Protein AF-A0AAW5M578-F1 (afdb_monomer_lite)

pLDDT: mean 74.99, std 23.09, range [26.61, 98.56]

InterPro domains:
  IPR025054 Domain of unknown function DUF3991 [PF13154] (231-296)

Foldseek 3Di:
DDDDQWWKWWWWDQPPDDTDDIDIDSDDVRVVVVVVVVCVVCVPGQDTFIFIDTPVDRQGAGDHDDDDDDDDPDDDDCPVVDDPVSYDDDDPPDPPPPDDDPDDPDDDDDPVLVVFQLQFQQVLLCVLVVFDWDDDDPQWIATPVQNQWIAGLLQCKIARNVVRDIGHGQQCCQLCPVCVVPPDDSVVSNVVSSVSCVVSVTGGRPNDPPPQDADDDDPLQFDPDQVLVLCLLCVVLVFDSVLVVVCVVVVQWTAGPVSWIWGFQQDPPPRDTQWIWTKASQFQCVVVPPVRIDTDIDGNRDPLTFRKDAQPCVVVVNAAALEEEEEQDPSLQSLVCRVCSPVQHSHMYGHPVHLDVSNVVSCQVSSLVVQVVVVHKRAAYEYQYFPDPRSVVSVVVVQPDFDAHPVRDTHGYYYPYDDPVQDRTSSSNSVSVVVVVVVVVVVVVVCVVDDDDDDDDDDPDDD

Sequence (463 aa):
MSSEDQYCIINRSKGGGGGINPKKFANLEAAKKYAEKDAVKYPSLYSAYYTISNAETLTPVYFHGNTKEYELNNRKSIHDILPKDKIETGPFTGQLKAEKIKHSKGLRYTQEEIDKAEKASIIELADKIGVELIQTSHDQLKGVEHDSLVIIPSKNSWYWNSRSIGGKGGLSFIQDYVFADSTEERGKKFVKAMQLLQKENVGECKIKELKREPFKFNKTQIDRNFDRAESYLTEKRGLSPTLVNELHKQGIIEQDKFGNALFLWKDSVSNSIKGITKQGTCIDHNKFGKRGTLKRIEKNSEYGYGFSFDSFDVMQGKGSPENIRFFESSIDAMSYYNLNPKKLSNTRFVSMDGLKKEVVAHYINVTAGELAKKGKKLKSIAFGVDNDEAGNKFMEKMSKLEAKNRDGESISLKSAQPSKKYGKDWNDVLKHVRGLVQEKDLTQTTHKKNKFLQRKQVAEITR

Secondary structure (DSSP, 8-state):
------PEEEEEEETTTEEPPPEEESSHHHHHHHHHHHHHH-TT-TT-EEEEEBTTB---------------SSS--GGGTS-GGG------------------------HHHHHHHHHB-HHHHHHHTT--EEE-SSS-EEESS-TTEEEEGGGTEEEEGGGTEEEEHHHHHIIIIITTT--S-HHHHHHHHHHHHHHTTPPB-------PPPP---GGGB-S--HHHHHIIIIIT---HHHHHHHHHTTSEEEBTTS-EEEEEE-TTT--EEEEEEE-SS--HHHHGGG-S-EEEPTTPPTT---EEE-HHHHTTS----EEEEESSHHHHHHHHHH-GGG--SEEEEE-SSS-HHHHHHHHHHHHHHHHHTT----EEEEE--SSHHHHHHHHHHTTS-EE-TTS-EE-EEE-PPPTTT-SSHHHHHHHHHHHHHHHHHHHHHHTTS--------SSS--

Organism: Lactobacillus johnsonii (NCBI:txid33959)

Structure (mmCIF, N/CA/C/O backbone):
data_AF-A0AAW5M578-F1
#
_entry.id   AF-A0AAW5M578-F1
#
loop_
_atom_site.group_PDB
_atom_site.id
_atom_site.type_symbol
_atom_site.label_atom_id
_atom_site.label_alt_id
_atom_site.label_comp_id
_atom_site.label_asym_id
_atom_site.label_entity_id
_atom_site.label_seq_id
_atom_site.pdbx_PDB_ins_code
_atom_site.Cartn_x
_atom_site.Cartn_y
_atom_site.Cartn_z
_atom_site.occupancy
_atom_site.B_iso_or_equiv
_atom_site.auth_seq_id
_atom_site.auth_comp_id
_atom_site.auth_asym_id
_atom_site.auth_atom_id
_atom_site.pdbx_PDB_model_num
ATOM 1 N N . MET A 1 1 ? 60.196 17.360 14.494 1.00 28.95 1 MET A N 1
ATOM 2 C CA . MET A 1 1 ? 58.826 16.861 14.247 1.00 28.95 1 MET A CA 1
ATOM 3 C C . MET A 1 1 ? 58.549 16.947 12.756 1.00 28.95 1 MET A C 1
ATOM 5 O O . MET A 1 1 ? 59.023 17.891 12.147 1.00 28.95 1 MET A O 1
ATOM 9 N N . SER A 1 2 ? 57.870 15.926 12.224 1.00 45.91 2 SER A N 1
ATOM 10 C CA . SER A 1 2 ? 57.058 15.875 10.992 1.00 45.91 2 SER A CA 1
ATOM 11 C C . SER A 1 2 ? 56.972 17.119 10.089 1.00 45.91 2 SER A C 1
ATOM 13 O O . SER A 1 2 ? 56.598 18.188 10.564 1.00 45.91 2 SER A O 1
ATOM 15 N N . SER A 1 3 ? 57.120 16.916 8.776 1.00 30.08 3 SER A N 1
ATOM 16 C CA . SER A 1 3 ? 56.625 17.830 7.735 1.00 30.08 3 SER A CA 1
ATOM 17 C C . SER A 1 3 ? 56.289 17.045 6.459 1.00 30.08 3 SER A C 1
ATOM 19 O O . SER A 1 3 ? 57.155 16.755 5.641 1.00 30.08 3 SER A O 1
ATOM 21 N N . GLU A 1 4 ? 55.029 16.623 6.394 1.00 38.91 4 GLU A N 1
ATOM 22 C CA . GLU A 1 4 ? 54.164 16.662 5.209 1.00 38.91 4 GLU A CA 1
ATOM 23 C C . GLU A 1 4 ? 54.774 16.306 3.846 1.00 38.91 4 GLU A C 1
ATOM 25 O O . GLU A 1 4 ? 55.241 17.149 3.084 1.00 38.91 4 GLU A O 1
ATOM 30 N N . ASP A 1 5 ? 54.640 15.037 3.475 1.00 41.06 5 ASP A N 1
ATOM 31 C CA . ASP A 1 5 ? 54.700 14.636 2.076 1.00 41.06 5 ASP A CA 1
ATOM 32 C C . ASP A 1 5 ? 53.581 15.351 1.274 1.00 41.06 5 ASP A C 1
ATOM 34 O O . ASP A 1 5 ? 52.381 15.182 1.523 1.00 41.06 5 ASP A O 1
ATOM 38 N N . GLN A 1 6 ? 53.980 16.150 0.284 1.00 50.09 6 GLN A N 1
ATOM 39 C CA . GLN A 1 6 ? 53.097 16.912 -0.603 1.00 50.09 6 GLN A CA 1
ATOM 40 C C . GLN A 1 6 ? 52.368 16.001 -1.605 1.00 50.09 6 GLN A C 1
ATOM 42 O O . GLN A 1 6 ? 52.732 15.908 -2.777 1.00 50.09 6 GLN A O 1
ATOM 47 N N . TYR A 1 7 ? 51.313 15.308 -1.175 1.00 45.91 7 TYR A N 1
ATOM 48 C CA . TYR A 1 7 ? 50.482 14.529 -2.095 1.00 45.91 7 TYR A CA 1
ATOM 49 C C . TYR A 1 7 ? 49.358 15.381 -2.692 1.00 45.91 7 TYR A C 1
ATOM 51 O O . TYR A 1 7 ? 48.618 16.051 -1.975 1.00 45.91 7 TYR A O 1
ATOM 59 N N . CYS A 1 8 ? 49.149 15.279 -4.003 1.00 48.62 8 CYS A N 1
ATOM 60 C CA . CYS A 1 8 ? 47.983 15.850 -4.676 1.00 48.62 8 CYS A CA 1
ATOM 61 C C . CYS A 1 8 ? 46.871 14.806 -4.790 1.00 48.62 8 CYS A C 1
ATOM 63 O O . CYS A 1 8 ? 47.101 13.692 -5.268 1.00 48.62 8 CYS A O 1
ATOM 65 N N . ILE A 1 9 ? 45.655 15.163 -4.377 1.00 48.59 9 ILE A N 1
ATOM 66 C CA . ILE A 1 9 ? 44.475 14.299 -4.501 1.00 48.59 9 ILE A CA 1
ATOM 67 C C . ILE A 1 9 ? 43.621 14.777 -5.663 1.00 48.59 9 ILE A C 1
ATOM 69 O O . ILE A 1 9 ? 43.254 15.942 -5.695 1.00 48.59 9 ILE A O 1
ATOM 73 N N . ILE A 1 10 ? 43.263 13.871 -6.574 1.00 52.53 10 ILE A N 1
ATOM 74 C CA . ILE A 1 10 ? 42.266 14.129 -7.615 1.00 52.53 10 ILE A CA 1
ATOM 75 C C . ILE A 1 10 ? 40.952 13.436 -7.257 1.00 52.53 10 ILE A C 1
ATOM 77 O O . ILE A 1 10 ? 40.908 12.207 -7.157 1.00 52.53 10 ILE A O 1
ATOM 81 N N . ASN A 1 11 ? 39.876 14.221 -7.156 1.00 50.88 11 ASN A N 1
ATOM 82 C CA . ASN A 1 11 ? 38.495 13.734 -7.140 1.00 50.88 11 ASN A CA 1
ATOM 83 C C . ASN A 1 11 ? 37.823 14.001 -8.486 1.00 50.88 11 ASN A C 1
ATOM 85 O O . ASN A 1 11 ? 37.951 15.098 -9.020 1.00 50.88 11 ASN A O 1
ATOM 89 N N . ARG A 1 12 ? 37.088 13.010 -9.011 1.00 52.31 12 ARG A N 1
ATOM 90 C CA . ARG A 1 12 ? 36.302 13.122 -10.250 1.00 52.31 12 ARG A CA 1
ATOM 91 C C . ARG A 1 12 ? 34.814 13.028 -9.929 1.00 52.31 12 ARG A C 1
ATOM 93 O O . ARG A 1 12 ? 34.346 11.981 -9.483 1.00 52.31 12 ARG A O 1
ATOM 100 N N . SER A 1 13 ? 34.079 14.099 -10.207 1.00 46.78 13 SER A N 1
ATOM 101 C CA . SER A 1 13 ? 32.614 14.136 -10.160 1.00 46.78 13 SER A CA 1
ATOM 102 C C . SER A 1 13 ? 32.050 13.918 -11.566 1.00 46.78 13 SER A C 1
ATOM 104 O O . SER A 1 13 ? 32.472 14.594 -12.500 1.00 46.78 13 SER A O 1
ATOM 106 N N . LYS A 1 14 ? 31.121 12.968 -11.734 1.00 48.78 14 LYS A N 1
ATOM 107 C CA . LYS A 1 14 ? 30.228 12.929 -12.903 1.00 48.78 14 LYS A CA 1
ATOM 108 C C . LYS A 1 14 ? 28.946 13.657 -12.515 1.00 48.78 14 LYS A C 1
ATOM 110 O O . LYS A 1 14 ? 28.419 13.373 -11.440 1.00 48.78 14 LYS A O 1
ATOM 115 N N . GLY A 1 15 ? 28.430 14.545 -13.368 1.00 40.88 15 GLY A N 1
ATOM 116 C CA . GLY A 1 15 ? 27.118 15.171 -13.171 1.00 40.88 15 GLY A CA 1
ATOM 117 C C . GLY A 1 15 ? 26.051 14.112 -12.870 1.00 40.88 15 GLY A C 1
ATOM 118 O O . GLY A 1 15 ? 25.627 13.383 -13.760 1.00 40.88 15 GLY A O 1
ATOM 119 N N . GLY A 1 16 ? 25.688 13.980 -11.591 1.00 35.91 16 GLY A N 1
ATOM 120 C CA . GLY A 1 16 ? 24.912 12.849 -11.073 1.00 35.91 16 GLY A CA 1
ATOM 121 C C . GLY A 1 16 ? 25.654 11.995 -10.036 1.00 35.91 16 GLY A C 1
ATOM 122 O O . GLY A 1 16 ? 25.836 10.803 -10.245 1.00 35.91 16 GLY A O 1
ATOM 123 N N . GLY A 1 17 ? 26.057 12.593 -8.907 1.00 32.97 17 GLY A N 1
ATOM 124 C CA . GLY A 1 17 ? 26.106 11.952 -7.578 1.00 32.97 17 GLY A CA 1
ATOM 125 C C . GLY A 1 17 ? 26.948 10.684 -7.353 1.00 32.97 17 GLY A C 1
ATOM 126 O O . GLY A 1 17 ? 26.847 10.102 -6.278 1.00 32.97 17 GLY A O 1
ATOM 127 N N . GLY A 1 18 ? 27.764 10.238 -8.307 1.00 32.28 18 GLY A N 1
ATOM 128 C CA . GLY A 1 18 ? 28.663 9.093 -8.148 1.00 32.28 18 GLY A CA 1
ATOM 129 C C . GLY A 1 18 ? 30.114 9.548 -8.056 1.00 32.28 18 GLY A C 1
ATOM 130 O O . GLY A 1 18 ? 30.751 9.769 -9.086 1.00 32.28 18 GLY A O 1
ATOM 131 N N . GLY A 1 19 ? 30.635 9.700 -6.837 1.00 39.34 19 GLY A N 1
ATOM 132 C CA . GLY A 1 19 ? 32.057 9.961 -6.612 1.00 39.34 19 GLY A CA 1
ATOM 133 C C . GLY A 1 19 ? 32.912 8.755 -7.010 1.00 39.34 19 GLY A C 1
ATOM 134 O O . GLY A 1 19 ? 32.528 7.608 -6.788 1.00 39.34 19 GLY A O 1
ATOM 135 N N . ILE A 1 20 ? 34.074 9.005 -7.609 1.00 49.44 20 ILE A N 1
ATOM 136 C CA . ILE A 1 20 ? 35.118 7.988 -7.793 1.00 49.44 20 ILE A CA 1
ATOM 137 C C . ILE A 1 20 ? 36.145 8.153 -6.687 1.00 49.44 20 ILE A C 1
ATOM 139 O O . ILE A 1 20 ? 36.436 9.280 -6.296 1.00 49.44 20 ILE A O 1
ATOM 143 N N . ASN A 1 21 ? 36.699 7.032 -6.220 1.00 50.16 21 ASN A N 1
ATOM 144 C CA . ASN A 1 21 ? 37.728 7.020 -5.187 1.00 50.16 21 ASN A CA 1
ATOM 145 C C . ASN A 1 21 ? 38.871 8.006 -5.510 1.00 50.16 21 ASN A C 1
ATOM 147 O O . ASN A 1 21 ? 39.426 7.937 -6.616 1.00 50.16 21 ASN A O 1
ATOM 151 N N . PRO A 1 22 ? 39.239 8.884 -4.560 1.00 56.56 22 PRO A N 1
ATOM 152 C CA . PRO A 1 22 ? 40.317 9.845 -4.739 1.00 56.56 22 PRO A CA 1
ATOM 153 C C . PRO A 1 22 ? 41.638 9.141 -5.058 1.00 56.56 22 PRO A C 1
ATOM 155 O O . PRO A 1 22 ? 42.011 8.170 -4.396 1.00 56.56 22 PRO A O 1
ATOM 158 N N . LYS A 1 23 ? 42.368 9.642 -6.062 1.00 58.69 23 LYS A N 1
ATOM 159 C CA . LYS A 1 23 ? 43.718 9.155 -6.390 1.00 58.69 23 LYS A CA 1
ATOM 160 C C . LYS A 1 23 ? 44.775 10.115 -5.866 1.00 58.69 23 LYS A C 1
ATOM 162 O O . LYS A 1 23 ? 44.700 11.310 -6.141 1.00 58.69 23 LYS A O 1
ATOM 167 N N . LYS A 1 24 ? 45.754 9.568 -5.141 1.00 59.25 24 LYS A N 1
ATOM 168 C CA . LYS A 1 24 ? 46.926 10.290 -4.636 1.00 59.25 24 LYS A CA 1
ATOM 169 C C . LYS A 1 24 ? 48.050 10.277 -5.670 1.00 59.25 24 LYS A C 1
ATOM 171 O O . LYS A 1 24 ? 48.337 9.233 -6.254 1.00 59.25 24 LYS A O 1
ATOM 176 N N . PHE A 1 25 ? 48.698 11.419 -5.847 1.00 61.12 25 PHE A N 1
ATOM 177 C CA . PHE A 1 25 ? 49.867 11.607 -6.700 1.00 61.12 25 PHE A CA 1
ATOM 178 C C . PHE A 1 25 ? 50.988 12.257 -5.900 1.00 61.12 25 PHE A C 1
ATOM 180 O O . PHE A 1 25 ? 50.721 13.059 -5.011 1.00 61.12 25 PHE A O 1
ATOM 187 N N . ALA A 1 26 ? 52.232 11.924 -6.240 1.00 56.03 26 ALA A N 1
ATOM 188 C CA . ALA A 1 26 ? 53.415 12.415 -5.535 1.00 56.03 26 ALA A CA 1
ATOM 189 C C . ALA A 1 26 ? 53.686 13.918 -5.736 1.00 56.03 26 ALA A C 1
ATOM 191 O O . ALA A 1 26 ? 54.462 14.488 -4.986 1.00 56.03 26 ALA A O 1
ATOM 192 N N . ASN A 1 27 ? 53.098 14.546 -6.763 1.00 59.72 27 ASN A N 1
ATOM 193 C CA . ASN A 1 27 ? 53.177 15.987 -7.010 1.00 59.72 27 ASN A CA 1
ATOM 194 C C . ASN A 1 27 ? 52.060 16.459 -7.968 1.00 59.72 27 ASN A C 1
ATOM 196 O O . ASN A 1 27 ? 51.343 15.650 -8.574 1.00 59.72 27 ASN A O 1
ATOM 200 N N . LEU A 1 28 ? 51.930 17.783 -8.113 1.00 53.88 28 LEU A N 1
ATOM 201 C CA . LEU A 1 28 ? 50.914 18.450 -8.936 1.00 53.88 28 LEU A CA 1
ATOM 202 C C . LEU A 1 28 ? 51.045 18.130 -10.433 1.00 53.88 28 LEU A C 1
ATOM 204 O O . LEU A 1 28 ? 50.043 18.010 -11.136 1.00 53.88 28 LEU A O 1
ATOM 208 N N . GLU A 1 29 ? 52.266 17.977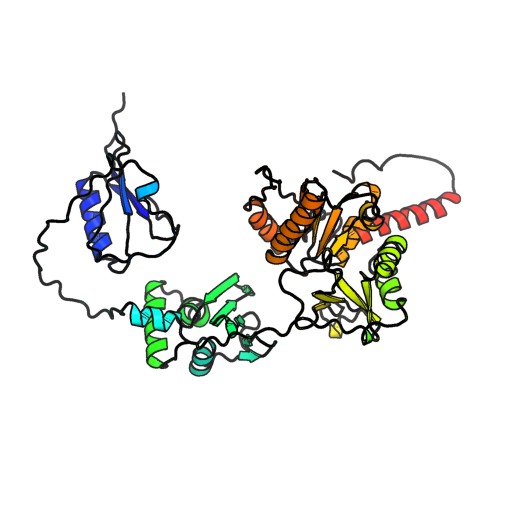 -10.934 1.00 57.31 29 GLU A N 1
ATOM 209 C CA . GLU A 1 29 ? 52.526 17.761 -12.358 1.00 57.31 29 GLU A CA 1
ATOM 210 C C . GLU A 1 29 ? 52.126 16.348 -12.806 1.00 57.31 29 GLU A C 1
ATOM 212 O O . GLU A 1 29 ? 51.473 16.171 -13.837 1.00 57.31 29 GLU A O 1
ATOM 217 N N . ALA A 1 30 ? 52.384 15.341 -11.966 1.00 61.06 30 ALA A N 1
ATOM 218 C CA . ALA A 1 30 ? 51.889 13.981 -12.156 1.00 61.06 30 ALA A CA 1
ATOM 219 C C . ALA A 1 30 ? 50.352 13.917 -12.117 1.00 61.06 30 ALA A C 1
ATOM 221 O O . ALA A 1 30 ? 49.740 13.195 -12.910 1.00 61.06 30 ALA A O 1
ATOM 222 N N . ALA A 1 31 ? 49.727 14.698 -11.230 1.00 59.53 31 ALA A N 1
ATOM 223 C CA . ALA A 1 31 ? 48.275 14.814 -11.141 1.00 59.53 31 ALA A CA 1
ATOM 224 C C . ALA A 1 31 ? 47.680 15.445 -12.421 1.00 59.53 31 ALA A C 1
ATOM 226 O O . ALA A 1 31 ? 46.745 14.889 -13.002 1.00 59.53 31 ALA A O 1
ATOM 227 N N . LYS A 1 32 ? 48.267 16.542 -12.924 1.00 56.53 32 LYS A N 1
ATOM 228 C CA . LYS A 1 32 ? 47.852 17.208 -14.176 1.00 56.53 32 LYS A CA 1
ATOM 229 C C . LYS A 1 32 ? 47.962 16.283 -15.388 1.00 56.53 32 LYS A C 1
ATOM 231 O O . LYS A 1 32 ? 46.983 16.096 -16.106 1.00 56.53 32 LYS A O 1
ATOM 236 N N . LYS A 1 33 ? 49.100 15.603 -15.553 1.00 60.94 33 LYS A N 1
ATOM 237 C CA . LYS A 1 33 ? 49.323 14.655 -16.657 1.00 60.94 33 LYS A CA 1
ATOM 238 C C . LYS A 1 33 ? 48.344 13.476 -16.627 1.00 60.94 33 LYS A C 1
ATOM 240 O O . LYS A 1 33 ? 47.920 12.975 -17.671 1.00 60.94 33 LYS A O 1
ATOM 245 N N . TYR A 1 34 ? 47.961 13.022 -15.430 1.00 65.12 34 TYR A N 1
ATOM 246 C CA . TYR A 1 34 ? 46.907 12.023 -15.278 1.00 65.12 34 TYR A CA 1
ATOM 247 C C . TYR A 1 34 ? 45.539 12.570 -15.704 1.00 65.12 34 TYR A C 1
ATOM 249 O O . TYR A 1 34 ? 44.836 11.886 -16.445 1.00 65.12 34 TYR A O 1
ATOM 257 N N . ALA A 1 35 ? 45.172 13.780 -15.269 1.00 56.47 35 ALA A N 1
ATOM 258 C CA . ALA A 1 35 ? 43.908 14.415 -15.639 1.00 56.47 35 ALA A CA 1
ATOM 259 C C . ALA A 1 35 ? 43.795 14.626 -17.160 1.00 56.47 35 ALA A C 1
ATOM 261 O O . ALA A 1 35 ? 42.764 14.294 -17.737 1.00 56.47 35 ALA A O 1
ATOM 262 N N . GLU A 1 36 ? 44.871 15.061 -17.823 1.00 55.03 36 GLU A N 1
ATOM 263 C CA . GLU A 1 36 ? 44.942 15.195 -19.286 1.00 55.03 36 GLU A CA 1
ATOM 264 C C . GLU A 1 36 ? 44.701 13.857 -19.996 1.00 55.03 36 GLU A C 1
ATOM 266 O O . GLU A 1 36 ? 43.858 13.747 -20.888 1.00 55.03 36 GLU A O 1
ATOM 271 N N . LYS A 1 37 ? 45.393 12.798 -19.559 1.00 57.88 37 LYS A N 1
ATOM 272 C CA . LYS A 1 37 ? 45.229 11.454 -20.125 1.00 57.88 37 LYS A CA 1
ATOM 273 C C . LYS A 1 37 ? 43.829 10.884 -19.868 1.00 57.88 37 LYS A C 1
ATOM 275 O O . LYS A 1 37 ? 43.289 10.180 -20.722 1.00 57.88 37 LYS A O 1
ATOM 280 N N . ASP A 1 38 ? 43.246 11.161 -18.703 1.00 57.75 38 ASP A N 1
ATOM 281 C CA . ASP A 1 38 ? 41.903 10.709 -18.323 1.00 57.75 38 ASP A CA 1
ATOM 282 C C . ASP A 1 38 ? 40.815 11.454 -19.115 1.00 57.75 38 ASP A C 1
ATOM 284 O O . ASP A 1 38 ? 39.886 10.817 -19.610 1.00 57.75 38 ASP A O 1
ATOM 288 N N . ALA A 1 39 ? 40.970 12.763 -19.330 1.00 51.34 39 ALA A N 1
ATOM 289 C CA . ALA A 1 39 ? 40.064 13.576 -20.141 1.00 51.34 39 ALA A CA 1
ATOM 290 C C . ALA A 1 39 ? 40.042 13.121 -21.611 1.00 51.34 39 ALA A C 1
ATOM 292 O O . ALA A 1 39 ? 38.973 12.961 -22.198 1.00 51.34 39 ALA A O 1
ATOM 293 N N . VAL A 1 40 ? 41.209 12.803 -22.184 1.00 49.22 40 VAL A N 1
ATOM 294 C CA . VAL A 1 40 ? 41.317 12.240 -23.545 1.00 49.22 40 VAL A CA 1
ATOM 295 C C . VAL A 1 40 ? 40.683 10.845 -23.639 1.00 49.22 40 VAL A C 1
ATOM 297 O O . VAL A 1 40 ? 40.128 10.478 -24.677 1.00 49.22 40 VAL A O 1
ATOM 300 N N . LYS A 1 41 ? 40.734 10.057 -22.557 1.00 46.38 41 LYS A N 1
ATOM 301 C CA . LYS A 1 41 ? 40.166 8.702 -22.498 1.00 46.38 41 LYS A CA 1
ATOM 302 C C . LYS A 1 41 ? 38.633 8.691 -22.410 1.00 46.38 41 LYS A C 1
ATOM 304 O O . LYS A 1 41 ? 38.028 7.714 -22.850 1.00 46.38 41 LYS A O 1
ATOM 309 N N . TYR A 1 42 ? 38.001 9.744 -21.884 1.00 48.12 42 TYR A N 1
ATOM 310 C CA . TYR A 1 42 ? 36.542 9.823 -21.712 1.00 48.12 42 TYR A CA 1
ATOM 311 C C . TYR A 1 42 ? 35.924 11.113 -22.300 1.00 48.12 42 TYR A C 1
ATOM 313 O O . TYR A 1 42 ? 35.367 11.920 -21.557 1.00 48.12 42 TYR A O 1
ATOM 321 N N . PRO A 1 43 ? 35.948 11.293 -23.634 1.00 43.22 43 PRO A N 1
ATOM 322 C CA . PRO A 1 43 ? 35.524 12.535 -24.291 1.00 43.22 43 PRO A CA 1
ATOM 323 C C . PRO A 1 43 ? 34.007 12.809 -24.255 1.00 43.22 43 PRO A C 1
ATOM 325 O O . PRO A 1 43 ? 33.590 13.909 -24.592 1.00 43.22 43 PRO A O 1
ATOM 328 N N . SER A 1 44 ? 33.173 11.840 -23.854 1.00 39.47 44 SER A N 1
ATOM 329 C CA . SER A 1 44 ? 31.706 11.976 -23.770 1.00 39.47 44 SER A CA 1
ATOM 330 C C . SER A 1 44 ? 31.191 12.399 -22.384 1.00 39.47 44 SER A C 1
ATOM 332 O O . SER A 1 44 ? 29.986 12.400 -22.145 1.00 39.47 44 SER A O 1
ATOM 334 N N . LEU A 1 45 ? 32.084 12.710 -21.439 1.00 39.41 45 LEU A N 1
ATOM 335 C CA . LEU A 1 45 ? 31.723 13.201 -20.108 1.00 39.41 45 LEU A CA 1
ATOM 336 C C . LEU A 1 45 ? 31.871 14.722 -20.069 1.00 39.41 45 LEU A C 1
ATOM 338 O O . LEU A 1 45 ? 32.929 15.251 -19.735 1.00 39.41 45 LEU A O 1
ATOM 342 N N . TYR A 1 46 ? 30.786 15.417 -20.395 1.00 39.41 46 TYR A N 1
ATOM 343 C CA . TYR A 1 46 ? 30.643 16.832 -20.076 1.00 39.41 46 TYR A CA 1
ATOM 344 C C . TYR A 1 46 ? 30.669 17.012 -18.543 1.00 39.41 46 TYR A C 1
ATOM 346 O O . TYR A 1 46 ? 30.004 16.272 -17.818 1.00 39.41 46 TYR A O 1
ATOM 354 N N . SER A 1 47 ? 31.500 17.963 -18.096 1.00 42.19 47 SER A N 1
ATOM 355 C CA . SER A 1 47 ? 31.798 18.379 -16.711 1.00 42.19 47 SER A CA 1
ATOM 356 C C . SER A 1 47 ? 32.427 17.336 -15.769 1.00 42.19 47 SER A C 1
ATOM 358 O O . SER A 1 47 ? 31.911 17.020 -14.698 1.00 42.19 47 SER A O 1
ATOM 360 N N . ALA A 1 48 ? 33.625 16.850 -16.112 1.00 38.97 48 ALA A N 1
ATOM 361 C CA . ALA A 1 48 ? 34.518 16.271 -15.108 1.00 38.97 48 ALA A CA 1
ATOM 362 C C . ALA A 1 48 ? 35.159 17.397 -14.274 1.00 38.97 48 ALA A C 1
ATOM 364 O O . ALA A 1 48 ? 36.088 18.065 -14.722 1.00 38.97 48 ALA A O 1
ATOM 365 N N . TYR A 1 49 ? 34.666 17.610 -13.054 1.00 44.44 49 TYR A N 1
ATOM 366 C CA . TYR A 1 49 ? 35.335 18.483 -12.087 1.00 44.44 49 TYR A CA 1
ATOM 367 C C . TYR A 1 49 ? 36.504 17.714 -11.478 1.00 44.44 49 TYR A C 1
ATOM 369 O O . TYR A 1 49 ? 36.289 16.666 -10.863 1.00 44.44 49 TYR A O 1
ATOM 377 N N . TYR A 1 50 ? 37.716 18.228 -11.664 1.00 48.41 50 TYR A N 1
ATOM 378 C CA . TYR A 1 50 ? 38.922 17.748 -11.000 1.00 48.41 50 TYR A CA 1
ATOM 379 C C . TYR A 1 50 ? 39.244 18.736 -9.893 1.00 48.41 50 TYR A C 1
ATOM 381 O O . TYR A 1 50 ? 39.541 19.871 -10.212 1.00 48.41 50 TYR A O 1
ATOM 389 N N . THR A 1 51 ? 39.178 18.345 -8.624 1.00 48.62 51 THR A N 1
ATOM 390 C CA . THR A 1 51 ? 39.715 19.171 -7.529 1.00 48.62 51 THR A CA 1
ATOM 391 C C . THR A 1 51 ? 41.098 18.655 -7.176 1.00 48.62 51 THR A C 1
ATOM 393 O O . THR A 1 51 ? 41.221 17.454 -6.932 1.00 48.62 51 THR A O 1
ATOM 396 N N . ILE A 1 52 ? 42.100 19.535 -7.132 1.00 51.81 52 ILE A N 1
ATOM 397 C CA . ILE A 1 52 ? 43.448 19.213 -6.656 1.00 51.81 52 ILE A CA 1
ATOM 398 C C . ILE A 1 52 ? 43.668 19.931 -5.327 1.00 51.81 52 ILE A C 1
ATOM 400 O O . ILE A 1 52 ? 43.638 21.153 -5.292 1.00 51.81 52 ILE A O 1
ATOM 404 N N . SER A 1 53 ? 43.869 19.183 -4.245 1.00 49.72 53 SER A N 1
ATOM 405 C CA . SER A 1 53 ? 44.225 19.734 -2.930 1.00 49.72 53 SER A CA 1
ATOM 406 C C . SER A 1 53 ? 45.653 19.333 -2.565 1.00 49.72 53 SER A C 1
ATOM 408 O O . SER A 1 53 ? 45.985 18.148 -2.678 1.00 49.72 53 SER A O 1
ATOM 410 N N . ASN A 1 54 ? 46.464 20.292 -2.110 1.00 48.50 54 ASN A N 1
ATOM 411 C CA . ASN A 1 54 ? 47.704 20.021 -1.376 1.00 48.50 54 ASN A CA 1
ATOM 412 C C . ASN A 1 54 ? 47.392 20.020 0.135 1.00 48.50 54 ASN A C 1
ATOM 414 O O . ASN A 1 54 ? 46.414 20.643 0.547 1.00 48.50 54 ASN A O 1
ATOM 418 N N . ALA A 1 55 ? 48.185 19.325 0.955 1.00 42.47 55 ALA A N 1
ATOM 419 C CA . ALA A 1 55 ? 47.932 19.170 2.393 1.00 42.47 55 ALA A CA 1
ATOM 420 C C . ALA A 1 55 ? 47.813 20.515 3.144 1.00 42.47 55 ALA A C 1
ATOM 422 O O . ALA A 1 55 ? 47.027 20.612 4.083 1.00 42.47 55 ALA A O 1
ATOM 423 N N . GLU A 1 56 ? 48.492 21.565 2.670 1.00 38.81 56 GLU A N 1
ATOM 424 C CA . GLU A 1 56 ? 48.514 22.883 3.325 1.00 38.81 56 GLU A CA 1
ATOM 425 C C . GLU A 1 56 ? 47.457 23.878 2.806 1.00 38.81 56 GLU A C 1
ATOM 427 O O . GLU A 1 56 ? 47.174 24.876 3.465 1.00 38.81 56 GLU A O 1
ATOM 432 N N . THR A 1 57 ? 46.832 23.647 1.644 1.00 40.50 57 THR A N 1
ATOM 433 C CA . THR A 1 57 ? 45.836 24.575 1.070 1.00 40.50 57 THR A CA 1
ATOM 434 C C . THR A 1 57 ? 44.691 23.825 0.384 1.00 40.50 57 THR A C 1
ATOM 436 O O . THR A 1 57 ? 44.828 23.227 -0.684 1.00 40.50 57 THR A O 1
ATOM 439 N N . LEU A 1 58 ? 43.507 23.881 1.002 1.00 34.34 58 LEU A N 1
ATOM 440 C CA . LEU A 1 58 ? 42.240 23.366 0.466 1.00 34.34 58 LEU A CA 1
ATOM 441 C C . LEU A 1 58 ? 41.653 24.318 -0.593 1.00 34.34 58 LEU A C 1
ATOM 443 O O . LEU A 1 58 ? 40.511 24.764 -0.473 1.00 34.34 58 LEU A O 1
ATOM 447 N N . THR A 1 59 ? 42.422 24.648 -1.632 1.00 35.91 59 THR A N 1
ATOM 448 C CA . THR A 1 59 ? 41.943 25.490 -2.738 1.00 35.91 59 THR A CA 1
ATOM 449 C C . THR A 1 59 ? 41.610 24.607 -3.943 1.00 35.91 59 THR A C 1
ATOM 451 O O . THR A 1 59 ? 42.519 24.114 -4.608 1.00 35.91 59 THR A O 1
ATOM 454 N N . PRO A 1 60 ? 40.326 24.344 -4.238 1.00 39.38 60 PRO A N 1
ATOM 455 C CA . PRO A 1 60 ? 39.949 23.539 -5.392 1.00 39.38 60 PRO A CA 1
ATOM 456 C C . PRO A 1 60 ? 40.165 24.327 -6.694 1.00 39.38 60 PRO A C 1
ATOM 458 O O . PRO A 1 60 ? 39.521 25.346 -6.921 1.00 39.38 60 PRO A O 1
ATOM 461 N N . VAL A 1 61 ? 41.045 23.839 -7.568 1.00 39.97 61 VAL A N 1
ATOM 462 C CA . VAL A 1 61 ? 41.221 24.360 -8.939 1.00 39.97 61 VAL A CA 1
ATOM 463 C C . VAL A 1 61 ? 40.269 23.625 -9.876 1.00 39.97 61 VAL A C 1
ATOM 465 O O . VAL A 1 61 ? 40.262 22.402 -9.851 1.00 39.97 61 VAL A O 1
ATOM 468 N N . TYR A 1 62 ? 39.494 24.329 -10.705 1.00 40.44 62 TYR A N 1
ATOM 469 C CA . TYR A 1 62 ? 38.507 23.730 -11.615 1.00 40.44 62 TYR A CA 1
ATOM 470 C C . TYR A 1 62 ? 38.883 23.955 -13.086 1.00 40.44 62 TYR A C 1
ATOM 472 O O . TYR A 1 62 ? 39.277 25.051 -13.465 1.00 40.44 62 TYR A O 1
ATOM 480 N N . PHE A 1 63 ? 38.681 22.948 -13.942 1.00 36.56 63 PHE A N 1
ATOM 481 C CA . PHE A 1 63 ? 38.897 23.056 -15.390 1.00 36.56 63 PHE A CA 1
ATOM 482 C C . PHE A 1 63 ? 37.568 22.939 -16.147 1.00 36.56 63 PHE A C 1
ATOM 484 O O . PHE A 1 63 ? 36.857 21.947 -15.993 1.00 36.56 63 PHE A O 1
ATOM 491 N N . HIS A 1 64 ? 37.246 23.928 -16.987 1.00 38.62 64 HIS A N 1
ATOM 492 C CA . HIS A 1 64 ? 36.170 23.840 -17.980 1.00 38.62 64 HIS A CA 1
ATOM 493 C C . HIS A 1 64 ? 36.783 23.651 -19.372 1.00 38.62 64 HIS A C 1
ATOM 495 O O . HIS A 1 64 ? 37.530 24.500 -19.850 1.00 38.62 64 HIS A O 1
ATOM 501 N N . GLY A 1 65 ? 36.476 22.530 -20.026 1.00 34.31 65 GLY A N 1
ATOM 502 C CA . GLY A 1 65 ? 36.737 22.358 -21.456 1.00 34.31 65 GLY A CA 1
ATOM 503 C C . GLY A 1 65 ? 35.647 23.046 -22.281 1.00 34.31 65 GLY A C 1
ATOM 504 O O . GLY A 1 65 ? 34.486 23.015 -21.881 1.00 34.31 65 GLY A O 1
ATOM 505 N N . ASN A 1 66 ? 36.025 23.662 -23.407 1.00 33.03 66 ASN A N 1
ATOM 506 C CA . ASN A 1 66 ? 35.165 24.471 -24.283 1.00 33.03 66 ASN A CA 1
ATOM 507 C C . ASN A 1 66 ? 33.751 23.894 -24.490 1.00 33.03 66 ASN A C 1
ATOM 509 O O . ASN A 1 66 ? 33.554 22.935 -25.238 1.00 33.03 66 ASN A O 1
ATOM 513 N N . THR A 1 67 ? 32.758 24.554 -23.898 1.00 32.38 67 THR A N 1
ATOM 514 C CA . THR A 1 67 ? 31.331 24.387 -24.187 1.00 32.38 67 THR A CA 1
ATOM 515 C C . THR A 1 67 ? 30.832 25.630 -24.919 1.00 32.38 67 THR A C 1
ATOM 517 O O . THR A 1 67 ? 30.907 26.726 -24.371 1.00 32.38 67 THR A O 1
ATOM 520 N N . LYS A 1 68 ? 30.283 25.471 -26.134 1.00 28.58 68 LYS A N 1
ATOM 521 C CA . LYS A 1 68 ? 29.257 26.408 -26.619 1.00 28.58 68 LYS A CA 1
ATOM 522 C C . LYS A 1 68 ? 28.069 26.300 -25.659 1.00 28.58 68 LYS A C 1
ATOM 524 O O . LYS A 1 68 ? 27.663 25.188 -25.326 1.00 28.58 68 LYS A O 1
ATOM 529 N N . GLU A 1 69 ? 27.598 27.448 -25.191 1.00 31.28 69 GLU A N 1
ATOM 530 C CA . GLU A 1 69 ? 26.523 27.614 -24.214 1.00 31.28 69 GLU A CA 1
ATOM 531 C C . GLU A 1 69 ? 25.278 26.787 -24.561 1.00 31.28 69 GLU A C 1
ATOM 533 O O . GLU A 1 69 ? 24.779 26.829 -25.683 1.00 31.28 69 GLU A O 1
ATOM 538 N N . TYR A 1 70 ? 24.761 26.068 -23.565 1.00 27.38 70 TYR A N 1
ATOM 539 C CA . TYR A 1 70 ? 23.379 25.602 -23.527 1.00 27.38 70 TYR A CA 1
ATOM 540 C C . TYR A 1 70 ? 22.824 25.906 -22.135 1.00 27.38 70 TYR A C 1
ATOM 542 O O . TYR A 1 70 ? 23.241 25.308 -21.140 1.00 27.38 70 TYR A O 1
ATOM 550 N N . GLU A 1 71 ? 21.884 26.847 -22.071 1.00 26.88 71 GLU A N 1
ATOM 551 C CA . GLU A 1 71 ? 21.040 27.085 -20.905 1.00 26.88 71 GLU A CA 1
ATOM 552 C C . GLU A 1 71 ? 20.049 25.922 -20.753 1.00 26.88 71 GLU A C 1
ATOM 554 O O . GLU A 1 71 ? 19.141 25.731 -21.563 1.00 26.88 71 GLU A O 1
ATOM 559 N N . LEU A 1 72 ? 20.219 25.125 -19.696 1.00 29.38 72 LEU A N 1
ATOM 560 C CA . LEU A 1 72 ? 19.235 24.142 -19.247 1.00 29.38 72 LEU A CA 1
ATOM 561 C C . LEU A 1 72 ? 18.521 24.700 -18.015 1.00 29.38 72 LEU A C 1
ATOM 563 O O . LEU A 1 72 ? 19.097 24.839 -16.936 1.00 29.38 72 LEU A O 1
ATOM 567 N N . ASN A 1 73 ? 17.246 25.017 -18.219 1.00 26.61 73 ASN A N 1
ATOM 568 C CA . ASN A 1 73 ? 16.297 25.510 -17.231 1.00 26.61 73 ASN A CA 1
ATOM 569 C C . ASN A 1 73 ? 16.336 24.744 -15.887 1.00 26.61 73 ASN A C 1
ATOM 571 O O . ASN A 1 73 ? 16.171 23.525 -15.829 1.00 26.61 73 ASN A O 1
ATOM 575 N N . ASN A 1 74 ? 16.421 25.520 -14.800 1.00 30.11 74 ASN A N 1
ATOM 576 C CA . ASN A 1 74 ? 15.984 25.208 -13.431 1.00 30.11 74 ASN A CA 1
ATOM 577 C C . ASN A 1 74 ? 16.711 24.127 -12.603 1.00 30.11 74 ASN A C 1
ATOM 579 O O . ASN A 1 74 ? 16.085 23.338 -11.889 1.00 30.11 74 ASN A O 1
ATOM 583 N N . ARG A 1 75 ? 18.044 24.201 -12.519 1.00 29.59 75 ARG A N 1
ATOM 584 C CA . ARG A 1 75 ? 18.773 23.836 -11.285 1.00 29.59 75 ARG A CA 1
ATOM 585 C C . ARG A 1 75 ? 19.809 24.913 -10.986 1.00 29.59 75 ARG A C 1
ATOM 587 O O . ARG A 1 75 ? 20.519 25.311 -11.900 1.00 29.59 75 ARG A O 1
ATOM 594 N N . LYS A 1 76 ? 19.867 25.382 -9.732 1.00 27.91 76 LYS A N 1
ATOM 595 C CA . LYS A 1 76 ? 20.853 26.375 -9.266 1.00 27.91 76 LYS A CA 1
ATOM 596 C C . LYS A 1 76 ? 22.237 26.039 -9.821 1.00 27.91 76 LYS A C 1
ATOM 598 O O . LYS A 1 76 ? 22.697 24.903 -9.667 1.00 27.91 76 LYS A O 1
ATOM 603 N N . SER A 1 77 ? 22.855 27.005 -10.489 1.00 35.44 77 SER A N 1
ATOM 604 C CA . SER A 1 77 ? 24.207 26.862 -11.016 1.00 35.44 77 SER A CA 1
ATOM 605 C C . SER A 1 77 ? 25.183 26.813 -9.843 1.00 35.44 77 SER A C 1
ATOM 607 O O . SER A 1 77 ? 24.950 27.423 -8.803 1.00 35.44 77 SER A O 1
ATOM 609 N N . ILE A 1 78 ? 26.302 26.101 -9.983 1.00 35.09 78 ILE A N 1
ATOM 610 C CA . ILE A 1 78 ? 27.333 26.040 -8.933 1.00 35.09 78 ILE A CA 1
ATOM 611 C C . ILE A 1 78 ? 27.974 27.419 -8.662 1.00 35.09 78 ILE A C 1
ATOM 613 O O . ILE A 1 78 ? 28.588 27.617 -7.616 1.00 35.09 78 ILE A O 1
ATOM 617 N N . HIS A 1 79 ? 27.752 28.388 -9.560 1.00 37.97 79 HIS A N 1
ATOM 618 C CA . HIS A 1 79 ? 28.052 29.809 -9.364 1.00 37.97 79 HIS A CA 1
ATOM 619 C C . HIS A 1 79 ? 27.242 30.469 -8.233 1.00 37.97 79 HIS A C 1
ATOM 621 O O . HIS A 1 79 ? 27.646 31.524 -7.757 1.00 37.97 79 HIS A O 1
ATOM 627 N N . ASP A 1 80 ? 26.158 29.840 -7.765 1.00 37.03 80 ASP A N 1
ATOM 628 C CA . ASP A 1 80 ? 25.333 30.330 -6.653 1.00 37.03 80 ASP A CA 1
ATOM 629 C C . ASP A 1 80 ? 25.825 29.836 -5.273 1.00 37.03 80 ASP A C 1
ATOM 631 O O . ASP A 1 80 ? 25.257 30.212 -4.248 1.00 37.03 80 ASP A O 1
ATOM 635 N N . ILE A 1 81 ? 26.839 28.955 -5.226 1.00 36.44 81 ILE A N 1
ATOM 636 C CA . ILE A 1 81 ? 27.266 28.235 -4.005 1.00 36.44 81 ILE A CA 1
ATOM 637 C C . ILE A 1 81 ? 28.632 28.717 -3.474 1.00 36.44 81 ILE A C 1
ATOM 639 O O . ILE A 1 81 ? 28.926 28.518 -2.296 1.00 36.44 81 ILE A O 1
ATOM 643 N N . LEU A 1 82 ? 29.463 29.378 -4.290 1.00 32.06 82 LEU A N 1
ATOM 644 C CA . LEU A 1 82 ? 30.797 29.846 -3.885 1.00 32.06 82 LEU A CA 1
ATOM 645 C C . LEU A 1 82 ? 31.067 31.300 -4.324 1.00 32.06 82 LEU A C 1
ATOM 647 O O . LEU A 1 82 ? 30.667 31.675 -5.427 1.00 32.06 82 LEU A O 1
ATOM 651 N N . PRO A 1 83 ? 31.771 32.110 -3.505 1.00 33.75 83 PRO A N 1
ATOM 652 C CA . PRO A 1 83 ? 32.188 33.465 -3.877 1.00 33.75 83 PRO A CA 1
ATOM 653 C C . PRO A 1 83 ? 33.049 33.467 -5.155 1.00 33.75 83 PRO A C 1
ATOM 655 O O . PRO A 1 83 ? 33.977 32.661 -5.283 1.00 33.75 83 PRO A O 1
ATOM 658 N N . LYS A 1 84 ? 32.735 34.354 -6.115 1.00 37.94 84 LYS A N 1
ATOM 659 C CA . LYS A 1 84 ? 33.376 34.427 -7.451 1.00 37.94 84 LYS A CA 1
ATOM 660 C C . LYS A 1 84 ? 34.890 34.673 -7.397 1.00 37.94 84 LYS A C 1
ATOM 662 O O . LYS A 1 84 ? 35.607 34.288 -8.309 1.00 37.94 84 LYS A O 1
ATOM 667 N N . ASP A 1 85 ? 35.359 35.278 -6.320 1.00 39.19 85 ASP A N 1
ATOM 668 C CA . ASP A 1 85 ? 36.742 35.632 -6.001 1.00 39.19 85 ASP A CA 1
ATOM 669 C C . ASP A 1 85 ? 37.640 34.433 -5.639 1.00 39.19 85 ASP A C 1
ATOM 671 O O . ASP A 1 85 ? 38.858 34.581 -5.590 1.00 39.19 85 ASP A O 1
ATOM 675 N N . LYS A 1 86 ? 37.074 33.233 -5.437 1.00 32.28 86 LYS A N 1
ATOM 676 C CA . LYS A 1 86 ? 37.837 31.998 -5.158 1.00 32.28 86 LYS A CA 1
ATOM 677 C C . LYS A 1 86 ? 37.902 31.011 -6.325 1.00 32.28 86 LYS A C 1
ATOM 679 O O . LYS A 1 86 ? 38.294 29.861 -6.132 1.00 32.28 86 LYS A O 1
ATOM 684 N N . ILE A 1 87 ? 37.502 31.432 -7.523 1.00 36.41 87 ILE A N 1
ATOM 685 C CA . ILE A 1 87 ? 37.504 30.592 -8.722 1.00 36.41 87 ILE A CA 1
ATOM 686 C C . ILE A 1 87 ? 38.555 31.137 -9.693 1.00 36.41 87 ILE A C 1
ATOM 688 O O . ILE A 1 87 ? 38.325 32.144 -10.356 1.00 36.41 87 ILE A O 1
ATOM 692 N N . GLU A 1 88 ? 39.696 30.457 -9.829 1.00 35.59 88 GLU A N 1
ATOM 693 C CA . GLU A 1 88 ? 40.574 30.682 -10.982 1.00 35.59 88 GLU A CA 1
ATOM 694 C C . GLU A 1 88 ? 39.939 30.046 -12.225 1.00 35.59 88 GLU A C 1
ATOM 696 O O . GLU A 1 88 ? 39.968 28.829 -12.413 1.00 35.59 88 GLU A O 1
ATOM 701 N N . THR A 1 89 ? 39.339 30.875 -13.079 1.00 36.34 89 THR A N 1
ATOM 702 C CA . THR A 1 89 ? 38.941 30.494 -14.437 1.00 36.34 89 THR A CA 1
ATOM 703 C C . THR A 1 89 ? 39.967 31.032 -15.428 1.00 36.34 89 THR A C 1
ATOM 705 O O . THR A 1 89 ? 40.088 32.245 -15.588 1.00 36.34 89 THR A O 1
ATOM 708 N N . GLY A 1 90 ? 40.685 30.147 -16.117 1.00 35.91 90 GLY A N 1
ATOM 709 C CA . GLY A 1 90 ? 41.565 30.514 -17.228 1.00 35.91 90 GLY A CA 1
ATOM 710 C C . GLY A 1 90 ? 41.108 29.858 -18.536 1.00 35.91 90 GLY A C 1
ATOM 711 O O . GLY A 1 90 ? 40.709 28.690 -18.508 1.00 35.91 90 GLY A O 1
ATOM 712 N N . PRO A 1 91 ? 41.155 30.556 -19.687 1.00 31.19 91 PRO A N 1
ATOM 713 C CA . PRO A 1 91 ? 40.965 29.917 -20.982 1.00 31.19 91 PRO A CA 1
ATOM 714 C C . PRO A 1 91 ? 42.128 28.957 -21.260 1.00 31.19 91 PRO A C 1
ATOM 716 O O . PRO A 1 91 ? 43.296 29.277 -21.046 1.00 31.19 91 PRO A O 1
ATOM 719 N N . PHE A 1 92 ? 41.808 27.766 -21.760 1.00 32.69 92 PHE A N 1
ATOM 720 C CA . PHE A 1 92 ? 42.803 26.804 -22.220 1.00 32.69 92 PHE A CA 1
ATOM 721 C C . PHE A 1 92 ? 43.499 27.352 -23.480 1.00 32.69 92 PHE A C 1
ATOM 723 O O . PHE A 1 92 ? 42.901 27.377 -24.553 1.00 32.69 92 PHE A O 1
ATOM 730 N N . THR A 1 93 ? 44.753 27.797 -23.364 1.00 29.80 93 THR A N 1
ATOM 731 C CA . THR A 1 93 ? 45.562 28.336 -24.481 1.00 29.80 93 THR A CA 1
ATOM 732 C C . THR A 1 93 ? 46.654 27.376 -24.968 1.00 29.80 93 THR A C 1
ATOM 734 O O . THR A 1 93 ? 47.575 27.773 -25.680 1.00 29.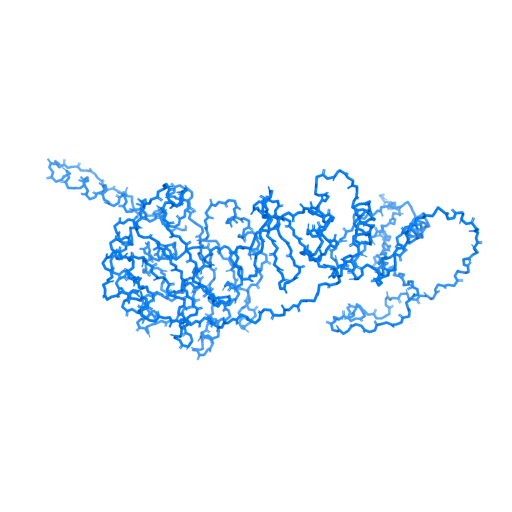80 93 THR A O 1
ATOM 737 N N . GLY A 1 94 ? 46.553 26.084 -24.647 1.00 29.89 94 GLY A N 1
ATOM 738 C CA . GLY A 1 94 ? 47.432 25.067 -25.217 1.00 29.89 94 GLY A CA 1
ATOM 739 C C . GLY A 1 94 ? 47.020 24.725 -26.648 1.00 29.89 94 GLY A C 1
ATOM 740 O O . GLY A 1 94 ? 46.056 23.987 -26.849 1.00 29.89 94 GLY A O 1
ATOM 741 N N . GLN A 1 95 ? 47.751 25.217 -27.653 1.00 27.25 95 GLN A N 1
ATOM 742 C CA . GLN A 1 95 ? 47.683 24.649 -29.003 1.00 27.25 95 GLN A CA 1
ATOM 743 C C . GLN A 1 95 ? 48.102 23.174 -28.933 1.00 27.25 95 GLN A C 1
ATOM 745 O O . GLN A 1 95 ? 49.285 22.847 -28.839 1.00 27.25 95 GLN A O 1
ATOM 750 N N . LEU A 1 96 ? 47.124 22.270 -28.981 1.00 30.25 96 LEU A N 1
ATOM 751 C CA . LEU A 1 96 ? 47.363 20.846 -29.173 1.00 30.25 96 LEU A CA 1
ATOM 752 C C . LEU A 1 96 ? 47.991 20.659 -30.561 1.00 30.25 96 LEU A C 1
ATOM 754 O O . LEU A 1 96 ? 47.302 20.734 -31.579 1.00 30.25 96 LEU A O 1
ATOM 758 N N . LYS A 1 97 ? 49.306 20.418 -30.617 1.00 27.31 97 LYS A N 1
ATOM 759 C CA . LYS A 1 97 ? 49.941 19.890 -31.828 1.00 27.31 97 LYS A CA 1
ATOM 760 C C . LYS A 1 97 ? 49.320 18.524 -32.106 1.00 27.31 97 LYS A C 1
ATOM 762 O O . LYS A 1 97 ? 49.464 17.594 -31.316 1.00 27.31 97 LYS A O 1
ATOM 767 N N . ALA A 1 98 ? 48.603 18.429 -33.220 1.00 30.41 98 ALA A N 1
ATOM 768 C CA . ALA A 1 98 ? 48.022 17.193 -33.713 1.00 30.41 98 ALA A CA 1
ATOM 769 C C . ALA A 1 98 ? 49.138 16.251 -34.193 1.00 30.41 98 ALA A C 1
ATOM 771 O O . ALA A 1 98 ? 49.408 16.135 -35.388 1.00 30.41 98 ALA A O 1
ATOM 772 N N . GLU A 1 99 ? 49.807 15.570 -33.266 1.00 28.44 99 GLU A N 1
ATOM 773 C CA . GLU A 1 99 ? 50.552 14.371 -33.621 1.00 28.44 99 GLU A CA 1
ATOM 774 C C . GLU A 1 99 ? 49.545 13.277 -33.967 1.00 28.44 99 GLU A C 1
ATOM 776 O O . GLU A 1 99 ? 48.636 12.960 -33.199 1.00 28.44 99 GLU A O 1
ATOM 781 N N . LYS A 1 100 ? 49.678 12.753 -35.189 1.00 32.75 100 LYS A N 1
ATOM 782 C CA . LYS A 1 100 ? 48.823 11.729 -35.789 1.00 32.75 100 LYS A CA 1
ATOM 783 C C . LYS A 1 100 ? 48.816 10.461 -34.930 1.00 32.75 100 LYS A C 1
ATOM 785 O O . LYS A 1 100 ? 49.551 9.512 -35.195 1.00 32.75 100 LYS A O 1
ATOM 790 N N . ILE A 1 101 ? 47.933 10.405 -33.937 1.00 31.89 101 ILE A N 1
ATOM 791 C CA . ILE A 1 101 ? 47.545 9.151 -33.300 1.00 31.89 101 ILE A CA 1
ATOM 792 C C . ILE A 1 101 ? 46.767 8.372 -34.359 1.00 31.89 101 ILE A C 1
ATOM 794 O O . ILE A 1 101 ? 45.680 8.776 -34.771 1.00 31.89 101 ILE A O 1
ATOM 798 N N . LYS A 1 102 ? 47.344 7.264 -34.837 1.00 28.44 102 LYS A N 1
ATOM 799 C CA . LYS A 1 102 ? 46.639 6.285 -35.672 1.00 28.44 102 LYS A CA 1
ATOM 800 C C . LYS A 1 102 ? 45.367 5.866 -34.931 1.00 28.44 102 LYS A C 1
ATOM 802 O O . LYS A 1 102 ? 45.428 5.094 -33.978 1.00 28.44 102 LYS A O 1
ATOM 807 N N . HIS A 1 103 ? 44.226 6.403 -35.354 1.00 30.66 103 HIS A N 1
ATOM 808 C CA . HIS A 1 103 ? 42.921 6.015 -34.846 1.00 30.66 103 HIS A CA 1
ATOM 809 C C . HIS A 1 103 ? 42.732 4.512 -35.064 1.00 30.66 103 HIS A C 1
ATOM 811 O O . HIS A 1 103 ? 42.624 4.048 -36.200 1.00 30.66 103 HIS A O 1
ATOM 817 N N . SER A 1 104 ? 42.650 3.743 -33.978 1.00 30.02 104 SER A N 1
ATOM 818 C CA . SER A 1 104 ? 41.891 2.501 -34.030 1.00 30.02 104 SER A CA 1
ATOM 819 C C . SER A 1 104 ? 40.450 2.887 -34.372 1.00 30.02 104 SER A C 1
ATOM 821 O O . SER A 1 104 ? 39.877 3.790 -33.759 1.00 30.02 104 SER A O 1
ATOM 823 N N . LYS A 1 105 ? 39.886 2.265 -35.412 1.00 35.00 105 LYS A N 1
ATOM 824 C CA . LYS A 1 105 ? 38.498 2.449 -35.861 1.00 35.00 105 LYS A CA 1
ATOM 825 C C . LYS A 1 105 ? 37.520 1.948 -34.783 1.00 35.00 105 LYS A C 1
ATOM 827 O O . LYS A 1 105 ? 36.924 0.888 -34.925 1.00 35.00 105 LYS A O 1
ATOM 832 N N . GLY A 1 106 ? 37.398 2.656 -33.665 1.00 43.62 106 GLY A N 1
ATOM 833 C CA . GLY A 1 106 ? 36.336 2.441 -32.687 1.00 43.62 106 GLY A CA 1
ATOM 834 C C . GLY A 1 106 ? 35.099 3.208 -33.132 1.00 43.62 106 GLY A C 1
ATOM 835 O O . GLY A 1 106 ? 35.200 4.411 -33.370 1.00 43.62 106 GLY A O 1
ATOM 836 N N . LEU A 1 107 ? 33.954 2.530 -33.265 1.00 50.03 107 LEU A N 1
ATOM 837 C CA . LEU A 1 107 ? 32.674 3.191 -33.526 1.00 50.03 107 LEU A CA 1
ATOM 838 C C . LEU A 1 107 ? 32.437 4.261 -32.449 1.00 50.03 107 LEU A C 1
ATOM 840 O O . LEU A 1 107 ? 32.313 3.943 -31.266 1.00 50.03 107 LEU A O 1
ATOM 844 N N . ARG A 1 108 ? 32.417 5.531 -32.857 1.00 65.00 108 ARG A N 1
ATOM 845 C CA . ARG A 1 108 ? 31.954 6.645 -32.028 1.00 65.00 108 ARG A CA 1
ATOM 846 C C . ARG A 1 108 ? 30.516 6.920 -32.435 1.00 65.00 108 ARG A C 1
ATOM 848 O O . ARG A 1 108 ? 30.295 7.325 -33.569 1.00 65.00 108 ARG A O 1
ATOM 855 N N . TYR A 1 109 ? 29.582 6.675 -31.523 1.00 73.88 109 TYR A N 1
ATOM 856 C CA . TYR A 1 109 ? 28.182 7.038 -31.722 1.00 73.88 109 TYR A CA 1
ATOM 857 C C . TYR A 1 109 ? 27.986 8.525 -31.431 1.00 73.88 109 TYR A C 1
ATOM 859 O O . TYR A 1 109 ? 28.616 9.066 -30.515 1.00 73.88 109 TYR A O 1
ATOM 867 N N . THR A 1 110 ? 27.136 9.187 -32.208 1.00 77.88 110 THR A N 1
ATOM 868 C CA . THR A 1 110 ? 26.726 10.571 -31.953 1.00 77.88 110 THR A CA 1
ATOM 869 C C . THR A 1 110 ? 25.752 10.631 -30.772 1.00 77.88 110 THR A C 1
ATOM 871 O O . THR A 1 110 ? 25.141 9.628 -30.402 1.00 77.88 110 THR A O 1
ATOM 874 N N . GLN A 1 111 ? 25.581 11.810 -30.166 1.00 73.62 111 GLN A N 1
ATOM 875 C CA . GLN A 1 111 ? 24.604 11.976 -29.083 1.00 73.62 111 GLN A CA 1
ATOM 876 C C . GLN A 1 111 ? 23.175 11.683 -29.564 1.00 73.62 111 GLN A C 1
ATOM 878 O O . GLN A 1 111 ? 22.410 11.048 -28.852 1.00 73.62 111 GLN A O 1
ATOM 883 N N . GLU A 1 112 ? 22.844 12.063 -30.799 1.00 75.12 112 GLU A N 1
ATOM 884 C CA . GLU A 1 112 ? 21.538 11.786 -31.406 1.00 75.12 112 GLU A CA 1
ATOM 885 C C . GLU A 1 112 ? 21.277 10.281 -31.558 1.00 75.12 112 GLU A C 1
ATOM 887 O O . GLU A 1 112 ? 20.178 9.807 -31.272 1.00 75.12 112 GLU A O 1
ATOM 892 N N . GLU A 1 113 ? 22.289 9.504 -31.959 1.00 77.25 113 GLU A N 1
ATOM 893 C CA . GLU A 1 113 ? 22.180 8.044 -32.045 1.00 77.25 113 GLU A CA 1
ATOM 894 C C . GLU A 1 113 ? 21.938 7.414 -30.670 1.00 77.25 113 GLU A C 1
ATOM 896 O O . GLU A 1 113 ? 21.139 6.483 -30.546 1.00 77.25 113 GLU A O 1
ATOM 901 N N . ILE A 1 114 ? 22.608 7.931 -29.636 1.00 81.38 114 ILE A N 1
ATOM 902 C CA . ILE A 1 114 ? 22.442 7.475 -28.253 1.00 81.38 114 ILE A CA 1
ATOM 903 C C . ILE A 1 114 ? 21.043 7.826 -27.744 1.00 81.38 114 ILE A C 1
ATOM 905 O O . ILE A 1 114 ? 20.354 6.951 -27.228 1.00 81.38 114 ILE A O 1
ATOM 909 N N . ASP A 1 115 ? 20.582 9.058 -27.951 1.00 80.94 115 ASP A N 1
ATOM 910 C CA . ASP A 1 115 ? 19.255 9.506 -27.523 1.00 80.94 115 ASP A CA 1
ATOM 911 C C . ASP A 1 115 ? 18.144 8.686 -28.195 1.00 80.94 115 ASP A C 1
ATOM 913 O O . ASP A 1 115 ? 17.162 8.301 -27.553 1.00 80.94 115 ASP A O 1
ATOM 917 N N . LYS A 1 116 ? 18.310 8.370 -29.485 1.00 84.44 116 LYS A N 1
ATOM 918 C CA . LYS A 1 116 ? 17.397 7.492 -30.222 1.00 84.44 116 LYS A CA 1
ATOM 919 C C . LYS A 1 116 ? 17.390 6.081 -29.634 1.00 84.44 116 LYS A C 1
ATOM 921 O O . LYS A 1 116 ? 16.323 5.503 -29.427 1.00 84.44 116 LYS A O 1
ATOM 926 N N . ALA A 1 117 ? 18.562 5.531 -29.319 1.00 83.12 117 ALA A N 1
ATOM 927 C CA . ALA A 1 117 ? 18.698 4.217 -28.694 1.00 83.12 117 ALA A CA 1
ATOM 928 C C . ALA A 1 117 ? 18.075 4.166 -27.284 1.00 83.12 117 ALA A C 1
ATOM 930 O O . ALA A 1 117 ? 17.406 3.193 -26.924 1.00 83.12 117 ALA A O 1
ATOM 931 N N . GLU A 1 118 ? 18.234 5.227 -26.493 1.00 86.06 118 GLU A N 1
ATOM 932 C CA . GLU A 1 118 ? 17.597 5.382 -25.182 1.00 86.06 118 GLU A CA 1
ATOM 933 C C . GLU A 1 118 ? 16.072 5.512 -25.274 1.00 86.06 118 GLU A C 1
ATOM 935 O O . GLU A 1 118 ? 15.365 5.138 -24.341 1.00 86.06 118 GLU A O 1
ATOM 940 N N . LYS A 1 119 ? 15.538 6.000 -26.396 1.00 88.94 119 LYS A N 1
ATOM 941 C CA . LYS A 1 119 ? 14.090 6.102 -26.645 1.00 88.94 119 LYS A CA 1
ATOM 942 C C . LYS A 1 119 ? 13.515 4.918 -27.419 1.00 88.94 119 LYS A C 1
ATOM 944 O O . LYS A 1 119 ? 12.294 4.845 -27.575 1.00 88.94 119 LYS A O 1
ATOM 949 N N . ALA A 1 120 ? 14.349 3.985 -27.875 1.00 91.62 120 ALA A N 1
ATOM 950 C CA . ALA A 1 120 ? 13.927 2.839 -28.672 1.00 91.62 120 ALA A CA 1
ATOM 951 C C . ALA A 1 120 ? 12.824 2.026 -27.971 1.00 91.62 120 ALA A C 1
ATOM 953 O O . ALA A 1 120 ? 12.836 1.860 -26.745 1.00 91.62 120 ALA A O 1
ATOM 954 N N . SER A 1 121 ? 11.854 1.543 -28.747 1.00 92.88 121 SER A N 1
ATOM 955 C CA . SER A 1 121 ? 10.716 0.762 -28.255 1.00 92.88 121 SER A CA 1
ATOM 956 C C . SER A 1 121 ? 11.154 -0.595 -27.713 1.00 92.88 121 SER A C 1
ATOM 958 O O . SER A 1 121 ? 11.665 -1.428 -28.456 1.00 92.88 121 SER A O 1
ATOM 960 N N . ILE A 1 122 ? 10.912 -0.844 -26.421 1.00 94.69 122 ILE A N 1
ATOM 961 C CA . ILE A 1 122 ? 11.236 -2.137 -25.796 1.00 94.69 122 ILE A CA 1
ATOM 962 C C . ILE A 1 122 ? 10.383 -3.262 -26.391 1.00 94.69 122 ILE A C 1
ATOM 964 O O . ILE A 1 122 ? 10.878 -4.367 -26.555 1.00 94.69 122 ILE A O 1
ATOM 968 N N . ILE A 1 123 ? 9.117 -2.993 -26.718 1.00 92.69 123 ILE A N 1
ATOM 969 C CA . ILE A 1 123 ? 8.193 -4.014 -27.237 1.00 92.69 123 ILE A CA 1
ATOM 970 C C . ILE A 1 123 ? 8.616 -4.448 -28.639 1.00 92.69 123 ILE A C 1
ATOM 972 O O . ILE A 1 123 ? 8.705 -5.638 -28.908 1.00 92.69 123 ILE A O 1
ATOM 976 N N . GLU A 1 124 ? 8.912 -3.478 -29.508 1.00 92.19 124 GLU A N 1
ATOM 977 C CA . GLU A 1 124 ? 9.389 -3.758 -30.867 1.00 92.19 124 GLU A CA 1
ATOM 978 C C . GLU A 1 124 ? 10.742 -4.471 -30.831 1.00 92.19 124 GLU A C 1
ATOM 980 O O . GLU A 1 124 ? 10.974 -5.416 -31.576 1.00 92.19 124 GLU A O 1
ATOM 985 N N . LEU A 1 125 ? 11.632 -4.036 -29.938 1.00 92.69 125 LEU A N 1
ATOM 986 C CA . LEU A 1 125 ? 12.910 -4.695 -29.739 1.00 92.69 125 LEU A CA 1
ATOM 987 C C . LEU A 1 125 ? 12.731 -6.142 -29.266 1.00 92.69 125 LEU A C 1
ATOM 989 O O . LEU A 1 125 ? 13.373 -7.020 -29.825 1.00 92.69 125 LEU A O 1
ATOM 993 N N . ALA A 1 126 ? 11.894 -6.382 -28.251 1.00 92.31 126 ALA A N 1
ATOM 994 C CA . ALA A 1 126 ? 11.644 -7.709 -27.692 1.00 92.31 126 ALA A CA 1
ATOM 995 C C . ALA A 1 126 ? 11.134 -8.682 -28.763 1.00 92.31 126 ALA A C 1
ATOM 997 O O . ALA A 1 126 ? 11.674 -9.776 -28.880 1.00 92.31 126 ALA A O 1
ATOM 998 N N . ASP A 1 127 ? 10.185 -8.240 -29.591 1.00 91.75 127 ASP A N 1
ATOM 999 C CA . ASP A 1 127 ? 9.669 -8.999 -30.735 1.00 91.75 127 ASP A CA 1
ATOM 1000 C C . ASP A 1 127 ? 10.788 -9.379 -31.721 1.00 91.75 127 ASP A C 1
ATOM 1002 O O . ASP A 1 127 ? 10.973 -10.550 -32.048 1.00 91.75 127 ASP A O 1
ATOM 1006 N N . LYS A 1 128 ? 11.628 -8.409 -32.109 1.00 91.38 128 LYS A N 1
ATOM 1007 C CA . LYS A 1 128 ? 12.730 -8.629 -33.061 1.00 91.38 128 LYS A CA 1
ATOM 1008 C C . LYS A 1 128 ? 13.837 -9.544 -32.540 1.00 91.38 128 LYS A C 1
ATOM 1010 O O . LYS A 1 128 ? 14.464 -10.247 -33.328 1.00 91.38 128 LYS A O 1
ATOM 1015 N N . ILE A 1 129 ? 14.093 -9.543 -31.231 1.00 92.00 129 ILE A N 1
ATOM 1016 C CA . ILE A 1 129 ? 15.141 -10.375 -30.615 1.00 92.00 129 ILE A CA 1
ATOM 1017 C C . ILE A 1 129 ? 14.606 -11.685 -30.017 1.00 92.00 129 ILE A C 1
ATOM 1019 O O . ILE A 1 129 ? 15.375 -12.407 -29.387 1.00 92.00 129 ILE A O 1
ATOM 1023 N N . GLY A 1 130 ? 13.316 -11.992 -30.201 1.00 90.56 130 GLY A N 1
ATOM 1024 C CA . GLY A 1 130 ? 12.699 -13.242 -29.749 1.00 90.56 130 GLY A CA 1
ATOM 1025 C C . GLY A 1 130 ? 12.395 -13.315 -28.250 1.00 90.56 130 GLY A C 1
ATOM 1026 O O . GLY A 1 130 ? 12.226 -14.405 -27.715 1.00 90.56 130 GLY A O 1
ATOM 1027 N N . VAL A 1 131 ? 12.319 -12.181 -27.549 1.00 91.19 131 VAL A N 1
ATOM 1028 C CA . VAL A 1 131 ? 11.847 -12.146 -26.158 1.00 91.19 131 VAL A CA 1
ATOM 1029 C C . VAL A 1 131 ? 10.322 -12.141 -26.162 1.00 91.19 131 VAL A C 1
ATOM 1031 O O . VAL A 1 131 ? 9.686 -11.113 -26.400 1.00 91.19 131 VAL A O 1
ATOM 1034 N N . GLU A 1 132 ? 9.730 -13.294 -25.868 1.00 89.81 132 GLU A N 1
ATOM 1035 C CA . GLU A 1 132 ? 8.278 -13.450 -25.840 1.00 89.81 132 GLU A CA 1
ATOM 1036 C C . GLU A 1 132 ? 7.633 -12.728 -24.649 1.00 89.81 132 GLU A C 1
ATOM 1038 O O . GLU A 1 132 ? 8.060 -12.857 -23.494 1.00 89.81 132 GLU A O 1
ATOM 1043 N N . LEU A 1 133 ? 6.549 -11.995 -24.929 1.00 89.75 133 LEU A N 1
ATOM 1044 C CA . LEU A 1 133 ? 5.811 -11.192 -23.957 1.00 89.75 133 LEU A CA 1
ATOM 1045 C C . LEU A 1 133 ? 4.313 -11.523 -23.965 1.00 89.75 133 LEU A C 1
ATOM 1047 O O . LEU A 1 133 ? 3.671 -11.524 -25.012 1.00 89.75 133 LEU A O 1
ATOM 1051 N N . ILE A 1 134 ? 3.725 -11.703 -22.781 1.00 86.44 134 ILE A N 1
ATOM 1052 C CA . ILE A 1 134 ? 2.284 -11.919 -22.590 1.00 86.44 134 ILE A CA 1
ATOM 1053 C C . ILE A 1 134 ? 1.662 -10.715 -21.884 1.00 86.44 134 ILE A C 1
ATOM 1055 O O . ILE A 1 134 ? 2.134 -10.264 -20.836 1.00 86.44 134 ILE A O 1
ATOM 1059 N N . GLN A 1 135 ? 0.551 -10.207 -22.420 1.00 81.88 135 GLN A N 1
ATOM 1060 C CA . GLN A 1 135 ? -0.204 -9.119 -21.799 1.00 81.88 135 GLN A CA 1
ATOM 1061 C C . GLN A 1 135 ? -0.895 -9.608 -20.520 1.00 81.88 135 GLN A C 1
ATOM 1063 O O . GLN A 1 135 ? -1.711 -10.525 -20.546 1.00 81.88 135 GLN A O 1
ATOM 1068 N N . THR A 1 136 ? -0.603 -8.960 -19.391 1.00 76.44 136 THR A N 1
ATOM 1069 C CA . THR A 1 136 ? -1.159 -9.329 -18.073 1.00 76.44 136 THR A CA 1
ATOM 1070 C C . THR A 1 136 ? -2.093 -8.279 -17.483 1.00 76.44 136 THR A C 1
ATOM 1072 O O . THR A 1 136 ? -2.919 -8.589 -16.624 1.00 76.44 136 THR A O 1
ATOM 1075 N N . SER A 1 137 ? -2.007 -7.029 -17.938 1.00 74.88 137 SER A N 1
ATOM 1076 C CA . SER A 1 137 ? -2.957 -5.974 -17.565 1.00 74.88 137 SER A CA 1
ATOM 1077 C C . SER A 1 137 ? -3.224 -5.038 -18.745 1.00 74.88 137 SER A C 1
ATOM 1079 O O . SER A 1 137 ? -2.957 -5.408 -19.874 1.00 74.88 137 SER A O 1
ATOM 1081 N N . HIS A 1 138 ? -3.764 -3.836 -18.536 1.00 71.75 138 HIS A N 1
ATOM 1082 C CA . HIS A 1 138 ? -3.924 -2.855 -19.621 1.00 71.75 138 HIS A CA 1
ATOM 1083 C C . HIS A 1 138 ? -2.590 -2.221 -20.061 1.00 71.75 138 HIS A C 1
ATOM 1085 O O . HIS A 1 138 ? -2.479 -1.744 -21.180 1.00 71.75 138 HIS A O 1
ATOM 1091 N N . ASP A 1 139 ? -1.587 -2.219 -19.180 1.00 82.44 139 ASP A N 1
ATOM 1092 C CA . ASP A 1 139 ? -0.303 -1.526 -19.366 1.00 82.44 139 ASP A CA 1
ATOM 1093 C C . ASP A 1 139 ? 0.850 -2.332 -18.746 1.00 82.44 139 ASP A C 1
ATOM 1095 O O . ASP A 1 139 ? 1.804 -1.788 -18.194 1.00 82.44 139 ASP A O 1
ATOM 1099 N N . GLN A 1 140 ? 0.718 -3.661 -18.741 1.00 87.00 140 GLN A N 1
ATOM 1100 C CA . GLN A 1 140 ? 1.777 -4.554 -18.282 1.00 87.00 140 GLN A CA 1
ATOM 1101 C C . GLN A 1 140 ? 1.853 -5.779 -19.179 1.00 87.00 140 GLN A C 1
ATOM 1103 O O . GLN A 1 140 ? 0.871 -6.510 -19.333 1.00 87.00 140 GLN A O 1
ATOM 1108 N N . LEU A 1 141 ? 3.050 -6.007 -19.698 1.00 87.44 141 LEU A N 1
ATOM 1109 C CA . LEU A 1 141 ? 3.480 -7.213 -20.388 1.00 87.44 141 LEU A CA 1
ATOM 1110 C C . LEU A 1 141 ? 4.445 -7.959 -19.466 1.00 87.44 141 LEU A C 1
ATOM 1112 O O . LEU A 1 141 ? 5.248 -7.321 -18.784 1.00 87.44 141 LEU A O 1
ATOM 1116 N N . LYS A 1 142 ? 4.372 -9.286 -19.426 1.00 90.25 142 LYS A N 1
ATOM 1117 C CA . LYS A 1 142 ? 5.338 -10.129 -18.716 1.00 90.25 142 LYS A CA 1
ATOM 1118 C C . LYS A 1 142 ? 6.126 -10.993 -19.683 1.00 90.25 142 LYS A C 1
ATOM 1120 O O . LYS A 1 142 ? 5.555 -11.431 -20.673 1.00 90.25 142 LYS A O 1
ATOM 1125 N N . GLY A 1 143 ? 7.393 -11.255 -19.370 1.00 87.44 143 GLY A N 1
ATOM 1126 C CA . GLY A 1 143 ? 8.196 -12.228 -20.114 1.00 87.44 143 GLY A CA 1
ATOM 1127 C C . GLY A 1 143 ? 7.673 -13.652 -19.930 1.00 87.44 143 GLY A C 1
ATOM 1128 O O . GLY A 1 143 ? 7.250 -14.006 -18.828 1.00 87.44 143 GLY A O 1
ATOM 1129 N N . VAL A 1 144 ? 7.706 -14.458 -20.995 1.00 83.94 144 VAL A N 1
ATOM 1130 C CA . VAL A 1 144 ? 7.351 -15.890 -20.941 1.00 83.94 144 VAL A CA 1
ATOM 1131 C C . VAL A 1 144 ? 8.458 -16.690 -20.265 1.00 83.94 144 VAL A C 1
ATOM 1133 O O . VAL A 1 144 ? 8.206 -17.392 -19.290 1.00 83.94 144 VAL A O 1
ATOM 1136 N N . GLU A 1 145 ? 9.699 -16.523 -20.726 1.00 82.81 145 GLU A N 1
ATOM 1137 C CA . GLU A 1 145 ? 10.865 -17.203 -20.147 1.00 82.81 145 GLU A CA 1
ATOM 1138 C C . GLU A 1 145 ? 11.182 -16.713 -18.728 1.00 82.81 145 GLU A C 1
ATOM 1140 O O . GLU A 1 145 ? 11.639 -17.464 -17.864 1.00 82.81 145 GLU A O 1
ATOM 1145 N N . HIS A 1 146 ? 10.945 -15.424 -18.476 1.00 81.31 146 HIS A N 1
ATOM 1146 C CA . HIS A 1 146 ? 11.178 -14.786 -17.187 1.00 81.31 146 HIS A CA 1
ATOM 1147 C C . HIS A 1 146 ? 9.894 -14.108 -16.710 1.00 81.31 146 HIS A C 1
ATOM 1149 O O . HIS A 1 146 ? 9.673 -12.926 -16.964 1.00 81.31 146 HIS A O 1
ATOM 1155 N N . ASP A 1 147 ? 9.085 -14.836 -15.937 1.00 74.06 147 ASP A N 1
ATOM 1156 C CA . ASP A 1 147 ? 7.813 -14.371 -15.346 1.00 74.06 147 ASP A CA 1
ATOM 1157 C C . ASP A 1 147 ? 7.942 -13.113 -14.454 1.00 74.06 147 ASP A C 1
ATOM 1159 O O . ASP A 1 147 ? 6.968 -12.415 -14.132 1.00 74.06 147 ASP A O 1
ATOM 1163 N N . SER A 1 148 ? 9.177 -12.844 -14.040 1.00 83.62 148 SER A N 1
ATOM 1164 C CA . SER A 1 148 ? 9.606 -11.739 -13.201 1.00 83.62 148 SER A CA 1
ATOM 1165 C C . SER A 1 148 ? 9.986 -10.495 -14.008 1.00 83.62 148 SER A C 1
ATOM 1167 O O . SER A 1 148 ? 10.110 -9.425 -13.402 1.00 83.62 148 SER A O 1
ATOM 1169 N N . LEU A 1 149 ? 10.152 -10.614 -15.334 1.00 91.00 149 LEU A N 1
ATOM 1170 C CA . LEU A 1 149 ? 10.244 -9.482 -16.253 1.00 91.00 149 LEU A CA 1
ATOM 1171 C C . LEU A 1 149 ? 8.852 -8.872 -16.428 1.00 91.00 149 LEU A C 1
ATOM 1173 O O . LEU A 1 149 ? 7.903 -9.554 -16.805 1.00 91.00 149 LEU A O 1
ATOM 1177 N N . VAL A 1 150 ? 8.752 -7.569 -16.196 1.00 91.56 150 VAL A N 1
ATOM 1178 C CA . VAL A 1 150 ? 7.552 -6.766 -16.423 1.00 91.56 150 VAL A CA 1
ATOM 1179 C C . VAL A 1 150 ? 7.922 -5.562 -17.276 1.00 91.56 150 VAL A C 1
ATOM 1181 O O . VAL A 1 150 ? 8.775 -4.769 -16.884 1.00 91.56 150 VAL A O 1
ATOM 1184 N N . ILE A 1 151 ? 7.249 -5.389 -18.407 1.00 91.69 151 ILE A N 1
ATOM 1185 C CA . ILE A 1 151 ? 7.345 -4.208 -19.268 1.00 91.69 151 ILE A CA 1
ATOM 1186 C C . ILE A 1 151 ? 6.085 -3.368 -19.080 1.00 91.69 151 ILE A C 1
ATOM 1188 O O . ILE A 1 151 ? 4.975 -3.896 -19.035 1.00 91.69 151 ILE A O 1
ATOM 1192 N N . ILE A 1 152 ? 6.269 -2.054 -18.972 1.00 89.31 152 ILE A N 1
ATOM 1193 C CA . ILE A 1 152 ? 5.209 -1.047 -18.883 1.00 89.31 152 ILE A CA 1
ATOM 1194 C C . ILE A 1 152 ? 5.236 -0.231 -20.186 1.00 89.31 152 ILE A C 1
ATOM 1196 O O . ILE A 1 152 ? 6.052 0.697 -20.293 1.00 89.31 152 ILE A O 1
ATOM 1200 N N . PRO A 1 153 ? 4.388 -0.575 -21.177 1.00 88.19 153 PRO A N 1
ATOM 1201 C CA . PRO A 1 153 ? 4.332 0.082 -22.482 1.00 88.19 153 PRO A CA 1
ATOM 1202 C C . PRO A 1 153 ? 4.239 1.608 -22.406 1.00 88.19 153 PRO A C 1
ATOM 1204 O O . PRO A 1 153 ? 5.028 2.301 -23.044 1.00 88.19 153 PRO A O 1
ATOM 1207 N N . SER A 1 154 ? 3.344 2.145 -21.569 1.00 81.81 154 SER A N 1
ATOM 1208 C CA . SER A 1 154 ? 3.108 3.594 -21.448 1.00 81.81 154 SER A CA 1
ATOM 1209 C C . SER A 1 154 ? 4.307 4.387 -20.939 1.00 81.81 154 SER A C 1
ATOM 1211 O O . SER A 1 154 ? 4.346 5.607 -21.055 1.00 81.81 154 SER A O 1
ATOM 1213 N N . LYS A 1 155 ? 5.286 3.718 -20.333 1.00 85.00 155 LYS A N 1
ATOM 1214 C CA . LYS A 1 155 ? 6.492 4.354 -19.797 1.00 85.00 155 LYS A CA 1
ATOM 1215 C C . LYS A 1 155 ? 7.738 3.999 -20.591 1.00 85.00 155 LYS A C 1
ATOM 1217 O O . LYS A 1 155 ? 8.814 4.469 -20.222 1.00 85.00 155 LYS A O 1
ATOM 1222 N N . ASN A 1 156 ? 7.597 3.146 -21.610 1.00 90.56 156 ASN A N 1
ATOM 1223 C CA . ASN A 1 156 ? 8.699 2.471 -22.283 1.00 90.56 156 ASN A CA 1
ATOM 1224 C C . ASN A 1 156 ? 9.752 1.992 -21.263 1.00 90.56 156 ASN A C 1
ATOM 1226 O O . ASN A 1 156 ? 10.933 2.318 -21.362 1.00 90.56 156 ASN A O 1
ATOM 1230 N N . SER A 1 157 ? 9.299 1.311 -20.204 1.00 91.62 157 SER A N 1
ATOM 1231 C CA . SER A 1 157 ? 10.141 0.912 -19.068 1.00 91.62 157 SER A CA 1
ATOM 1232 C C . SER A 1 157 ? 9.980 -0.560 -18.742 1.00 91.62 157 SER A C 1
ATOM 1234 O O . SER A 1 157 ? 8.912 -1.123 -18.971 1.00 91.62 157 SER A O 1
ATOM 1236 N N . TRP A 1 158 ? 10.996 -1.153 -18.133 1.00 93.12 158 TRP A N 1
ATOM 1237 C CA . TRP A 1 158 ? 11.015 -2.565 -17.780 1.00 93.12 158 TRP A CA 1
ATOM 1238 C C . TRP A 1 158 ? 11.594 -2.781 -16.378 1.00 93.12 158 TRP A C 1
ATOM 1240 O O . TRP A 1 158 ? 12.387 -1.976 -15.886 1.00 93.12 158 TRP A O 1
ATOM 1250 N N . TYR A 1 159 ? 11.187 -3.876 -15.739 1.00 89.81 159 TYR A N 1
ATOM 1251 C CA . TYR A 1 159 ? 11.621 -4.280 -14.405 1.00 89.81 159 TYR A CA 1
ATOM 1252 C C . TYR A 1 159 ? 11.788 -5.794 -14.342 1.00 89.81 159 TYR A C 1
ATOM 1254 O O . TYR A 1 159 ? 10.877 -6.528 -14.712 1.00 89.81 159 TYR A O 1
ATOM 1262 N N . TRP A 1 160 ? 12.912 -6.263 -13.809 1.00 87.56 160 TRP A N 1
ATOM 1263 C CA . TRP A 1 160 ? 13.150 -7.668 -13.497 1.00 87.56 160 TRP A CA 1
ATOM 1264 C C . TRP A 1 160 ? 13.118 -7.855 -11.978 1.00 87.56 160 TRP A C 1
ATOM 1266 O O . TRP A 1 160 ? 14.114 -7.661 -11.277 1.00 87.56 160 TRP A O 1
ATOM 1276 N N . ASN A 1 161 ? 11.938 -8.203 -11.457 1.00 74.25 161 ASN A N 1
ATOM 1277 C CA . ASN A 1 161 ? 11.648 -8.150 -10.019 1.00 74.25 161 ASN A CA 1
ATOM 1278 C C . ASN A 1 161 ? 12.536 -9.085 -9.185 1.00 74.25 161 ASN A C 1
ATOM 1280 O O . ASN A 1 161 ? 13.019 -8.676 -8.132 1.00 74.25 161 ASN A O 1
ATOM 1284 N N . SER A 1 162 ? 12.805 -10.303 -9.666 1.00 72.88 162 SER A N 1
ATOM 1285 C CA . SER A 1 162 ? 13.642 -11.281 -8.956 1.00 72.88 162 SER A CA 1
ATOM 1286 C C . SER A 1 162 ? 15.100 -10.836 -8.804 1.00 72.88 162 SER A C 1
ATOM 1288 O O . SER A 1 162 ? 15.747 -11.202 -7.828 1.00 72.88 162 SER A O 1
ATOM 1290 N N . ARG A 1 163 ? 15.602 -9.998 -9.721 1.00 76.50 163 ARG A N 1
ATOM 1291 C CA . ARG A 1 163 ? 16.959 -9.429 -9.672 1.00 76.50 163 ARG A CA 1
ATOM 1292 C C . ARG A 1 163 ? 16.997 -7.985 -9.160 1.00 76.50 163 ARG A C 1
ATOM 1294 O O . ARG A 1 163 ? 18.075 -7.431 -8.986 1.00 76.50 163 ARG A O 1
ATOM 1301 N N . SER A 1 164 ? 15.839 -7.376 -8.882 1.00 78.00 164 SER A N 1
ATOM 1302 C CA . SER A 1 164 ? 15.716 -5.975 -8.443 1.00 78.00 164 SER A CA 1
ATOM 1303 C C . SER A 1 164 ? 16.397 -4.958 -9.376 1.00 78.00 164 SER A C 1
ATOM 1305 O O . SER A 1 164 ? 16.910 -3.937 -8.916 1.00 78.00 164 SER A O 1
ATOM 1307 N N . ILE A 1 165 ? 16.380 -5.217 -10.686 1.00 81.94 165 ILE A N 1
ATOM 1308 C CA . ILE A 1 165 ? 16.923 -4.325 -11.725 1.00 81.94 165 ILE A CA 1
ATOM 1309 C C . ILE A 1 165 ? 15.813 -3.833 -12.657 1.00 81.94 165 ILE A C 1
ATOM 1311 O O . ILE A 1 165 ? 14.733 -4.422 -12.722 1.00 81.94 165 ILE A O 1
ATOM 1315 N N . GLY A 1 166 ? 16.058 -2.738 -13.370 1.00 87.44 166 GLY A N 1
ATOM 1316 C CA . GLY A 1 166 ? 15.109 -2.177 -14.327 1.00 87.44 166 GLY A CA 1
ATOM 1317 C C . GLY A 1 166 ? 15.636 -0.910 -14.984 1.00 87.44 166 GLY A C 1
ATOM 1318 O O . GLY A 1 166 ? 16.638 -0.342 -14.549 1.00 87.44 166 GLY A O 1
ATOM 1319 N N . GLY A 1 167 ? 14.939 -0.451 -16.017 1.00 87.25 167 GLY A N 1
ATOM 1320 C CA . GLY A 1 167 ? 15.382 0.670 -16.836 1.00 87.25 167 GLY A CA 1
ATOM 1321 C C . GLY A 1 167 ? 14.289 1.240 -17.733 1.00 87.25 167 GLY A C 1
ATOM 1322 O O . GLY A 1 167 ? 13.126 0.828 -17.689 1.00 87.25 167 GLY A O 1
ATOM 1323 N N . LYS A 1 168 ? 14.670 2.231 -18.540 1.00 88.62 168 LYS A N 1
ATOM 1324 C CA . LYS A 1 168 ? 13.828 2.850 -19.570 1.00 88.62 168 LYS A CA 1
ATOM 1325 C C . LYS A 1 168 ? 14.489 2.707 -20.936 1.00 88.62 168 LYS A C 1
ATOM 1327 O O . LYS A 1 168 ? 15.709 2.833 -21.039 1.00 88.62 168 LYS A O 1
ATOM 1332 N N . GLY A 1 169 ? 13.683 2.450 -21.957 1.00 89.44 169 GLY A N 1
ATOM 1333 C CA . GLY A 1 169 ? 14.132 2.344 -23.337 1.00 89.44 169 GLY A CA 1
ATOM 1334 C C . GLY A 1 169 ? 14.865 1.063 -23.706 1.00 89.44 169 GLY A C 1
ATOM 1335 O O . GLY A 1 169 ? 15.338 0.314 -22.847 1.00 89.44 169 GLY A O 1
ATOM 1336 N N . GLY A 1 170 ? 14.976 0.844 -25.017 1.00 89.44 170 GLY A N 1
ATOM 1337 C CA . GLY A 1 170 ? 15.628 -0.326 -25.601 1.00 89.44 170 GLY A CA 1
ATOM 1338 C C . GLY A 1 170 ? 17.106 -0.450 -25.230 1.00 89.44 170 GLY A C 1
ATOM 1339 O O . GLY A 1 170 ? 17.568 -1.556 -24.964 1.00 89.44 170 GLY A O 1
ATOM 1340 N N . LEU A 1 171 ? 17.843 0.664 -25.116 1.00 88.75 171 LEU A N 1
ATOM 1341 C CA . LEU A 1 171 ? 19.266 0.618 -24.762 1.00 88.75 171 LEU A CA 1
ATOM 1342 C C . LEU A 1 171 ? 19.519 -0.009 -23.383 1.00 88.75 171 LEU A C 1
ATOM 1344 O O . LEU A 1 171 ? 20.360 -0.902 -23.264 1.00 88.75 171 LEU A O 1
ATOM 1348 N N . SER A 1 172 ? 18.783 0.424 -22.352 1.00 91.62 172 SER A N 1
ATOM 1349 C CA . SER A 1 172 ? 18.923 -0.160 -21.008 1.00 91.62 172 SER A CA 1
ATOM 1350 C C . SER A 1 172 ? 18.423 -1.601 -20.960 1.00 91.62 172 SER A C 1
ATOM 1352 O O . SER A 1 172 ? 19.027 -2.437 -20.294 1.00 91.62 172 SER A O 1
ATOM 1354 N N . PHE A 1 173 ? 17.358 -1.911 -21.705 1.00 93.25 173 PHE A N 1
ATOM 1355 C CA . PHE A 1 173 ? 16.824 -3.265 -21.797 1.00 93.25 173 PHE A CA 1
ATOM 1356 C C . PHE A 1 173 ? 17.867 -4.242 -22.348 1.00 93.25 173 PHE A C 1
ATOM 1358 O O . PHE A 1 173 ? 18.100 -5.292 -21.762 1.00 93.25 173 PHE A O 1
ATOM 1365 N N . ILE A 1 174 ? 18.597 -3.887 -23.405 1.00 91.94 174 ILE A N 1
ATOM 1366 C CA . ILE A 1 174 ? 19.635 -4.787 -23.927 1.00 91.94 174 ILE A CA 1
ATOM 1367 C C . ILE A 1 174 ? 20.795 -4.927 -22.940 1.00 91.94 174 ILE A C 1
ATOM 1369 O O . ILE A 1 174 ? 21.254 -6.035 -22.673 1.00 91.94 174 ILE A O 1
ATOM 1373 N N . GLN A 1 175 ? 21.276 -3.813 -22.386 1.00 86.81 175 GLN A N 1
ATOM 1374 C CA . GLN A 1 175 ? 22.453 -3.829 -21.514 1.00 86.81 175 GLN A CA 1
ATOM 1375 C C . GLN A 1 175 ? 22.231 -4.630 -20.234 1.00 86.81 175 GLN A C 1
ATOM 1377 O O . GLN A 1 175 ? 23.097 -5.422 -19.854 1.00 86.81 175 GLN A O 1
ATOM 1382 N N . ASP A 1 176 ? 21.090 -4.413 -19.584 1.00 87.69 176 ASP A N 1
ATOM 1383 C CA . ASP A 1 176 ? 20.870 -4.886 -18.221 1.00 87.69 176 ASP A CA 1
ATOM 1384 C C . ASP A 1 176 ? 19.885 -6.066 -18.151 1.00 87.69 176 ASP A C 1
ATOM 1386 O O . ASP A 1 176 ? 19.875 -6.762 -17.139 1.00 87.69 176 ASP A O 1
ATOM 1390 N N . TYR A 1 177 ? 19.086 -6.326 -19.198 1.00 90.12 177 TYR A N 1
ATOM 1391 C CA . TYR A 1 177 ? 18.254 -7.533 -19.305 1.00 90.12 177 TYR A CA 1
ATOM 1392 C C . TYR A 1 177 ? 18.848 -8.549 -20.288 1.00 90.12 177 TYR A C 1
ATOM 1394 O O . TYR A 1 177 ? 19.264 -9.621 -19.859 1.00 90.12 177 TYR A O 1
ATOM 1402 N N . VAL A 1 178 ? 18.964 -8.213 -21.579 1.00 90.00 178 VAL A N 1
ATOM 1403 C CA . VAL A 1 178 ? 19.414 -9.176 -22.613 1.00 90.00 178 VAL A CA 1
ATOM 1404 C C . VAL A 1 178 ? 20.847 -9.653 -22.351 1.00 90.00 178 VAL A C 1
ATOM 1406 O O . VAL A 1 178 ? 21.159 -10.830 -22.494 1.00 90.00 178 VAL A O 1
ATOM 1409 N N . PHE A 1 179 ? 21.727 -8.753 -21.911 1.00 89.38 179 PHE A N 1
ATOM 1410 C CA . PHE A 1 179 ? 23.103 -9.072 -21.533 1.00 89.38 179 PHE A CA 1
ATOM 1411 C C . PHE A 1 179 ? 23.296 -9.210 -20.020 1.00 89.38 179 PHE A C 1
ATOM 1413 O O . PHE A 1 179 ? 24.426 -9.063 -19.541 1.00 89.38 179 PHE A O 1
ATOM 1420 N N . ALA A 1 180 ? 22.241 -9.501 -19.252 1.00 85.56 180 ALA A N 1
ATOM 1421 C CA . ALA A 1 180 ? 22.337 -9.643 -17.798 1.00 85.56 180 ALA A CA 1
ATOM 1422 C C . ALA A 1 180 ? 23.373 -10.697 -17.379 1.00 85.56 180 ALA A C 1
ATOM 1424 O O . ALA A 1 180 ? 24.182 -10.432 -16.491 1.00 85.56 180 ALA A O 1
ATOM 1425 N N . ASP A 1 181 ? 23.400 -11.843 -18.064 1.00 84.56 181 ASP A N 1
ATOM 1426 C CA . ASP A 1 181 ? 24.283 -12.972 -17.735 1.00 84.56 181 ASP A CA 1
ATOM 1427 C C . ASP A 1 181 ? 25.671 -12.883 -18.403 1.00 84.56 181 ASP A C 1
ATOM 1429 O O . ASP A 1 181 ? 26.541 -13.722 -18.178 1.00 84.56 181 ASP A O 1
ATOM 1433 N N . SER A 1 182 ? 25.923 -11.834 -19.196 1.00 84.12 182 SER A N 1
ATOM 1434 C CA . SER A 1 182 ? 27.242 -11.584 -19.784 1.00 84.12 182 SER A CA 1
ATOM 1435 C C . SER A 1 182 ? 28.227 -11.054 -18.735 1.00 84.12 182 SER A C 1
ATOM 1437 O O . SER A 1 182 ? 27.930 -10.097 -18.011 1.00 84.12 182 SER A O 1
ATOM 1439 N N . THR A 1 183 ? 29.438 -11.617 -18.715 1.00 81.94 183 THR A N 1
ATOM 1440 C CA . THR A 1 183 ? 30.566 -11.182 -17.867 1.00 81.94 183 THR A CA 1
ATOM 1441 C C . THR A 1 183 ? 31.300 -9.956 -18.416 1.00 81.94 183 THR A C 1
ATOM 1443 O O . THR A 1 183 ? 32.266 -9.481 -17.821 1.00 81.94 183 THR A O 1
ATOM 1446 N N . GLU A 1 184 ? 30.865 -9.427 -19.561 1.00 77.06 184 GLU A N 1
ATOM 1447 C CA . GLU A 1 184 ? 31.521 -8.299 -20.208 1.00 77.06 184 GLU A CA 1
ATOM 1448 C C . GLU A 1 184 ? 31.368 -6.994 -19.422 1.00 77.06 184 GLU A C 1
ATOM 1450 O O . GLU A 1 184 ? 30.352 -6.715 -18.788 1.00 77.06 184 GLU A O 1
ATOM 1455 N N . GLU A 1 185 ? 32.376 -6.132 -19.523 1.00 76.56 185 GLU A N 1
ATOM 1456 C CA . GLU A 1 185 ? 32.315 -4.798 -18.937 1.00 76.56 185 GLU A CA 1
ATOM 1457 C C . GLU A 1 185 ? 31.205 -3.949 -19.573 1.00 76.56 185 GLU A C 1
ATOM 1459 O O . GLU A 1 185 ? 30.911 -4.045 -20.769 1.00 76.56 185 GLU A O 1
ATOM 1464 N N . ARG A 1 186 ? 30.643 -3.026 -18.784 1.00 71.38 186 ARG A N 1
ATOM 1465 C CA . ARG A 1 186 ? 29.522 -2.160 -19.187 1.00 71.38 186 ARG A CA 1
ATOM 1466 C C . ARG A 1 186 ? 29.751 -1.428 -20.516 1.00 71.38 186 ARG A C 1
ATOM 1468 O O . ARG A 1 186 ? 28.819 -1.289 -21.300 1.00 71.38 186 ARG A O 1
ATOM 1475 N N . GLY A 1 187 ? 30.983 -0.997 -20.798 1.00 71.81 187 GLY A N 1
ATOM 1476 C CA . GLY A 1 187 ? 31.326 -0.337 -22.063 1.00 71.81 187 GLY A CA 1
ATOM 1477 C C . GLY A 1 187 ? 31.179 -1.247 -23.288 1.00 71.81 187 GLY A C 1
ATOM 1478 O O . GLY A 1 187 ? 30.703 -0.802 -24.327 1.00 71.81 187 GLY A O 1
ATOM 1479 N N . LYS A 1 188 ? 31.515 -2.538 -23.165 1.00 75.31 188 LYS A N 1
ATOM 1480 C CA . LYS A 1 188 ? 31.319 -3.520 -24.243 1.00 75.31 188 LYS A CA 1
ATOM 1481 C C . LYS A 1 188 ? 29.838 -3.837 -24.439 1.00 75.31 188 LYS A C 1
ATOM 1483 O O . LYS A 1 188 ? 29.377 -3.851 -25.578 1.00 75.31 188 LYS A O 1
ATOM 1488 N N . LYS A 1 189 ? 29.086 -3.995 -23.341 1.00 78.56 189 LYS A N 1
ATOM 1489 C CA . LYS A 1 189 ? 27.622 -4.162 -23.389 1.00 78.56 189 LYS A CA 1
ATOM 1490 C C . LYS A 1 189 ? 26.948 -2.979 -24.083 1.00 78.56 189 LYS A C 1
ATOM 1492 O O . LYS A 1 189 ? 26.069 -3.189 -24.908 1.00 78.56 189 LYS A O 1
ATOM 1497 N N . PHE A 1 190 ? 27.406 -1.754 -23.815 1.00 82.12 190 PHE A N 1
ATOM 1498 C CA . PHE A 1 190 ? 26.920 -0.550 -24.489 1.00 82.12 190 PHE A CA 1
ATOM 1499 C C . PHE A 1 190 ? 27.130 -0.609 -26.004 1.00 82.12 190 PHE A C 1
ATOM 1501 O O . PHE A 1 190 ? 26.175 -0.443 -26.756 1.00 82.12 190 PHE A O 1
ATOM 1508 N N . VAL A 1 191 ? 28.354 -0.899 -26.462 1.00 81.44 191 VAL A N 1
ATOM 1509 C CA . VAL A 1 191 ? 28.653 -0.964 -27.903 1.00 81.44 191 VAL A CA 1
ATOM 1510 C C . VAL A 1 191 ? 27.817 -2.041 -28.590 1.00 81.44 191 VAL A C 1
ATOM 1512 O O . VAL A 1 191 ? 27.242 -1.770 -29.642 1.00 81.44 191 VAL A O 1
ATOM 1515 N N . LYS A 1 192 ? 27.697 -3.227 -27.982 1.00 85.94 192 LYS A N 1
ATOM 1516 C CA . LYS A 1 192 ? 26.861 -4.313 -28.511 1.00 85.94 192 LYS A CA 1
ATOM 1517 C C . LYS A 1 192 ? 25.379 -3.954 -28.533 1.00 85.94 192 LYS A C 1
ATOM 1519 O O . LYS A 1 192 ? 24.694 -4.283 -29.493 1.00 85.94 192 LYS A O 1
ATOM 1524 N N . ALA A 1 193 ? 24.887 -3.264 -27.507 1.00 86.69 193 ALA A N 1
ATOM 1525 C CA . ALA A 1 193 ? 23.499 -2.826 -27.450 1.00 86.69 193 ALA A CA 1
ATOM 1526 C C . ALA A 1 193 ? 23.176 -1.810 -28.552 1.00 86.69 193 ALA A C 1
ATOM 1528 O O . ALA A 1 193 ? 22.154 -1.939 -29.219 1.00 86.69 193 ALA A O 1
ATOM 1529 N N . MET A 1 194 ? 24.080 -0.858 -28.799 1.00 87.19 194 MET A N 1
ATOM 1530 C CA . MET A 1 194 ? 23.956 0.088 -29.911 1.00 87.19 194 MET A CA 1
ATOM 1531 C C . MET A 1 194 ? 23.955 -0.627 -31.269 1.00 87.19 194 MET A C 1
ATOM 1533 O O . MET A 1 194 ? 23.088 -0.360 -32.097 1.00 87.19 194 MET A O 1
ATOM 1537 N N . GLN A 1 195 ? 24.869 -1.582 -31.478 1.00 88.12 195 GLN A N 1
ATOM 1538 C CA . GLN A 1 195 ? 24.916 -2.381 -32.708 1.00 88.12 195 GLN A CA 1
ATOM 1539 C C . GLN A 1 195 ? 23.637 -3.188 -32.918 1.00 88.12 195 GLN A C 1
ATOM 1541 O O . GLN A 1 195 ? 23.129 -3.239 -34.034 1.00 88.12 195 GLN A O 1
ATOM 1546 N N . LEU A 1 196 ? 23.103 -3.798 -31.858 1.00 89.62 196 LEU A N 1
ATOM 1547 C CA . LEU A 1 196 ? 21.873 -4.576 -31.933 1.00 89.62 196 LEU A CA 1
ATOM 1548 C C . LEU A 1 196 ? 20.673 -3.681 -32.268 1.00 89.62 196 LEU A C 1
ATOM 1550 O O . LEU A 1 196 ? 19.911 -4.011 -33.166 1.00 89.62 196 LEU A O 1
ATOM 1554 N N . LEU A 1 197 ? 20.543 -2.511 -31.635 1.00 89.00 197 LEU A N 1
ATOM 1555 C CA . LEU A 1 197 ? 19.470 -1.556 -31.946 1.00 89.00 197 LEU A CA 1
ATOM 1556 C C . LEU A 1 197 ? 19.524 -1.043 -33.386 1.00 89.00 197 LEU A C 1
ATOM 1558 O O . LEU A 1 197 ? 18.481 -0.912 -34.026 1.00 89.00 197 LEU A O 1
ATOM 1562 N N . GLN A 1 198 ? 20.728 -0.763 -33.892 1.00 86.31 198 GLN A N 1
ATOM 1563 C CA . GLN A 1 198 ? 20.934 -0.351 -35.281 1.00 86.31 198 GLN A CA 1
ATOM 1564 C C . GLN A 1 198 ? 20.622 -1.492 -36.256 1.00 86.31 198 GLN A C 1
ATOM 1566 O O . GLN A 1 198 ? 19.912 -1.273 -37.234 1.00 86.31 198 GLN A O 1
ATOM 1571 N N . LYS A 1 199 ? 21.109 -2.708 -35.971 1.00 89.62 199 LYS A N 1
ATOM 1572 C CA . LYS A 1 199 ? 20.887 -3.907 -36.793 1.00 89.62 199 LYS A CA 1
ATOM 1573 C C . LYS A 1 199 ? 19.405 -4.248 -36.900 1.00 89.62 199 LYS A C 1
ATOM 1575 O O . LYS A 1 199 ? 18.906 -4.458 -37.998 1.00 89.62 199 LYS A O 1
ATOM 1580 N N . GLU A 1 200 ? 18.712 -4.276 -35.768 1.00 88.38 200 GLU A N 1
ATOM 1581 C CA . GLU A 1 200 ? 17.286 -4.593 -35.719 1.00 88.38 200 GLU A CA 1
ATOM 1582 C C . GLU A 1 200 ? 16.418 -3.402 -36.164 1.00 88.38 200 GLU A C 1
ATOM 1584 O O . GLU A 1 200 ? 15.201 -3.525 -36.255 1.00 88.38 200 GLU A O 1
ATOM 1589 N N . ASN A 1 201 ? 17.018 -2.244 -36.473 1.00 86.81 201 ASN A N 1
ATOM 1590 C CA . ASN A 1 201 ? 16.340 -1.033 -36.939 1.00 86.81 201 ASN A CA 1
ATOM 1591 C C . ASN A 1 201 ? 15.103 -0.693 -36.087 1.00 86.81 201 ASN A C 1
ATOM 1593 O O . ASN A 1 201 ? 13.987 -0.574 -36.598 1.00 86.81 201 ASN A O 1
ATOM 1597 N N . VAL A 1 202 ? 15.286 -0.643 -34.764 1.00 84.56 202 VAL A N 1
ATOM 1598 C CA . VAL A 1 202 ? 14.190 -0.406 -33.813 1.00 84.56 202 VAL A CA 1
ATOM 1599 C C . VAL A 1 202 ? 13.803 1.071 -33.820 1.00 84.56 202 VAL A C 1
ATOM 1601 O O . VAL A 1 202 ? 14.656 1.953 -33.680 1.00 84.56 202 VAL A O 1
ATOM 1604 N N . GLY A 1 203 ? 12.508 1.347 -33.968 1.00 81.56 203 GLY A N 1
ATOM 1605 C CA . GLY A 1 203 ? 11.969 2.699 -33.912 1.00 81.56 203 GLY A CA 1
ATOM 1606 C C . GLY A 1 203 ? 11.955 3.292 -32.500 1.00 81.56 203 GLY A C 1
ATOM 1607 O O . GLY A 1 203 ? 11.980 2.590 -31.485 1.00 81.56 203 GLY A O 1
ATOM 1608 N N . GLU A 1 204 ? 11.867 4.621 -32.417 1.00 82.31 204 GLU A N 1
ATOM 1609 C CA . GLU A 1 204 ? 11.557 5.283 -31.147 1.00 82.31 204 GLU A CA 1
ATOM 1610 C C . GLU A 1 204 ? 10.162 4.884 -30.657 1.00 82.31 204 GLU A C 1
ATOM 1612 O O . GLU A 1 204 ? 9.202 4.798 -31.430 1.00 82.31 204 GLU A O 1
ATOM 1617 N N . CYS A 1 205 ? 10.028 4.677 -29.348 1.00 76.25 205 CYS A N 1
ATOM 1618 C CA . CYS A 1 205 ? 8.736 4.409 -28.745 1.00 76.25 205 CYS A CA 1
ATOM 1619 C C . CYS A 1 205 ? 7.860 5.662 -28.811 1.00 76.25 205 CYS A C 1
ATOM 1621 O O . CYS A 1 205 ? 8.085 6.638 -28.091 1.00 76.25 205 CYS A O 1
ATOM 1623 N N . LYS A 1 206 ? 6.800 5.617 -29.621 1.00 74.06 206 LYS A N 1
ATOM 1624 C CA . LYS A 1 206 ? 5.702 6.581 -29.515 1.00 74.06 206 LYS A CA 1
ATOM 1625 C C . LYS A 1 206 ? 4.905 6.250 -28.260 1.00 74.06 206 LYS A C 1
ATOM 1627 O O . LYS A 1 206 ? 3.965 5.456 -28.312 1.00 74.06 206 LYS A O 1
ATOM 1632 N N . ILE A 1 207 ? 5.295 6.843 -27.133 1.00 64.81 207 ILE A N 1
ATOM 1633 C CA . ILE A 1 207 ? 4.552 6.715 -25.881 1.00 64.81 207 ILE A CA 1
ATOM 1634 C C . ILE A 1 207 ? 3.140 7.254 -26.119 1.00 64.81 207 ILE A C 1
ATOM 1636 O O . ILE A 1 207 ? 2.922 8.460 -26.222 1.00 64.81 207 ILE A O 1
ATOM 1640 N N . LYS A 1 208 ? 2.163 6.351 -26.220 1.00 59.00 208 LYS A N 1
ATOM 1641 C CA . LYS A 1 208 ? 0.762 6.726 -26.072 1.00 59.00 208 LYS A CA 1
ATOM 1642 C C . LYS A 1 208 ? 0.524 6.899 -24.582 1.00 59.00 208 LYS A C 1
ATOM 1644 O O . LYS A 1 208 ? 0.658 5.936 -23.827 1.00 59.00 208 LYS A O 1
ATOM 1649 N N . GLU A 1 209 ? 0.174 8.110 -24.157 1.00 54.94 209 GLU A N 1
ATOM 1650 C CA . GLU A 1 209 ? -0.401 8.297 -22.829 1.00 54.94 209 GLU A CA 1
ATOM 1651 C C . GLU A 1 209 ? -1.648 7.418 -22.734 1.00 54.94 209 GLU A C 1
ATOM 1653 O O . GLU A 1 209 ? -2.698 7.722 -23.306 1.00 54.94 209 GLU A O 1
ATOM 1658 N N . LEU A 1 210 ? -1.536 6.299 -22.022 1.00 57.31 210 LEU A N 1
ATOM 1659 C CA . LEU A 1 210 ? -2.703 5.547 -21.602 1.00 57.31 210 LEU A CA 1
ATOM 1660 C C . LEU A 1 210 ? -3.408 6.405 -20.556 1.00 57.31 210 LEU A C 1
ATOM 1662 O O . LEU A 1 210 ? -3.091 6.349 -19.365 1.00 57.31 210 LEU A O 1
ATOM 1666 N N . LYS A 1 211 ? -4.351 7.236 -21.013 1.00 58.56 211 LYS A N 1
ATOM 1667 C CA . LYS A 1 211 ? -5.305 7.901 -20.129 1.00 58.56 211 LYS A CA 1
ATOM 1668 C C . LYS A 1 211 ? -6.054 6.801 -19.392 1.00 58.56 211 LYS A C 1
ATOM 1670 O O . LYS A 1 211 ? -6.892 6.114 -19.969 1.00 58.56 211 LYS A O 1
ATOM 1675 N N . ARG A 1 212 ? -5.699 6.594 -18.124 1.00 61.88 212 ARG A N 1
ATOM 1676 C CA . ARG A 1 212 ? -6.422 5.665 -17.263 1.00 61.88 212 ARG A CA 1
ATOM 1677 C C . ARG A 1 212 ? -7.843 6.172 -17.133 1.00 61.88 212 ARG A C 1
ATOM 1679 O O . ARG A 1 212 ? -8.055 7.324 -16.758 1.00 61.88 212 ARG A O 1
ATOM 1686 N N . GLU A 1 213 ? -8.803 5.310 -17.436 1.00 78.44 213 GLU A N 1
ATOM 1687 C CA . GLU A 1 213 ? -10.179 5.603 -17.074 1.00 78.44 213 GLU A CA 1
ATOM 1688 C C . GLU A 1 213 ? -10.259 5.781 -15.554 1.00 78.44 213 GLU A C 1
ATOM 1690 O O . GLU A 1 213 ? -9.610 5.028 -14.816 1.00 78.44 213 GLU A O 1
ATOM 1695 N N . PRO A 1 214 ? -11.025 6.768 -15.066 1.00 84.62 214 PRO A N 1
ATOM 1696 C CA . PRO A 1 214 ? -11.191 6.958 -13.637 1.00 84.62 214 PRO A CA 1
ATOM 1697 C C . PRO A 1 214 ? -11.860 5.730 -13.015 1.00 84.62 214 PRO A C 1
ATOM 1699 O O . PRO A 1 214 ? -12.707 5.079 -13.638 1.00 84.62 214 PRO A O 1
ATOM 1702 N N . PHE A 1 215 ? -11.507 5.431 -11.765 1.00 91.19 215 PHE A N 1
ATOM 1703 C CA . PHE A 1 215 ? -12.207 4.411 -10.995 1.00 91.19 215 PHE A CA 1
ATOM 1704 C C . PHE A 1 215 ? -13.701 4.749 -10.914 1.00 91.19 215 PHE A C 1
ATOM 1706 O O . PHE A 1 215 ? -14.079 5.866 -10.559 1.00 91.19 215 PHE A O 1
ATOM 1713 N N . LYS A 1 216 ? -14.558 3.770 -11.212 1.00 90.62 216 LYS A N 1
ATOM 1714 C CA . LYS A 1 216 ? -16.011 3.896 -11.069 1.00 90.62 216 LYS A CA 1
ATOM 1715 C C . LYS A 1 216 ? -16.491 2.909 -10.021 1.00 90.62 216 LYS A C 1
ATOM 1717 O O . LYS A 1 216 ? -16.498 1.699 -10.243 1.00 90.62 216 LYS A O 1
ATOM 1722 N N . PHE A 1 217 ? -16.906 3.436 -8.875 1.00 92.56 217 PHE A N 1
ATOM 1723 C CA . PHE A 1 217 ? -17.446 2.618 -7.803 1.00 92.56 217 PHE A CA 1
ATOM 1724 C C . PHE A 1 217 ? -18.815 2.048 -8.186 1.00 92.56 217 PHE A C 1
ATOM 1726 O O . PHE A 1 217 ? -19.807 2.774 -8.257 1.00 92.56 217 PHE A O 1
ATOM 1733 N N . ASN A 1 218 ? -18.875 0.736 -8.410 1.00 91.69 218 ASN A N 1
ATOM 1734 C CA . ASN A 1 218 ? -20.131 0.052 -8.679 1.00 91.69 218 ASN A CA 1
ATOM 1735 C C . ASN A 1 218 ? -20.784 -0.429 -7.375 1.00 91.69 218 ASN A C 1
ATOM 1737 O O . ASN A 1 218 ? -20.398 -1.467 -6.843 1.00 91.69 218 ASN A O 1
ATOM 1741 N N . LYS A 1 219 ? -21.809 0.279 -6.890 1.00 93.12 219 LYS A N 1
ATOM 1742 C CA . LYS A 1 219 ? -22.566 -0.126 -5.691 1.00 93.12 219 LYS A CA 1
ATOM 1743 C C . LYS A 1 219 ? -23.313 -1.451 -5.862 1.00 93.12 219 LYS A C 1
ATOM 1745 O O . LYS A 1 219 ? -23.534 -2.142 -4.878 1.00 93.12 219 LYS A O 1
ATOM 1750 N N . THR A 1 220 ? -23.663 -1.858 -7.085 1.00 94.00 220 THR A N 1
ATOM 1751 C CA . THR A 1 220 ? -24.436 -3.093 -7.316 1.00 94.00 220 THR A CA 1
ATOM 1752 C C . THR A 1 220 ? -23.628 -4.369 -7.076 1.00 94.00 220 THR A C 1
ATOM 1754 O O . THR A 1 220 ? -24.191 -5.465 -7.165 1.00 94.00 220 THR A O 1
ATOM 1757 N N . GLN A 1 221 ? -22.314 -4.249 -6.855 1.00 93.31 221 GLN A N 1
ATOM 1758 C CA . GLN A 1 221 ? -21.450 -5.369 -6.488 1.00 93.31 221 GLN A CA 1
ATOM 1759 C C . GLN A 1 221 ? -21.579 -5.739 -5.005 1.00 93.31 221 GLN A C 1
ATOM 1761 O O . GLN A 1 221 ? -21.273 -6.878 -4.656 1.00 93.31 221 GLN A O 1
ATOM 1766 N N . ILE A 1 222 ? -22.019 -4.789 -4.170 1.00 96.25 222 ILE A N 1
ATOM 1767 C CA . ILE A 1 222 ? -22.191 -4.978 -2.731 1.00 96.25 222 ILE A CA 1
ATOM 1768 C C . ILE A 1 222 ? -23.398 -5.884 -2.499 1.00 96.25 222 ILE A C 1
ATOM 1770 O O . ILE A 1 222 ? -24.454 -5.721 -3.121 1.00 96.25 222 ILE A O 1
ATOM 1774 N N . ASP A 1 223 ? -23.194 -6.881 -1.651 1.00 96.50 223 ASP A N 1
ATOM 1775 C CA . ASP A 1 223 ? -24.234 -7.774 -1.170 1.00 96.50 223 ASP A CA 1
ATOM 1776 C C . ASP A 1 223 ? -25.071 -7.076 -0.089 1.00 96.50 223 ASP A C 1
ATOM 1778 O O . ASP A 1 223 ? -24.606 -6.170 0.594 1.00 96.50 223 ASP A O 1
ATOM 1782 N N . ARG A 1 224 ? -26.326 -7.494 0.069 1.00 93.88 224 ARG A N 1
ATOM 1783 C CA . ARG A 1 224 ? -27.176 -7.023 1.170 1.00 93.88 224 ARG A CA 1
ATOM 1784 C C . ARG A 1 224 ? -26.736 -7.609 2.511 1.00 93.88 224 ARG A C 1
ATOM 1786 O O . ARG A 1 224 ? -26.987 -6.986 3.536 1.00 93.88 224 ARG A O 1
ATOM 1793 N N . ASN A 1 225 ? -26.104 -8.784 2.485 1.00 94.06 225 ASN A N 1
ATOM 1794 C CA . ASN A 1 225 ? -25.617 -9.477 3.673 1.00 94.06 225 ASN A CA 1
ATOM 1795 C C . ASN A 1 225 ? -24.108 -9.278 3.840 1.00 94.06 225 ASN A C 1
ATOM 1797 O O . ASN A 1 225 ? -23.367 -9.252 2.857 1.00 94.06 225 ASN A O 1
ATOM 1801 N N . PHE A 1 226 ? -23.648 -9.226 5.089 1.00 97.56 226 PHE A N 1
ATOM 1802 C CA . PHE A 1 226 ? -22.229 -9.092 5.438 1.00 97.56 226 PHE A CA 1
ATOM 1803 C C . PHE A 1 226 ? -21.667 -10.333 6.164 1.00 97.56 226 PHE A C 1
ATOM 1805 O O . PHE A 1 226 ? -20.482 -10.392 6.486 1.00 97.56 226 PHE A O 1
ATOM 1812 N N . ASP A 1 227 ? -22.492 -11.365 6.352 1.00 96.88 227 ASP A N 1
ATOM 1813 C CA . ASP A 1 227 ? -22.233 -12.496 7.252 1.00 96.88 227 ASP A CA 1
ATOM 1814 C C . ASP A 1 227 ? -20.947 -13.275 6.927 1.00 96.88 227 ASP A C 1
ATOM 1816 O O . ASP A 1 227 ? -20.196 -13.653 7.823 1.00 96.88 227 ASP A O 1
ATOM 1820 N N . ARG A 1 228 ? -20.638 -13.515 5.641 1.00 96.88 228 ARG A N 1
ATOM 1821 C CA . ARG A 1 228 ? -19.441 -14.295 5.265 1.00 96.88 228 ARG A CA 1
ATOM 1822 C C . ARG A 1 228 ? -18.163 -13.509 5.510 1.00 96.88 228 ARG A C 1
ATOM 1824 O O . ARG A 1 228 ? -17.178 -14.074 5.989 1.00 96.88 228 ARG A O 1
ATOM 1831 N N . ALA A 1 229 ? -18.160 -12.228 5.154 1.00 97.56 229 ALA A N 1
ATOM 1832 C CA . ALA A 1 229 ? -17.044 -11.337 5.421 1.00 97.56 229 ALA A CA 1
ATOM 1833 C C . ALA A 1 229 ? -16.872 -11.126 6.932 1.00 97.56 229 ALA A C 1
ATOM 1835 O O . ALA A 1 229 ? -15.743 -11.218 7.416 1.00 97.56 229 ALA A O 1
ATOM 1836 N N . GLU A 1 230 ? -17.963 -10.938 7.680 1.00 98.00 230 GLU A N 1
ATOM 1837 C CA . GLU A 1 230 ? -17.951 -10.820 9.141 1.00 98.00 230 GLU A CA 1
ATOM 1838 C C . GLU A 1 230 ? -17.370 -12.074 9.803 1.00 98.00 230 GLU A C 1
ATOM 1840 O O . GLU A 1 230 ? -16.360 -11.967 10.505 1.00 98.00 230 GLU A O 1
ATOM 1845 N N . SER A 1 231 ? -17.923 -13.265 9.538 1.00 97.12 231 SER A N 1
ATOM 1846 C CA . SER A 1 231 ? -17.413 -14.537 10.075 1.00 97.12 231 SER A CA 1
ATOM 1847 C C . SER A 1 231 ? -15.953 -14.764 9.697 1.00 97.12 231 SER A C 1
ATOM 1849 O O . SER A 1 231 ? -15.130 -15.133 10.532 1.00 97.12 231 SER A O 1
ATOM 1851 N N . TYR A 1 232 ? -15.561 -14.486 8.453 1.00 97.12 232 TYR A N 1
ATOM 1852 C CA . TYR A 1 232 ? -14.162 -14.615 8.053 1.00 97.12 232 TYR A CA 1
ATOM 1853 C C . TYR A 1 232 ? -13.235 -13.674 8.842 1.00 97.12 232 TYR A C 1
ATOM 1855 O O . TYR A 1 232 ? -12.193 -14.103 9.348 1.00 97.12 232 TYR A O 1
ATOM 1863 N N . LEU A 1 233 ? -13.591 -12.394 8.967 1.00 97.88 233 LEU A N 1
ATOM 1864 C CA . LEU A 1 233 ? -12.771 -11.402 9.666 1.00 97.88 233 LEU A CA 1
ATOM 1865 C C . LEU A 1 233 ? -12.711 -11.670 11.178 1.00 97.88 233 LEU A C 1
ATOM 1867 O O . LEU A 1 233 ? -11.658 -11.511 11.800 1.00 97.88 233 LEU A O 1
ATOM 1871 N N . THR A 1 234 ? -13.806 -12.119 11.777 1.00 97.06 234 THR A N 1
ATOM 1872 C CA . THR A 1 234 ? -13.889 -12.351 13.222 1.00 97.06 234 THR A CA 1
ATOM 1873 C C . THR A 1 234 ? -13.347 -13.723 13.623 1.00 97.06 234 THR A C 1
ATOM 1875 O O . THR A 1 234 ? -12.458 -13.802 14.476 1.00 97.06 234 THR A O 1
ATOM 1878 N N . GLU A 1 235 ? -13.805 -14.797 12.980 1.00 94.44 235 GLU A N 1
ATOM 1879 C CA . GLU A 1 235 ? -13.484 -16.182 13.342 1.00 94.44 235 GLU A CA 1
ATOM 1880 C C . GLU A 1 235 ? -12.150 -16.641 12.749 1.00 94.44 235 GLU A C 1
ATOM 1882 O O . GLU A 1 235 ? -11.324 -17.224 13.449 1.00 94.44 235 GLU A O 1
ATOM 1887 N N . LYS A 1 236 ? -11.898 -16.376 11.457 1.00 93.25 236 LYS A N 1
ATOM 1888 C CA . LYS A 1 236 ? -10.667 -16.841 10.782 1.00 93.25 236 LYS A CA 1
ATOM 1889 C C . LYS A 1 236 ? -9.502 -15.873 10.939 1.00 93.25 236 LYS A C 1
ATOM 1891 O O . LYS A 1 236 ? -8.344 -16.300 10.932 1.00 93.25 236 LYS A O 1
ATOM 1896 N N . ARG A 1 237 ? -9.779 -14.570 11.043 1.00 95.12 237 ARG A N 1
ATOM 1897 C CA . ARG A 1 237 ? -8.749 -13.527 11.198 1.00 95.12 237 ARG A CA 1
ATOM 1898 C C . ARG A 1 237 ? -8.612 -13.000 12.619 1.00 95.12 237 ARG A C 1
ATOM 1900 O O . ARG A 1 237 ? -7.611 -12.350 12.895 1.00 95.12 237 ARG A O 1
ATOM 1907 N N . GLY A 1 238 ? -9.521 -13.345 13.528 1.00 95.00 238 GLY A N 1
ATOM 1908 C CA . GLY A 1 238 ? -9.375 -13.032 14.946 1.00 95.00 238 GLY A CA 1
ATOM 1909 C C . GLY A 1 238 ? -9.684 -11.577 15.307 1.00 95.00 238 GLY A C 1
ATOM 1910 O O . GLY A 1 238 ? -9.335 -11.140 16.403 1.00 95.00 238 GLY A O 1
ATOM 1911 N N . LEU A 1 239 ? -10.323 -10.814 14.419 1.00 97.50 239 LEU A N 1
ATOM 1912 C CA . LEU A 1 239 ? -10.721 -9.437 14.706 1.00 97.50 239 LEU A CA 1
ATOM 1913 C C . LEU A 1 239 ? -11.904 -9.412 15.685 1.00 97.50 239 LEU A C 1
ATOM 1915 O O . LEU A 1 239 ? -12.683 -10.366 15.787 1.00 97.50 239 LEU A O 1
ATOM 1919 N N . SER A 1 240 ? -12.031 -8.333 16.459 1.00 96.00 240 SER A N 1
ATOM 1920 C CA . SER A 1 240 ? -13.205 -8.147 17.314 1.00 96.00 240 SER A CA 1
ATOM 1921 C C . SER A 1 240 ? -14.444 -7.832 16.465 1.00 96.00 240 SER A C 1
ATOM 1923 O O . SER A 1 240 ? -14.353 -6.999 15.559 1.00 96.00 240 SER A O 1
ATOM 1925 N N . PRO A 1 241 ? -15.610 -8.432 16.777 1.00 96.88 241 PRO A N 1
ATOM 1926 C CA . PRO A 1 241 ? -16.869 -8.073 16.125 1.00 96.88 241 PRO A CA 1
ATOM 1927 C C . PRO A 1 241 ? -17.178 -6.577 16.237 1.00 96.88 241 PRO A C 1
ATOM 1929 O O . PRO A 1 241 ? -17.622 -5.967 15.277 1.00 96.88 241 PRO A O 1
ATOM 1932 N N . THR A 1 242 ? -16.847 -5.940 17.367 1.00 96.44 242 THR A N 1
ATOM 1933 C CA . THR A 1 242 ? -17.016 -4.489 17.551 1.00 96.44 242 THR A CA 1
ATOM 1934 C C . THR A 1 242 ? -16.263 -3.672 16.499 1.00 96.44 242 THR A C 1
ATOM 1936 O O . THR A 1 242 ? -16.829 -2.735 15.945 1.00 96.44 242 THR A O 1
ATOM 1939 N N . LEU A 1 243 ? -15.004 -4.017 16.200 1.00 97.50 243 LEU A N 1
ATOM 1940 C CA . LEU A 1 243 ? -14.230 -3.333 15.161 1.00 97.50 243 LEU A CA 1
ATOM 1941 C C . LEU A 1 243 ? -14.813 -3.567 13.771 1.00 97.50 243 LEU A C 1
ATOM 1943 O O . LEU A 1 243 ? -14.976 -2.622 13.005 1.00 97.50 243 LEU A O 1
ATOM 1947 N N . VAL A 1 244 ? -15.114 -4.823 13.454 1.00 98.44 244 VAL A N 1
ATOM 1948 C CA . VAL A 1 244 ? -15.657 -5.211 12.151 1.00 98.44 244 VAL A CA 1
ATOM 1949 C C . VAL A 1 244 ? -16.997 -4.506 11.900 1.00 98.44 244 VAL A C 1
ATOM 1951 O O . VAL A 1 244 ? -17.164 -3.867 10.864 1.00 98.44 244 VAL A O 1
ATOM 1954 N N . ASN A 1 245 ? -17.893 -4.501 12.884 1.00 97.69 245 ASN A N 1
ATOM 1955 C CA . ASN A 1 245 ? -19.230 -3.927 12.745 1.00 97.69 245 ASN A CA 1
ATOM 1956 C C . ASN A 1 245 ? -19.211 -2.400 12.700 1.00 97.69 245 ASN A C 1
ATOM 1958 O O . ASN A 1 245 ? -19.97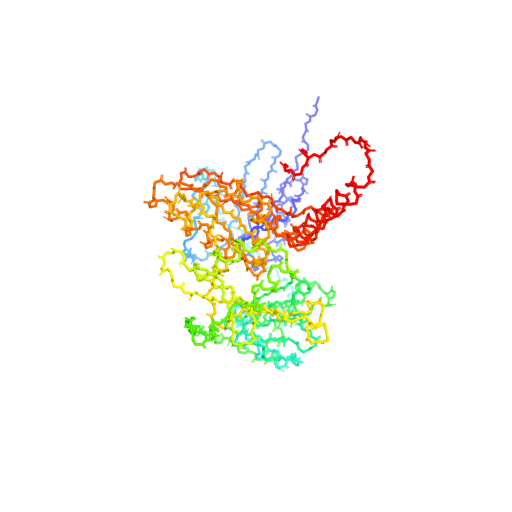0 -1.814 11.932 1.00 97.69 245 ASN A O 1
ATOM 1962 N N . GLU A 1 246 ? -18.313 -1.739 13.439 1.00 97.06 246 GLU A N 1
ATOM 1963 C CA . GLU A 1 246 ? -18.141 -0.289 13.308 1.00 97.06 246 GLU A CA 1
ATOM 1964 C C . GLU A 1 246 ? -17.617 0.082 11.913 1.00 97.06 246 GLU A C 1
ATOM 1966 O O . GLU A 1 246 ? -18.173 0.959 11.260 1.00 97.06 246 GLU A O 1
ATOM 1971 N N . LEU A 1 247 ? -16.601 -0.618 11.395 1.00 98.06 247 LEU A N 1
ATOM 1972 C CA . LEU A 1 247 ? -16.074 -0.341 10.054 1.00 98.06 247 LEU A CA 1
ATOM 1973 C C . LEU A 1 247 ? -17.100 -0.625 8.950 1.00 98.06 247 LEU A C 1
ATOM 1975 O O . LEU A 1 247 ? -17.157 0.115 7.964 1.00 98.06 247 LEU A O 1
ATOM 1979 N N . HIS A 1 248 ? -17.919 -1.665 9.111 1.00 98.19 248 HIS A N 1
ATOM 1980 C CA . HIS A 1 248 ? -19.001 -1.961 8.178 1.00 98.19 248 HIS A CA 1
ATOM 1981 C C . HIS A 1 248 ? -20.079 -0.872 8.217 1.00 98.19 248 HIS A C 1
ATOM 1983 O O . HIS A 1 248 ? -20.428 -0.309 7.184 1.00 98.19 248 HIS A O 1
ATOM 1989 N N . LYS A 1 249 ? -20.510 -0.458 9.415 1.00 96.56 249 LYS A N 1
ATOM 1990 C CA . LYS A 1 249 ? -21.475 0.635 9.611 1.00 96.56 249 LYS A CA 1
ATOM 1991 C C . LYS A 1 249 ? -21.025 1.955 8.973 1.00 96.56 249 LYS A C 1
ATOM 1993 O O . LYS A 1 249 ? -21.852 2.713 8.474 1.00 96.56 249 LYS A O 1
ATOM 1998 N N . GLN A 1 250 ? -19.722 2.234 8.972 1.00 95.25 250 GLN A N 1
ATOM 1999 C CA . GLN A 1 250 ? -19.140 3.428 8.343 1.00 95.25 250 GLN A CA 1
ATOM 2000 C C . GLN A 1 250 ? -19.012 3.318 6.805 1.00 95.25 250 GLN A C 1
ATOM 2002 O O . GLN A 1 250 ? -18.559 4.268 6.147 1.00 95.25 250 GLN A O 1
ATOM 2007 N N . GLY A 1 251 ? -19.378 2.171 6.220 1.00 95.56 251 GLY A N 1
ATOM 2008 C CA . GLY A 1 251 ? -19.203 1.864 4.800 1.00 95.56 251 GLY A CA 1
ATOM 2009 C C . GLY A 1 251 ? -17.729 1.832 4.397 1.00 95.56 251 GLY A C 1
ATOM 2010 O O . GLY A 1 251 ? -17.365 2.327 3.332 1.00 95.56 251 GLY A O 1
ATOM 2011 N N . ILE A 1 252 ? -16.855 1.366 5.295 1.00 97.44 252 ILE A N 1
ATOM 2012 C CA . ILE A 1 252 ? -15.406 1.248 5.068 1.00 97.44 252 ILE A CA 1
ATOM 2013 C C . ILE A 1 252 ? -15.051 -0.181 4.639 1.00 97.44 252 ILE A C 1
ATOM 2015 O O . ILE A 1 252 ? -14.164 -0.381 3.802 1.00 97.44 252 ILE A O 1
ATOM 2019 N N . ILE A 1 253 ? -15.767 -1.170 5.179 1.00 98.50 253 ILE A N 1
ATOM 2020 C CA . ILE A 1 253 ? -15.702 -2.564 4.739 1.00 98.50 253 ILE A CA 1
ATOM 2021 C C . ILE A 1 253 ? -17.086 -3.061 4.328 1.00 98.50 253 ILE A C 1
ATOM 2023 O O . ILE A 1 253 ? -18.091 -2.716 4.941 1.00 98.50 253 ILE A O 1
ATOM 2027 N N . GLU A 1 254 ? -17.123 -3.871 3.279 1.00 98.38 254 GLU A N 1
ATOM 2028 C CA . GLU A 1 254 ? -18.348 -4.410 2.688 1.00 98.38 254 GLU A CA 1
ATOM 2029 C C . GLU A 1 254 ? -18.142 -5.871 2.286 1.00 98.38 254 GLU A C 1
ATOM 2031 O O . GLU A 1 254 ? -17.029 -6.400 2.338 1.00 98.38 254 GLU A O 1
ATOM 2036 N N . GLN A 1 255 ? -19.212 -6.524 1.848 1.00 98.06 255 GLN A N 1
ATOM 2037 C CA . GLN A 1 255 ? -19.166 -7.840 1.225 1.00 98.06 255 GLN A CA 1
ATOM 2038 C C . GLN A 1 255 ? -19.656 -7.738 -0.220 1.00 98.06 255 GLN A C 1
ATOM 2040 O O . GLN A 1 255 ? -20.587 -6.991 -0.513 1.00 98.06 255 GLN A O 1
ATOM 2045 N N . ASP A 1 256 ? -19.038 -8.481 -1.139 1.00 96.62 256 ASP A N 1
ATOM 2046 C CA . ASP A 1 256 ? -19.587 -8.638 -2.488 1.00 96.62 256 ASP A CA 1
ATOM 2047 C C . ASP A 1 256 ? -20.538 -9.833 -2.602 1.00 96.62 256 ASP A C 1
ATOM 2049 O O . ASP A 1 256 ? -20.547 -10.727 -1.761 1.00 96.62 256 ASP A O 1
ATOM 2053 N N . LYS A 1 257 ? -21.289 -9.907 -3.703 1.00 95.12 257 LYS A N 1
ATOM 2054 C CA . LYS A 1 257 ? -22.243 -11.002 -3.981 1.00 95.12 257 LYS A CA 1
ATOM 2055 C C . LYS A 1 257 ? -21.643 -12.415 -4.021 1.00 95.12 257 LYS A C 1
ATOM 2057 O O . LYS A 1 257 ? -22.376 -13.395 -4.095 1.00 95.12 257 LYS A O 1
ATOM 2062 N N . PHE A 1 258 ? -20.319 -12.539 -4.022 1.00 93.50 258 PHE A N 1
ATOM 2063 C CA . PHE A 1 258 ? -19.620 -13.821 -3.976 1.00 93.50 258 PHE A CA 1
ATOM 2064 C C . PHE A 1 258 ? -19.130 -14.157 -2.558 1.00 93.50 258 PHE A C 1
ATOM 2066 O O . PHE A 1 258 ? -18.494 -15.192 -2.354 1.00 93.50 258 PHE A O 1
ATOM 2073 N N . GLY A 1 259 ? -19.426 -13.310 -1.570 1.00 93.81 259 GLY A N 1
ATOM 2074 C CA . GLY A 1 259 ? -19.010 -13.464 -0.184 1.00 93.81 259 GLY A CA 1
ATOM 2075 C C . GLY A 1 259 ? -17.578 -13.014 0.095 1.00 93.81 259 GLY A C 1
ATOM 2076 O O . GLY A 1 259 ? -17.044 -13.379 1.137 1.00 93.81 259 GLY A O 1
ATOM 2077 N N . ASN A 1 260 ? -16.922 -12.279 -0.807 1.00 96.31 260 ASN A N 1
ATOM 2078 C CA . ASN A 1 260 ? -15.589 -11.726 -0.563 1.00 96.31 260 ASN A CA 1
ATOM 2079 C C . ASN A 1 260 ? -15.684 -10.473 0.310 1.00 96.31 260 ASN A C 1
ATOM 2081 O O . ASN A 1 260 ? -16.576 -9.651 0.115 1.00 96.31 260 ASN A O 1
ATOM 2085 N N . ALA A 1 261 ? -14.705 -10.279 1.191 1.00 98.12 261 ALA A N 1
ATOM 2086 C CA . ALA A 1 261 ? -14.549 -9.032 1.924 1.00 98.12 261 ALA A CA 1
ATOM 2087 C C . ALA A 1 261 ? -13.995 -7.942 0.992 1.00 98.12 261 ALA A C 1
ATOM 2089 O O . ALA A 1 261 ? -12.987 -8.140 0.301 1.00 98.12 261 ALA A O 1
ATOM 2090 N N . LEU A 1 262 ? -14.654 -6.789 0.984 1.00 98.44 262 LEU A N 1
ATOM 2091 C CA . LEU A 1 262 ? -14.262 -5.587 0.267 1.00 98.44 262 LEU A CA 1
ATOM 2092 C C . LEU A 1 262 ? -13.744 -4.553 1.265 1.00 98.44 262 LEU A C 1
ATOM 2094 O O . LEU A 1 262 ? -14.435 -4.174 2.203 1.00 98.44 262 LEU A O 1
ATOM 2098 N N . PHE A 1 263 ? -12.536 -4.065 1.028 1.00 98.56 263 PHE A N 1
ATOM 2099 C CA . PHE A 1 263 ? -11.911 -2.978 1.767 1.00 98.56 263 PHE A CA 1
ATOM 2100 C C . PHE A 1 263 ? -11.932 -1.735 0.879 1.00 98.56 263 PHE A C 1
ATOM 2102 O O . PHE A 1 263 ? -11.158 -1.641 -0.079 1.00 98.56 263 PHE A O 1
ATOM 2109 N N . LEU A 1 264 ? -12.847 -0.807 1.155 1.00 98.25 264 LEU A N 1
ATOM 2110 C CA . LEU A 1 264 ? -13.077 0.355 0.302 1.00 98.25 264 LEU A CA 1
ATOM 2111 C C . LEU A 1 264 ? -12.031 1.444 0.580 1.00 98.25 264 LEU A C 1
ATOM 2113 O O . LEU A 1 264 ? -11.779 1.809 1.727 1.00 98.25 264 LEU A O 1
ATOM 2117 N N . TRP A 1 265 ? -11.418 1.987 -0.471 1.00 97.62 265 TRP A N 1
ATOM 2118 C CA . TRP A 1 265 ? -10.448 3.083 -0.369 1.00 97.62 265 TRP A CA 1
ATOM 2119 C C . TRP A 1 265 ? -11.206 4.410 -0.320 1.00 97.62 265 TRP A C 1
ATOM 2121 O O . TRP A 1 265 ? -11.289 5.141 -1.310 1.00 97.62 265 TRP A O 1
ATOM 2131 N N . LYS A 1 266 ? -11.873 4.653 0.809 1.00 95.50 266 LYS A N 1
ATOM 2132 C CA . LYS A 1 266 ? -12.696 5.841 1.033 1.00 95.50 266 LYS A CA 1
ATOM 2133 C C . LYS A 1 266 ? -11.793 7.050 1.270 1.00 95.50 266 LYS A C 1
ATOM 2135 O O . LYS A 1 266 ? -11.014 7.067 2.219 1.00 95.50 266 LYS A O 1
ATOM 2140 N N . ASP A 1 267 ? -11.905 8.053 0.407 1.00 93.38 267 ASP A N 1
ATOM 2141 C CA . ASP A 1 267 ? -11.192 9.318 0.557 1.00 93.38 267 ASP A CA 1
ATOM 2142 C C . ASP A 1 267 ? -11.798 10.126 1.709 1.00 93.38 267 ASP A C 1
ATOM 2144 O O . ASP A 1 267 ? -12.996 10.408 1.715 1.00 93.38 267 ASP A O 1
ATOM 2148 N N . SER A 1 268 ? -10.977 10.512 2.682 1.00 87.75 268 SER A N 1
ATOM 2149 C CA . SER A 1 268 ? -11.438 11.194 3.895 1.00 87.75 268 SER A CA 1
ATOM 2150 C C . SER A 1 268 ? -11.900 12.634 3.645 1.00 87.75 268 SER A C 1
ATOM 2152 O O . SER A 1 268 ? -12.672 13.174 4.437 1.00 87.75 268 SER A O 1
ATOM 2154 N N . VAL A 1 269 ? -11.488 13.239 2.524 1.00 86.62 269 VAL A N 1
ATOM 2155 C CA . VAL A 1 269 ? -11.870 14.607 2.145 1.00 86.62 269 VAL A CA 1
ATOM 2156 C C . VAL A 1 269 ? -13.189 14.631 1.371 1.00 86.62 269 VAL A C 1
ATOM 2158 O O . VAL A 1 269 ? -14.095 15.383 1.721 1.00 86.62 269 VAL A O 1
ATOM 2161 N N . SER A 1 270 ? -13.311 13.827 0.312 1.00 90.38 270 SER A N 1
ATOM 2162 C CA . SER A 1 270 ? -14.484 13.819 -0.576 1.00 90.38 270 SER A CA 1
ATOM 2163 C C . SER A 1 270 ? -15.546 12.779 -0.215 1.00 90.38 270 SER A C 1
ATOM 2165 O O . SER A 1 270 ? -16.629 12.803 -0.795 1.00 90.38 270 SER A O 1
ATOM 2167 N N . ASN A 1 271 ? -15.249 11.839 0.689 1.00 90.25 271 ASN A N 1
ATOM 2168 C CA . ASN A 1 271 ? -16.050 10.637 0.963 1.00 90.25 271 ASN A CA 1
ATOM 2169 C C . ASN A 1 271 ? -16.292 9.722 -0.254 1.00 90.25 271 ASN A C 1
ATOM 2171 O O . ASN A 1 271 ? -17.078 8.774 -0.166 1.00 90.25 271 ASN A O 1
ATOM 2175 N N . SER A 1 272 ? -15.621 9.965 -1.383 1.00 94.69 272 SER A N 1
ATOM 2176 C CA . SER A 1 272 ? -15.722 9.114 -2.568 1.00 94.69 272 SER A CA 1
ATOM 2177 C C . SER A 1 272 ? -14.862 7.854 -2.430 1.00 94.69 272 SER A C 1
ATOM 2179 O O . SER A 1 272 ? -13.832 7.851 -1.756 1.00 94.69 272 SER A O 1
ATOM 2181 N N . ILE A 1 273 ? -15.288 6.760 -3.067 1.00 97.06 273 ILE A N 1
ATOM 2182 C CA . ILE A 1 273 ? -14.516 5.514 -3.099 1.00 97.06 273 ILE A CA 1
ATOM 2183 C C . ILE A 1 273 ? -13.548 5.575 -4.276 1.00 97.06 273 ILE A C 1
ATOM 2185 O O . ILE A 1 273 ? -13.981 5.658 -5.424 1.00 97.06 273 ILE A O 1
ATOM 2189 N N . LYS A 1 274 ? -12.247 5.524 -3.986 1.00 95.44 274 LYS A N 1
ATOM 2190 C CA . LYS A 1 274 ? -11.163 5.659 -4.971 1.00 95.44 274 LYS A CA 1
ATOM 2191 C C . LYS A 1 274 ? -10.620 4.330 -5.485 1.00 95.44 274 LYS A C 1
ATOM 2193 O O . LYS A 1 274 ? -9.863 4.289 -6.447 1.00 95.44 274 LYS A O 1
ATOM 2198 N N . GLY A 1 275 ? -11.011 3.236 -4.854 1.00 96.25 275 GLY A N 1
ATOM 2199 C CA . GLY A 1 275 ? -10.559 1.895 -5.181 1.00 96.25 275 GLY A CA 1
ATOM 2200 C C . GLY A 1 275 ? -11.106 0.882 -4.190 1.00 96.25 275 GLY A C 1
ATOM 2201 O O . GLY A 1 275 ? -11.780 1.242 -3.220 1.00 96.25 275 GLY A O 1
ATOM 2202 N N . ILE A 1 276 ? -10.841 -0.393 -4.455 1.00 97.06 276 ILE A N 1
ATOM 2203 C CA . ILE A 1 276 ? -11.275 -1.495 -3.594 1.00 97.06 276 ILE A CA 1
ATOM 2204 C C . ILE A 1 276 ? -10.180 -2.55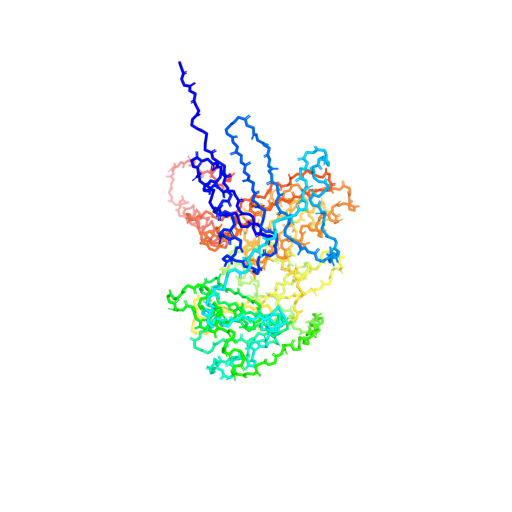0 -3.550 1.00 97.06 276 ILE A C 1
ATOM 2206 O O . ILE A 1 276 ? -9.721 -3.023 -4.593 1.00 97.06 276 ILE A O 1
ATOM 2210 N N . THR A 1 277 ? -9.832 -2.978 -2.341 1.00 96.75 277 THR A N 1
ATOM 2211 C CA . THR A 1 277 ? -9.076 -4.212 -2.126 1.00 96.75 277 THR A CA 1
ATOM 2212 C C . THR A 1 277 ? -10.043 -5.335 -1.794 1.00 96.75 277 THR A C 1
ATOM 2214 O O . THR A 1 277 ? -10.819 -5.251 -0.849 1.00 96.75 277 THR A O 1
ATOM 2217 N N . LYS A 1 278 ? -9.996 -6.404 -2.581 1.00 95.88 278 LYS A N 1
ATOM 2218 C CA . LYS A 1 278 ? -10.851 -7.581 -2.475 1.00 95.88 278 LYS A CA 1
ATOM 2219 C C . LYS A 1 278 ? -10.086 -8.742 -1.861 1.00 95.88 278 LYS A C 1
ATOM 2221 O O . LYS A 1 278 ? -8.998 -9.093 -2.329 1.00 95.88 278 LYS A O 1
ATOM 2226 N N . GLN A 1 279 ? -10.684 -9.360 -0.851 1.00 95.75 279 GLN A N 1
ATOM 2227 C CA . GLN A 1 279 ? -10.132 -10.490 -0.117 1.00 95.75 279 GLN A CA 1
ATOM 2228 C C . GLN A 1 279 ? -11.140 -11.641 -0.082 1.00 95.75 279 GLN A C 1
ATOM 2230 O O . GLN A 1 279 ? -12.247 -11.507 0.435 1.00 95.75 279 GLN A O 1
ATOM 2235 N N . GLY A 1 280 ? -10.735 -12.791 -0.612 1.00 94.56 280 GLY A N 1
ATOM 2236 C CA . GLY A 1 280 ? -11.519 -14.017 -0.546 1.00 94.56 280 GLY A CA 1
ATOM 2237 C C . GLY A 1 280 ? -11.664 -14.512 0.885 1.00 94.56 280 GLY A C 1
ATOM 2238 O O . GLY A 1 280 ? -10.714 -14.431 1.671 1.00 94.56 280 GLY A O 1
ATOM 2239 N N . THR A 1 281 ? -12.855 -15.019 1.191 1.00 93.94 281 THR A N 1
ATOM 2240 C CA . THR A 1 281 ? -13.243 -15.568 2.500 1.00 93.94 281 THR A CA 1
ATOM 2241 C C . THR A 1 281 ? -13.183 -17.097 2.533 1.00 93.94 281 THR A C 1
ATOM 2243 O O . THR A 1 281 ? -13.035 -17.686 3.602 1.00 93.94 281 THR A O 1
ATOM 2246 N N . CYS A 1 282 ? -13.216 -17.750 1.366 1.00 88.62 282 CYS A N 1
ATOM 2247 C CA . CYS A 1 282 ? -12.983 -19.185 1.222 1.00 88.62 282 CYS A CA 1
ATOM 2248 C C . CYS A 1 282 ? -11.484 -19.483 1.103 1.00 88.62 282 CYS A C 1
ATOM 2250 O O . CYS A 1 282 ? -10.794 -18.865 0.286 1.00 88.62 282 CYS A O 1
ATOM 2252 N N . ILE A 1 283 ? -11.007 -20.446 1.897 1.00 85.00 283 ILE A N 1
ATOM 2253 C CA . ILE A 1 283 ? -9.619 -20.910 1.868 1.00 85.00 283 ILE A CA 1
ATOM 2254 C C . ILE A 1 283 ? -9.517 -22.118 0.928 1.00 85.00 283 ILE A C 1
ATOM 2256 O O . ILE A 1 283 ? -10.097 -23.163 1.201 1.00 85.00 283 ILE A O 1
ATOM 2260 N N . ASP A 1 284 ? -8.778 -21.967 -0.165 1.00 85.38 284 ASP A N 1
ATOM 2261 C CA . ASP A 1 284 ? -8.477 -22.993 -1.160 1.00 85.38 284 ASP A CA 1
ATOM 2262 C C . ASP A 1 284 ? -7.022 -22.831 -1.638 1.00 85.38 284 ASP A C 1
ATOM 2264 O O . ASP A 1 284 ? -6.686 -21.953 -2.440 1.00 85.38 284 ASP A O 1
ATOM 2268 N N . HIS A 1 285 ? -6.133 -23.672 -1.108 1.00 86.25 285 HIS A N 1
ATOM 2269 C CA . HIS A 1 285 ? -4.709 -23.661 -1.451 1.00 86.25 285 HIS A CA 1
ATOM 2270 C C . HIS A 1 285 ? -4.407 -24.268 -2.823 1.00 86.25 285 HIS A C 1
ATOM 2272 O O . HIS A 1 285 ? -3.394 -23.907 -3.419 1.00 86.25 285 HIS A O 1
ATOM 2278 N N . ASN A 1 286 ? -5.290 -25.116 -3.357 1.00 84.81 286 ASN A N 1
ATOM 2279 C CA . ASN A 1 286 ? -5.129 -25.664 -4.703 1.00 84.81 286 ASN A CA 1
ATOM 2280 C C . ASN A 1 286 ? -5.382 -24.571 -5.745 1.00 84.81 286 ASN A C 1
ATOM 2282 O O . ASN A 1 286 ? -4.630 -24.430 -6.705 1.00 84.81 286 ASN A O 1
ATOM 2286 N N . LYS A 1 287 ? -6.405 -23.740 -5.520 1.00 81.00 287 LYS A N 1
ATOM 2287 C CA . LYS A 1 287 ? -6.779 -22.654 -6.432 1.00 81.00 287 LYS A CA 1
ATOM 2288 C C . LYS A 1 287 ? -5.941 -21.388 -6.266 1.00 81.00 287 LYS A C 1
ATOM 2290 O O . LYS A 1 287 ? -5.650 -20.713 -7.250 1.00 81.00 287 LYS A O 1
ATOM 2295 N N . PHE A 1 288 ? -5.587 -21.024 -5.033 1.00 79.94 288 PHE A N 1
ATOM 2296 C CA . PHE A 1 288 ? -4.928 -19.745 -4.723 1.00 79.94 288 PHE A CA 1
ATOM 2297 C C . PHE A 1 288 ? -3.477 -19.899 -4.236 1.00 79.94 288 PHE A C 1
ATOM 2299 O O . PHE A 1 288 ? -2.873 -18.938 -3.744 1.00 79.94 288 PHE A O 1
ATOM 2306 N N . GLY A 1 289 ? -2.912 -21.103 -4.358 1.00 83.19 289 GLY A N 1
ATOM 2307 C CA . GLY A 1 289 ? -1.535 -21.418 -3.989 1.00 83.19 289 GLY A CA 1
ATOM 2308 C C . GLY A 1 289 ? -1.237 -21.174 -2.508 1.00 83.19 289 GLY A C 1
ATOM 2309 O O . GLY A 1 289 ? -2.095 -21.304 -1.630 1.00 83.19 289 GLY A O 1
ATOM 2310 N N . LYS A 1 290 ? -0.002 -20.745 -2.214 1.00 77.81 290 LYS A N 1
ATOM 2311 C CA . LYS A 1 290 ? 0.482 -20.506 -0.839 1.00 77.81 290 LYS A CA 1
ATOM 2312 C C . LYS A 1 290 ? -0.421 -19.566 -0.029 1.00 77.81 290 LYS A C 1
ATOM 2314 O O . LYS A 1 290 ? -0.540 -19.729 1.180 1.00 77.81 290 LYS A O 1
ATOM 2319 N N . ARG A 1 291 ? -1.070 -18.592 -0.676 1.00 75.12 291 ARG A N 1
ATOM 2320 C CA . ARG A 1 291 ? -1.927 -17.604 0.002 1.00 75.12 291 ARG A CA 1
ATOM 2321 C C . ARG A 1 291 ? -3.276 -18.186 0.437 1.00 75.12 291 ARG A C 1
ATOM 2323 O O . ARG A 1 291 ? -3.917 -17.615 1.318 1.00 75.12 291 ARG A O 1
ATOM 2330 N N . GLY A 1 292 ? -3.727 -19.262 -0.208 1.00 83.88 292 GLY A N 1
ATOM 2331 C CA . GLY A 1 292 ? -4.979 -19.955 0.098 1.00 83.88 292 GLY A CA 1
ATOM 2332 C C . GLY A 1 292 ? -6.248 -19.139 -0.130 1.00 83.88 292 GLY A C 1
ATOM 2333 O O . GLY A 1 292 ? -7.330 -19.664 0.026 1.00 83.88 292 GLY A O 1
ATOM 2334 N N . THR A 1 293 ? -6.171 -17.862 -0.495 1.00 87.25 293 THR A N 1
ATOM 2335 C CA . THR A 1 293 ? -7.339 -16.989 -0.663 1.00 87.25 293 THR A CA 1
ATOM 2336 C C . THR A 1 293 ? -7.111 -16.025 -1.819 1.00 87.25 293 THR A C 1
ATOM 2338 O O . THR A 1 293 ? -5.975 -15.619 -2.089 1.00 87.25 293 THR A O 1
ATOM 2341 N N . LEU A 1 294 ? -8.195 -15.608 -2.477 1.00 89.44 294 LEU A N 1
ATOM 2342 C CA . LEU A 1 294 ? -8.158 -14.515 -3.448 1.00 89.44 294 LEU A CA 1
ATOM 2343 C C . LEU A 1 294 ? -7.656 -13.227 -2.771 1.00 89.44 294 LEU A C 1
ATOM 2345 O O . LEU A 1 294 ? -8.184 -12.827 -1.738 1.00 89.44 294 LEU A O 1
ATOM 2349 N N . LYS A 1 295 ? -6.696 -12.532 -3.385 1.00 88.81 295 LYS A N 1
ATOM 2350 C CA . LYS A 1 295 ? -6.396 -11.127 -3.082 1.00 88.81 295 LYS A CA 1
ATOM 2351 C C . LYS A 1 295 ? -6.248 -10.355 -4.383 1.00 88.81 295 LYS A C 1
ATOM 2353 O O . LYS A 1 295 ? -5.472 -10.756 -5.248 1.00 88.81 295 LYS A O 1
ATOM 2358 N N . ARG A 1 296 ? -6.979 -9.251 -4.522 1.00 90.75 296 ARG A N 1
ATOM 2359 C CA . ARG A 1 296 ? -6.968 -8.435 -5.740 1.00 90.75 296 ARG A CA 1
ATOM 2360 C C . ARG A 1 296 ? -7.302 -6.980 -5.432 1.00 90.75 296 ARG A C 1
ATOM 2362 O O . ARG A 1 296 ? -8.111 -6.716 -4.556 1.00 90.75 296 ARG A O 1
ATOM 2369 N N . ILE A 1 297 ? -6.715 -6.054 -6.180 1.00 90.62 297 ILE A N 1
ATOM 2370 C CA . ILE A 1 297 ? -7.149 -4.652 -6.227 1.00 90.62 297 ILE A CA 1
ATOM 2371 C C . ILE A 1 297 ? -8.043 -4.489 -7.461 1.00 90.62 297 ILE A C 1
ATOM 2373 O O . ILE A 1 297 ? -7.702 -4.995 -8.537 1.00 90.62 297 ILE A O 1
ATOM 2377 N N . GLU A 1 298 ? -9.191 -3.828 -7.314 1.00 90.06 298 GLU A N 1
ATOM 2378 C CA . GLU A 1 298 ? -10.109 -3.593 -8.430 1.00 90.06 298 GLU A CA 1
ATOM 2379 C C . GLU A 1 298 ? -9.463 -2.752 -9.538 1.00 90.06 298 GLU A C 1
ATOM 2381 O O . GLU A 1 298 ? -8.591 -1.906 -9.297 1.00 90.06 298 GLU A O 1
ATOM 2386 N N . LYS A 1 299 ? -9.879 -3.007 -10.783 1.00 86.06 299 LYS A N 1
ATOM 2387 C CA . LYS A 1 299 ? -9.314 -2.314 -11.952 1.00 86.06 299 LYS A CA 1
ATOM 2388 C C . LYS A 1 299 ? -9.535 -0.806 -11.831 1.00 86.06 299 LYS A C 1
ATOM 2390 O O . LYS A 1 299 ? -10.548 -0.364 -11.303 1.00 86.06 299 LYS A O 1
ATOM 2395 N N . ASN A 1 300 ? -8.583 -0.034 -12.352 1.00 85.81 300 ASN A N 1
ATOM 2396 C CA . ASN A 1 300 ? -8.609 1.431 -12.377 1.00 85.81 300 ASN A CA 1
ATOM 2397 C C . ASN A 1 300 ? -8.626 2.119 -11.003 1.00 85.81 300 ASN A C 1
ATOM 2399 O O . ASN A 1 300 ? -8.799 3.331 -10.968 1.00 85.81 300 ASN A O 1
ATOM 2403 N N . SER A 1 301 ? -8.407 1.388 -9.899 1.00 88.88 301 SER A N 1
ATOM 2404 C CA . SER A 1 301 ? -8.250 1.994 -8.569 1.00 88.88 301 SER A CA 1
ATOM 2405 C C . SER A 1 301 ? -7.187 3.100 -8.593 1.00 88.88 301 SER A C 1
ATOM 2407 O O . SER A 1 301 ? -6.128 2.954 -9.215 1.00 88.88 301 SER A O 1
ATOM 2409 N N . GLU A 1 302 ? -7.495 4.215 -7.939 1.00 89.06 302 GLU A N 1
ATOM 2410 C CA . GLU A 1 302 ? -6.748 5.461 -8.049 1.00 89.06 302 GLU A CA 1
ATOM 2411 C C . GLU A 1 302 ? -5.345 5.335 -7.448 1.00 89.06 302 GLU A C 1
ATOM 2413 O O . GLU A 1 302 ? -5.122 4.736 -6.394 1.00 89.06 302 GLU A O 1
ATOM 2418 N N . TYR A 1 303 ? -4.365 5.896 -8.151 1.00 85.75 303 TYR A N 1
ATOM 2419 C CA . TYR A 1 303 ? -2.975 5.848 -7.723 1.00 85.75 303 TYR A CA 1
ATOM 2420 C C . TYR A 1 303 ? -2.752 6.700 -6.467 1.00 85.75 303 TYR A C 1
ATOM 2422 O O . TYR A 1 303 ? -3.284 7.798 -6.361 1.00 85.75 303 TYR A O 1
ATOM 2430 N N . GLY A 1 304 ? -1.940 6.207 -5.528 1.00 85.94 304 GLY A N 1
ATOM 2431 C CA . GLY A 1 304 ? -1.671 6.889 -4.254 1.00 85.94 304 GLY A CA 1
ATOM 2432 C C . GLY A 1 304 ? -2.726 6.642 -3.170 1.00 85.94 304 GLY A C 1
ATOM 2433 O O . GLY A 1 304 ? -2.461 6.925 -2.006 1.00 85.94 304 GLY A O 1
ATOM 2434 N N . TYR A 1 305 ? -3.865 6.042 -3.515 1.00 92.81 305 TYR A N 1
ATOM 2435 C CA . TYR A 1 305 ? -4.881 5.627 -2.552 1.00 92.81 305 TYR A CA 1
ATOM 2436 C C . TYR A 1 305 ? -4.664 4.190 -2.061 1.00 92.81 305 TYR A C 1
ATOM 2438 O O . TYR A 1 305 ? -3.967 3.386 -2.686 1.00 92.81 305 TYR A O 1
ATOM 2446 N N . GLY A 1 306 ? -5.262 3.886 -0.911 1.00 95.62 306 GLY A N 1
ATOM 2447 C CA . GLY A 1 306 ? -5.236 2.581 -0.264 1.00 95.62 306 GLY A CA 1
ATOM 2448 C C . GLY A 1 306 ? -6.407 2.438 0.704 1.00 95.62 306 GLY A C 1
ATOM 2449 O O . GLY A 1 306 ? -7.195 3.364 0.890 1.00 95.62 306 GLY A O 1
ATOM 2450 N N . PHE A 1 307 ? -6.547 1.273 1.329 1.00 98.38 307 PHE A N 1
ATOM 2451 C CA . PHE A 1 307 ? -7.545 1.112 2.383 1.00 98.38 307 PHE A CA 1
ATOM 2452 C C . PHE A 1 307 ? -7.126 1.922 3.610 1.00 98.38 307 PHE A C 1
ATOM 2454 O O . PHE A 1 307 ? -5.994 1.788 4.072 1.00 98.38 307 PHE A O 1
ATOM 2461 N N . SER A 1 308 ? -8.028 2.721 4.170 1.00 98.38 308 SER A N 1
ATOM 2462 C CA . SER A 1 308 ? -7.742 3.493 5.377 1.00 98.38 308 SER A CA 1
ATOM 2463 C C . SER A 1 308 ? -8.948 3.617 6.288 1.00 98.38 308 SER A C 1
ATOM 2465 O O . SER A 1 308 ? -10.083 3.677 5.820 1.00 98.38 308 SER A O 1
ATOM 2467 N N . PHE A 1 309 ? -8.687 3.715 7.586 1.00 98.06 309 PHE A N 1
ATOM 2468 C CA . PHE A 1 309 ? -9.692 4.010 8.599 1.00 98.06 309 PHE A CA 1
ATOM 2469 C C . PHE A 1 309 ? -9.061 4.781 9.761 1.00 98.06 309 PHE A C 1
ATOM 2471 O O . PHE A 1 309 ? -7.851 4.708 9.976 1.00 98.06 309 PHE A O 1
ATOM 2478 N N . ASP A 1 310 ? -9.880 5.509 10.511 1.00 97.62 310 ASP A N 1
ATOM 2479 C CA . ASP A 1 310 ? -9.435 6.270 11.678 1.00 97.62 310 ASP A CA 1
ATOM 2480 C C . ASP A 1 310 ? -9.802 5.558 12.990 1.00 97.62 310 ASP A C 1
ATOM 2482 O O . ASP A 1 310 ? -10.633 4.655 13.030 1.00 97.62 310 ASP A O 1
ATOM 2486 N N . SER A 1 311 ? -9.170 5.941 14.093 1.00 97.56 311 SER A N 1
ATOM 2487 C CA . SER A 1 311 ? -9.526 5.442 15.418 1.00 97.56 311 SER A CA 1
ATOM 2488 C C . SER A 1 311 ? -10.959 5.842 15.799 1.00 97.56 311 SER A C 1
ATOM 2490 O O . SER A 1 311 ? -11.487 6.855 15.336 1.00 97.56 311 SER A O 1
ATOM 2492 N N . PHE A 1 312 ? -11.608 5.060 16.667 1.00 95.94 312 PHE A N 1
ATOM 2493 C CA . PHE A 1 312 ? -13.019 5.265 17.027 1.00 95.94 312 PHE A CA 1
ATOM 2494 C C . PHE A 1 312 ? -13.352 6.673 17.533 1.00 95.94 312 PHE A C 1
ATOM 2496 O O . PHE A 1 312 ? -14.422 7.191 17.232 1.00 95.94 312 PHE A O 1
ATOM 2503 N N . ASP A 1 313 ? -12.456 7.319 18.278 1.00 95.62 313 ASP A N 1
ATOM 2504 C CA . ASP A 1 313 ? -12.642 8.703 18.721 1.00 95.62 313 ASP A CA 1
ATOM 2505 C C . ASP A 1 313 ? -12.728 9.681 17.541 1.00 95.62 313 ASP A C 1
ATOM 2507 O O . ASP A 1 313 ? -13.563 10.583 17.552 1.00 95.62 313 ASP A O 1
ATOM 2511 N N . VAL A 1 314 ? -11.934 9.472 16.489 1.00 95.62 314 VAL A N 1
ATOM 2512 C CA . VAL A 1 314 ? -11.974 10.283 15.267 1.00 95.62 314 VAL A CA 1
ATOM 2513 C C . VAL A 1 314 ? -13.240 9.984 14.463 1.00 95.62 314 VAL A C 1
ATOM 2515 O O . VAL A 1 314 ? -13.921 10.919 14.049 1.00 95.62 314 VAL A O 1
ATOM 2518 N N . MET A 1 315 ? -13.608 8.707 14.309 1.00 93.75 315 MET A N 1
ATOM 2519 C CA . MET A 1 315 ? -14.847 8.298 13.623 1.00 93.75 315 MET A CA 1
ATOM 2520 C C . MET A 1 315 ? -16.107 8.854 14.298 1.00 93.75 315 MET A C 1
ATOM 2522 O O . MET A 1 315 ? -17.076 9.194 13.628 1.00 93.75 315 MET A O 1
ATOM 2526 N N . GLN A 1 316 ? -16.085 8.990 15.626 1.00 92.88 316 GLN A N 1
ATOM 2527 C CA . GLN A 1 316 ? -17.167 9.588 16.413 1.00 92.88 316 GLN A CA 1
ATOM 2528 C C . GLN A 1 316 ? -17.118 11.125 16.456 1.00 92.88 316 GLN A C 1
ATOM 2530 O O . GLN A 1 316 ? -17.893 11.735 17.191 1.00 92.88 316 GLN A O 1
ATOM 2535 N N . GLY A 1 317 ? -16.191 11.766 15.735 1.00 92.38 317 GLY A N 1
ATOM 2536 C CA . GLY A 1 317 ? -16.035 13.223 15.720 1.00 92.38 317 GLY A CA 1
ATOM 2537 C C . GLY A 1 317 ? -15.447 13.823 17.004 1.00 92.38 317 GLY A C 1
ATOM 2538 O O . GLY A 1 317 ? -15.452 15.039 17.167 1.00 92.38 317 GLY A O 1
ATOM 2539 N N . LYS A 1 318 ? -14.918 12.994 17.912 1.00 93.31 318 LYS A N 1
ATOM 2540 C CA . LYS A 1 318 ? -14.322 13.397 19.202 1.00 93.31 318 LYS A CA 1
ATOM 2541 C C . LYS A 1 318 ? -12.808 13.629 19.124 1.00 93.31 318 LYS A C 1
ATOM 2543 O O . LYS A 1 318 ? -12.190 13.962 20.131 1.00 93.31 318 LYS A O 1
ATOM 2548 N N . GLY A 1 319 ? -12.206 13.443 17.951 1.00 93.69 319 GLY A N 1
ATOM 2549 C CA . GLY A 1 319 ? -10.762 13.521 17.747 1.00 93.69 319 GLY A CA 1
ATOM 2550 C C . GLY A 1 319 ? -10.366 13.964 16.340 1.00 93.69 319 GLY A C 1
ATOM 2551 O O . GLY A 1 319 ? -11.203 14.240 15.478 1.00 93.69 319 GLY A O 1
ATOM 2552 N N . SER A 1 320 ? -9.056 14.021 16.108 1.00 95.94 320 SER A N 1
ATOM 2553 C CA . SER A 1 320 ? -8.462 14.235 14.784 1.00 95.94 320 SER A CA 1
ATOM 2554 C C . SER A 1 320 ? -7.318 13.244 14.559 1.00 95.94 320 SER A C 1
ATOM 2556 O O . SER A 1 320 ? -6.652 12.893 15.526 1.00 95.94 320 SER A O 1
ATOM 2558 N N . PRO A 1 321 ? -7.030 12.814 13.321 1.00 96.12 321 PRO A N 1
ATOM 2559 C CA . PRO A 1 321 ? -5.982 11.830 13.034 1.00 96.12 321 PRO A CA 1
ATOM 2560 C C . PRO A 1 321 ? -4.570 12.440 13.137 1.00 96.12 321 PRO A C 1
ATOM 2562 O O . PRO A 1 321 ? -3.858 12.590 12.153 1.00 96.12 321 PRO A O 1
ATOM 2565 N N . GLU A 1 322 ? -4.161 12.833 14.342 1.00 95.50 322 GLU A N 1
ATOM 2566 C CA . GLU A 1 322 ? -2.867 13.465 14.638 1.00 95.50 322 GLU A CA 1
ATOM 2567 C C . GLU A 1 322 ? -1.682 12.495 14.501 1.00 95.50 322 GLU A C 1
ATOM 2569 O O . GLU A 1 322 ? -0.529 12.920 14.483 1.00 95.50 322 GLU A O 1
ATOM 2574 N N . ASN A 1 323 ? -1.943 11.196 14.382 1.00 95.62 323 ASN A N 1
ATOM 2575 C CA . ASN A 1 323 ? -0.949 10.158 14.144 1.00 95.62 323 ASN A CA 1
ATOM 2576 C C . ASN A 1 323 ? -1.331 9.350 12.905 1.00 95.62 323 ASN A C 1
ATOM 2578 O O . ASN A 1 323 ? -2.514 9.130 12.654 1.00 95.62 323 ASN A O 1
ATOM 2582 N N . ILE A 1 324 ? -0.344 8.839 12.174 1.00 96.69 324 ILE A N 1
ATOM 2583 C CA . ILE A 1 324 ? -0.579 7.942 11.041 1.00 96.69 324 ILE A CA 1
ATOM 2584 C C . ILE A 1 324 ? 0.272 6.676 11.139 1.00 96.69 324 ILE A C 1
ATOM 2586 O O . ILE A 1 324 ? 1.447 6.710 11.515 1.00 96.69 324 ILE A O 1
ATOM 2590 N N . ARG A 1 325 ? -0.340 5.535 10.822 1.00 97.50 325 ARG A N 1
ATOM 2591 C CA . ARG A 1 325 ? 0.282 4.211 10.857 1.00 97.50 325 ARG A CA 1
ATOM 2592 C C . ARG A 1 325 ? 0.071 3.503 9.519 1.00 97.50 325 ARG A C 1
ATOM 2594 O O . ARG A 1 325 ? -1.067 3.362 9.077 1.00 97.50 325 ARG A O 1
ATOM 2601 N N . PHE A 1 326 ? 1.156 3.057 8.892 1.00 97.81 326 PHE A N 1
ATOM 2602 C CA . PHE A 1 326 ? 1.150 2.399 7.581 1.00 97.81 326 PHE A CA 1
ATOM 2603 C C . PHE A 1 326 ? 1.388 0.892 7.692 1.00 97.81 326 PHE A C 1
ATOM 2605 O O . PHE A 1 326 ? 2.268 0.472 8.438 1.00 97.81 326 PHE A O 1
ATOM 2612 N N . PHE A 1 327 ? 0.658 0.093 6.913 1.00 97.81 327 PHE A N 1
ATOM 2613 C CA . PHE A 1 327 ? 0.692 -1.376 6.937 1.00 97.81 327 PHE A CA 1
ATOM 2614 C C . PHE A 1 327 ? 0.708 -1.963 5.524 1.00 97.81 327 PHE A C 1
ATOM 2616 O O . PHE A 1 327 ? 0.241 -1.336 4.570 1.00 97.81 327 PHE A O 1
ATOM 2623 N N . GLU A 1 328 ? 1.196 -3.194 5.376 1.00 94.12 328 GLU A N 1
ATOM 2624 C CA . GLU A 1 328 ? 1.231 -3.880 4.077 1.00 94.12 328 GLU A CA 1
ATOM 2625 C C . GLU A 1 328 ? -0.144 -4.359 3.599 1.00 94.12 328 GLU A C 1
ATOM 2627 O O . GLU A 1 328 ? -0.378 -4.453 2.389 1.00 94.12 328 GLU A O 1
ATOM 2632 N N . SER A 1 329 ? -1.078 -4.627 4.517 1.00 95.44 329 SER A N 1
ATOM 2633 C CA . SER A 1 329 ? -2.421 -5.110 4.184 1.00 95.44 329 SER A CA 1
ATOM 2634 C C . SER A 1 329 ? -3.521 -4.515 5.071 1.00 95.44 329 SER A C 1
ATOM 2636 O O . SER A 1 329 ? -3.263 -4.016 6.167 1.00 95.44 329 SER A O 1
ATOM 2638 N N . SER A 1 330 ? -4.766 -4.554 4.582 1.00 97.88 330 SER A N 1
ATOM 2639 C CA . SER A 1 330 ? -5.945 -4.072 5.313 1.00 97.88 330 SER A CA 1
ATOM 2640 C C . SER A 1 330 ? -6.165 -4.820 6.628 1.00 97.88 330 SER A C 1
ATOM 2642 O O . SER A 1 330 ? -6.481 -4.208 7.646 1.00 97.88 330 SER A O 1
ATOM 2644 N N . ILE A 1 331 ? -5.948 -6.140 6.622 1.00 97.81 331 ILE A N 1
ATOM 2645 C CA . ILE A 1 331 ? -6.120 -6.990 7.804 1.00 97.81 331 ILE A CA 1
ATOM 2646 C C . ILE A 1 331 ? -5.030 -6.696 8.839 1.00 97.81 331 ILE A C 1
ATOM 2648 O O . ILE A 1 331 ? -5.341 -6.689 10.026 1.00 97.81 331 ILE A O 1
ATOM 2652 N N . ASP A 1 332 ? -3.796 -6.391 8.429 1.00 97.94 332 ASP A N 1
ATOM 2653 C CA . ASP A 1 332 ? -2.729 -6.000 9.364 1.00 97.94 332 ASP A CA 1
ATOM 2654 C C . ASP A 1 332 ? -3.043 -4.676 10.053 1.00 97.94 332 ASP A C 1
ATOM 2656 O O . ASP A 1 332 ? -2.931 -4.578 11.275 1.00 97.94 332 ASP A O 1
ATOM 2660 N N . ALA A 1 333 ? -3.529 -3.686 9.294 1.00 98.19 333 ALA A N 1
ATOM 2661 C CA . ALA A 1 333 ? -3.952 -2.402 9.848 1.00 98.19 333 ALA A CA 1
ATOM 2662 C C . ALA A 1 333 ? -5.055 -2.576 10.905 1.00 98.19 333 ALA A C 1
ATOM 2664 O O . ALA A 1 333 ? -4.961 -2.040 12.012 1.00 98.19 333 ALA A O 1
ATOM 2665 N N . MET A 1 334 ? -6.078 -3.377 10.589 1.00 98.50 334 MET A N 1
ATOM 2666 C CA . MET A 1 334 ? -7.151 -3.699 11.534 1.00 98.50 334 MET A CA 1
ATOM 2667 C C . MET A 1 334 ? -6.635 -4.504 12.728 1.00 98.50 334 MET A C 1
ATOM 2669 O O . MET A 1 334 ? -7.048 -4.250 13.858 1.00 98.50 334 MET A O 1
ATOM 2673 N N . SER A 1 335 ? -5.716 -5.447 12.505 1.00 98.12 335 SER A N 1
ATOM 2674 C CA . SER A 1 335 ? -5.187 -6.312 13.562 1.00 98.12 335 SER A CA 1
ATOM 2675 C C . SER A 1 335 ? -4.370 -5.517 14.574 1.00 98.12 335 SER A C 1
ATOM 2677 O O . SER A 1 335 ? -4.562 -5.675 15.780 1.00 98.12 335 SER A O 1
ATOM 2679 N N . TYR A 1 336 ? -3.531 -4.596 14.094 1.00 97.25 336 TYR A N 1
ATOM 2680 C CA . TYR A 1 336 ? -2.766 -3.690 14.942 1.00 97.25 336 TYR A CA 1
ATOM 2681 C C . TYR A 1 336 ? -3.673 -2.802 15.796 1.00 97.25 336 TYR A C 1
ATOM 2683 O O . TYR A 1 336 ? -3.472 -2.699 17.007 1.00 97.25 336 TYR A O 1
ATOM 2691 N N . TYR A 1 337 ? -4.706 -2.200 15.192 1.00 97.56 337 TYR A N 1
ATOM 2692 C CA . TYR A 1 337 ? -5.667 -1.398 15.947 1.00 97.56 337 TYR A CA 1
ATOM 2693 C C . TYR A 1 337 ? -6.401 -2.236 17.004 1.00 97.56 337 TYR A C 1
ATOM 2695 O O . TYR A 1 337 ? -6.522 -1.815 18.156 1.00 97.56 337 TYR A O 1
ATOM 2703 N N . ASN A 1 338 ? -6.821 -3.453 16.642 1.00 96.12 338 ASN A N 1
ATOM 2704 C CA . ASN A 1 338 ? -7.558 -4.362 17.518 1.00 96.12 338 ASN A CA 1
ATOM 2705 C C . ASN A 1 338 ? -6.772 -4.764 18.777 1.00 96.12 338 ASN A C 1
ATOM 2707 O O . ASN A 1 338 ? -7.375 -4.989 19.824 1.00 96.12 338 ASN A O 1
ATOM 2711 N N . LEU A 1 339 ? -5.440 -4.845 18.697 1.00 93.56 339 LEU A N 1
ATOM 2712 C CA . LEU A 1 339 ? -4.594 -5.200 19.839 1.00 93.56 339 LEU A CA 1
ATOM 2713 C C . LEU A 1 339 ? -4.633 -4.153 20.959 1.00 93.56 339 LEU A C 1
ATOM 2715 O O . LEU A 1 339 ? -4.477 -4.511 22.127 1.00 93.56 339 LEU A O 1
ATOM 2719 N N . ASN A 1 340 ? -4.813 -2.864 20.638 1.00 88.44 340 ASN A N 1
ATOM 2720 C CA . ASN A 1 340 ? -4.826 -1.821 21.662 1.00 88.44 340 ASN A CA 1
ATOM 2721 C C . ASN A 1 340 ? -5.576 -0.534 21.269 1.00 88.44 340 ASN A C 1
ATOM 2723 O O . ASN A 1 340 ? -4.977 0.547 21.225 1.00 88.44 340 ASN A O 1
ATOM 2727 N N . PRO A 1 341 ? -6.900 -0.599 21.049 1.00 87.12 341 PRO A N 1
ATOM 2728 C CA . PRO A 1 341 ? -7.662 0.530 20.519 1.00 87.12 341 PRO A CA 1
ATOM 2729 C C . PRO A 1 341 ? -7.627 1.762 21.437 1.00 87.12 341 PRO A C 1
ATOM 2731 O O . PRO A 1 341 ? -7.638 2.891 20.955 1.00 87.12 341 PRO A O 1
ATOM 2734 N N . LYS A 1 342 ? -7.511 1.565 22.760 1.00 86.38 342 LYS A N 1
ATOM 2735 C CA . LYS A 1 342 ? -7.458 2.654 23.754 1.00 86.38 342 LYS A CA 1
ATOM 2736 C C . LYS A 1 342 ? -6.156 3.462 23.713 1.00 86.38 342 LYS A C 1
ATOM 2738 O O . LYS A 1 342 ? -6.176 4.639 24.053 1.00 86.38 342 LYS A O 1
ATOM 2743 N N . LYS A 1 343 ? -5.031 2.846 23.326 1.00 90.25 343 LYS A N 1
ATOM 2744 C CA . LYS A 1 343 ? -3.727 3.534 23.218 1.00 90.25 343 LYS A CA 1
ATOM 2745 C C . LYS A 1 343 ? -3.491 4.163 21.843 1.00 90.25 343 LYS A C 1
ATOM 2747 O O . LYS A 1 343 ? -2.490 4.846 21.657 1.00 90.25 343 LYS A O 1
ATOM 2752 N N . LEU A 1 344 ? -4.384 3.917 20.889 1.00 93.75 344 LEU A N 1
ATOM 2753 C CA . LEU A 1 344 ? -4.244 4.334 19.498 1.00 93.75 344 LEU A CA 1
ATOM 2754 C C . LEU A 1 344 ? -5.320 5.357 19.101 1.00 93.75 344 LEU A C 1
ATOM 2756 O O . LEU A 1 344 ? -5.820 5.327 17.981 1.00 93.75 344 LEU A O 1
ATOM 2760 N N . SER A 1 345 ? -5.699 6.244 20.026 1.00 95.06 345 SER A N 1
ATOM 2761 C CA . SER A 1 345 ? -6.605 7.362 19.742 1.00 95.06 345 SER A CA 1
ATOM 2762 C C . SER A 1 345 ? -5.959 8.380 18.802 1.00 95.06 345 SER A C 1
ATOM 2764 O O . SER A 1 345 ? -4.737 8.383 18.615 1.00 95.06 345 SER A O 1
ATOM 2766 N N . ASN A 1 346 ? -6.769 9.249 18.196 1.00 96.94 346 ASN A N 1
ATOM 2767 C CA . ASN A 1 346 ? -6.313 10.278 17.263 1.00 96.94 346 ASN A CA 1
ATOM 2768 C C . ASN A 1 346 ? -5.360 9.723 16.186 1.00 96.94 346 ASN A C 1
ATOM 2770 O O . ASN A 1 346 ? -4.310 10.310 15.910 1.00 96.94 346 ASN A O 1
ATOM 2774 N N . THR A 1 347 ? -5.666 8.544 15.634 1.00 97.75 347 THR A N 1
ATOM 2775 C CA . THR A 1 347 ? -4.761 7.821 14.730 1.00 97.75 347 THR A CA 1
ATOM 2776 C C . THR A 1 347 ? -5.479 7.380 13.463 1.00 97.75 347 THR A C 1
ATOM 2778 O O . THR A 1 347 ? -6.562 6.809 13.529 1.00 97.75 347 THR A O 1
ATOM 2781 N N . ARG A 1 348 ? -4.840 7.598 12.313 1.00 98.12 348 ARG A N 1
ATOM 2782 C CA . ARG A 1 348 ? -5.214 7.027 11.020 1.00 98.12 348 ARG A CA 1
ATOM 2783 C C . ARG A 1 348 ? -4.390 5.782 10.722 1.00 98.12 348 ARG A C 1
ATOM 2785 O O . ARG A 1 348 ? -3.166 5.790 10.865 1.00 98.12 348 ARG A O 1
ATOM 2792 N N . PHE A 1 349 ? -5.049 4.736 10.249 1.00 98.44 349 PHE A N 1
ATOM 2793 C CA . PHE A 1 349 ? -4.440 3.481 9.821 1.00 98.44 349 PHE A CA 1
ATOM 2794 C C . PHE A 1 349 ? -4.599 3.350 8.313 1.00 98.44 349 PHE A C 1
ATOM 2796 O O . PHE A 1 349 ? -5.702 3.495 7.792 1.00 98.44 349 PHE A O 1
ATOM 2803 N N . VAL A 1 350 ? -3.501 3.086 7.610 1.00 98.44 350 VAL A N 1
ATOM 2804 C CA . VAL A 1 350 ? -3.468 3.028 6.145 1.00 98.44 350 VAL A CA 1
ATOM 2805 C C . VAL A 1 350 ? -2.805 1.737 5.700 1.00 98.44 350 VAL A C 1
ATOM 2807 O O . VAL A 1 350 ? -1.672 1.446 6.079 1.00 98.44 350 VAL A O 1
ATOM 2810 N N . SER A 1 351 ? -3.484 0.977 4.850 1.00 97.81 351 SER A N 1
ATOM 2811 C CA . SER A 1 351 ? -2.873 -0.098 4.088 1.00 97.81 351 SER A CA 1
ATOM 2812 C C . SER A 1 351 ? -2.340 0.423 2.762 1.00 97.81 351 SER A C 1
ATOM 2814 O O . SER A 1 351 ? -3.049 1.057 1.984 1.00 97.81 351 SER A O 1
ATOM 2816 N N . MET A 1 352 ? -1.088 0.089 2.481 1.00 95.38 352 MET A N 1
ATOM 2817 C CA . MET A 1 352 ? -0.428 0.379 1.212 1.00 95.38 352 MET A CA 1
ATOM 2818 C C . MET A 1 352 ? -0.723 -0.694 0.138 1.00 95.38 352 MET A C 1
ATOM 2820 O O . MET A 1 352 ? -0.398 -0.517 -1.042 1.00 95.38 352 MET A O 1
ATOM 2824 N N . ASP A 1 353 ? -1.359 -1.807 0.526 1.00 89.12 353 ASP A N 1
ATOM 2825 C CA . ASP A 1 353 ? -1.571 -3.001 -0.297 1.00 89.12 353 ASP A CA 1
ATOM 2826 C C . ASP A 1 353 ? -0.295 -3.456 -1.024 1.00 89.12 353 ASP A C 1
ATOM 2828 O O . ASP A 1 353 ? -0.230 -3.525 -2.257 1.00 89.12 353 ASP A O 1
ATOM 2832 N N . GLY A 1 354 ? 0.730 -3.731 -0.217 1.00 86.69 354 GLY A N 1
ATOM 2833 C CA . GLY A 1 354 ? 2.131 -3.888 -0.610 1.00 86.69 354 GLY A CA 1
ATOM 2834 C C . GLY A 1 354 ? 2.969 -2.653 -0.268 1.00 86.69 354 GLY A C 1
ATOM 2835 O O . GLY A 1 354 ? 2.434 -1.604 0.060 1.00 86.69 354 GLY A O 1
ATOM 2836 N N . LEU A 1 355 ? 4.293 -2.759 -0.352 1.00 85.88 355 LEU A N 1
ATOM 2837 C CA . LEU A 1 355 ? 5.256 -1.730 0.072 1.00 85.88 355 LEU A CA 1
ATOM 2838 C C . LEU A 1 355 ? 5.315 -0.504 -0.880 1.00 85.88 355 LEU A C 1
ATOM 2840 O O . LEU A 1 355 ? 6.335 -0.236 -1.517 1.00 85.88 355 LEU A O 1
ATOM 2844 N N . LYS A 1 356 ? 4.204 0.239 -1.010 1.00 84.19 356 LYS A N 1
ATOM 2845 C CA . LYS A 1 356 ? 4.031 1.373 -1.941 1.00 84.19 356 LYS A CA 1
ATOM 2846 C C . LYS A 1 356 ? 4.301 2.724 -1.275 1.00 84.19 356 LYS A C 1
ATOM 2848 O O . LYS A 1 356 ? 3.475 3.246 -0.527 1.00 84.19 356 LYS A O 1
ATOM 2853 N N . LYS A 1 357 ? 5.434 3.343 -1.614 1.00 83.81 357 LYS A N 1
ATOM 2854 C CA . LYS A 1 357 ? 5.859 4.656 -1.089 1.00 83.81 357 LYS A CA 1
ATOM 2855 C C . LYS A 1 357 ? 4.919 5.807 -1.459 1.00 83.81 357 LYS A C 1
ATOM 2857 O O . LYS A 1 357 ? 4.862 6.809 -0.757 1.00 83.81 357 LYS A O 1
ATOM 2862 N N . GLU A 1 358 ? 4.186 5.687 -2.558 1.00 82.50 358 GLU A N 1
ATOM 2863 C CA . GLU A 1 358 ? 3.348 6.780 -3.053 1.00 82.50 358 GLU A CA 1
ATOM 2864 C C . GLU A 1 358 ? 2.047 6.898 -2.263 1.00 82.50 358 GLU A C 1
ATOM 2866 O O . GLU A 1 358 ? 1.562 8.008 -2.068 1.00 82.50 358 GLU A O 1
ATOM 2871 N N . VAL A 1 359 ? 1.563 5.784 -1.701 1.00 87.62 359 VAL A N 1
ATOM 2872 C CA . VAL A 1 359 ? 0.478 5.794 -0.709 1.00 87.62 359 VAL A CA 1
ATOM 2873 C C . VAL A 1 359 ? 0.930 6.514 0.563 1.00 87.62 359 VAL A C 1
ATOM 2875 O O . VAL A 1 359 ? 0.197 7.337 1.106 1.00 87.62 359 VAL A O 1
ATOM 2878 N N . VAL A 1 360 ? 2.171 6.276 1.003 1.00 88.62 360 VAL A N 1
ATOM 2879 C CA . VAL A 1 360 ? 2.756 6.952 2.173 1.00 88.62 360 VAL A CA 1
ATOM 2880 C C . VAL A 1 360 ? 2.778 8.466 1.980 1.00 88.62 360 VAL A C 1
ATOM 2882 O O . VAL A 1 360 ? 2.236 9.204 2.802 1.00 88.62 360 VAL A O 1
ATOM 2885 N N . ALA A 1 361 ? 3.360 8.927 0.871 1.00 85.81 361 ALA A N 1
ATOM 2886 C CA . ALA A 1 361 ? 3.447 10.350 0.559 1.00 85.81 361 ALA A CA 1
ATOM 2887 C C . ALA A 1 361 ? 2.058 11.001 0.443 1.00 85.81 361 ALA A C 1
ATOM 2889 O O . ALA A 1 361 ? 1.829 12.072 1.008 1.00 85.81 361 ALA A O 1
ATOM 2890 N N . HIS A 1 362 ? 1.120 10.343 -0.244 1.00 87.88 362 HIS A N 1
ATOM 2891 C CA . HIS A 1 362 ? -0.242 10.841 -0.414 1.00 87.88 362 HIS A CA 1
ATOM 2892 C C . HIS A 1 362 ? -0.949 11.042 0.933 1.00 87.88 362 HIS A C 1
ATOM 2894 O O . HIS A 1 362 ? -1.405 12.147 1.230 1.00 87.88 362 HIS A O 1
ATOM 2900 N N . TYR A 1 363 ? -0.985 10.016 1.787 1.00 94.06 363 TYR A N 1
ATOM 2901 C CA . TYR A 1 363 ? -1.713 10.097 3.053 1.00 94.06 363 TYR A CA 1
ATOM 2902 C C . TYR A 1 363 ? -1.056 11.013 4.086 1.00 94.06 363 TYR A C 1
ATOM 2904 O O . TYR A 1 363 ? -1.779 11.612 4.882 1.00 94.06 363 TYR A O 1
ATOM 2912 N N . ILE A 1 364 ? 0.274 11.173 4.077 1.00 91.00 364 ILE A N 1
ATOM 2913 C CA . ILE A 1 364 ? 0.936 12.206 4.892 1.00 91.00 364 ILE A CA 1
ATOM 2914 C C . ILE A 1 364 ? 0.421 13.591 4.482 1.00 91.00 364 ILE A C 1
ATOM 2916 O O . ILE A 1 364 ? -0.011 14.354 5.345 1.00 91.00 364 ILE A O 1
ATOM 2920 N N . ASN A 1 365 ? 0.394 13.889 3.179 1.00 88.62 365 ASN A N 1
ATOM 2921 C CA . ASN A 1 365 ? -0.042 15.189 2.666 1.00 88.62 365 ASN A CA 1
ATOM 2922 C C . ASN A 1 365 ? -1.528 15.457 2.939 1.00 88.62 365 ASN A C 1
ATOM 2924 O O . ASN A 1 365 ? -1.877 16.529 3.435 1.00 88.62 365 ASN A O 1
ATOM 2928 N N . VAL A 1 366 ? -2.400 14.484 2.660 1.00 90.94 366 VAL A N 1
ATOM 2929 C CA . VAL A 1 366 ? -3.847 14.616 2.897 1.00 90.94 366 VAL A CA 1
ATOM 2930 C C . VAL A 1 366 ? -4.132 14.817 4.382 1.00 90.94 366 VAL A C 1
ATOM 2932 O O . VAL A 1 366 ? -4.800 15.779 4.755 1.00 90.94 366 VAL A O 1
ATOM 2935 N N . THR A 1 367 ? -3.563 13.971 5.244 1.00 92.94 367 THR A N 1
ATOM 2936 C CA . THR A 1 367 ? -3.797 14.047 6.694 1.00 92.94 367 THR A CA 1
ATOM 2937 C C . THR A 1 367 ? -3.239 15.347 7.278 1.00 92.94 367 THR A C 1
ATOM 2939 O O . THR A 1 367 ? -3.904 15.998 8.081 1.00 92.94 367 THR A O 1
ATOM 2942 N N . ALA A 1 368 ? -2.055 15.790 6.841 1.00 90.62 368 ALA A N 1
ATOM 2943 C CA . ALA A 1 368 ? -1.506 17.082 7.246 1.00 90.62 368 ALA A CA 1
ATOM 2944 C C . ALA A 1 368 ? -2.411 18.250 6.818 1.00 90.62 368 ALA A C 1
ATOM 2946 O O . ALA A 1 368 ? -2.650 19.157 7.614 1.00 90.62 368 ALA A O 1
ATOM 2947 N N . GLY A 1 369 ? -2.962 18.212 5.600 1.00 90.38 369 GLY A N 1
ATOM 2948 C CA . GLY A 1 369 ? -3.917 19.210 5.114 1.00 90.38 369 GLY A CA 1
ATOM 2949 C C . GLY A 1 369 ? -5.225 19.238 5.914 1.00 90.38 369 GLY A C 1
ATOM 2950 O O . GLY A 1 369 ? -5.726 20.312 6.246 1.00 90.38 369 GLY A O 1
ATOM 2951 N N . GLU A 1 370 ? -5.766 18.074 6.275 1.00 91.94 370 GLU A N 1
ATOM 2952 C CA . GLU A 1 370 ? -6.959 17.956 7.126 1.00 91.94 370 GLU A CA 1
ATOM 2953 C C . GLU A 1 370 ? -6.729 18.509 8.533 1.00 91.94 370 GLU A C 1
ATOM 2955 O O . GLU A 1 370 ? -7.566 19.244 9.061 1.00 91.94 370 GLU A O 1
ATOM 2960 N N . LEU A 1 371 ? -5.588 18.177 9.140 1.00 92.75 371 LEU A N 1
ATOM 2961 C CA . LEU A 1 371 ? -5.211 18.683 10.456 1.00 92.75 371 LEU A CA 1
ATOM 2962 C C . LEU A 1 371 ? -4.995 20.197 10.424 1.00 92.75 371 LEU A C 1
ATOM 2964 O O . LEU A 1 371 ? -5.496 20.891 11.309 1.00 92.75 371 LEU A O 1
ATOM 2968 N N . ALA A 1 372 ? -4.345 20.716 9.380 1.00 89.69 372 ALA A N 1
ATOM 2969 C CA . ALA A 1 372 ? -4.096 22.144 9.220 1.00 89.69 372 ALA A CA 1
ATOM 2970 C C . ALA A 1 372 ? -5.397 22.960 9.180 1.00 89.69 372 ALA A C 1
ATOM 2972 O O . ALA A 1 372 ? -5.471 24.011 9.815 1.00 89.69 372 ALA A O 1
ATOM 2973 N N . LYS A 1 373 ? -6.450 22.459 8.515 1.00 90.31 373 LYS A N 1
ATOM 2974 C CA . LYS A 1 373 ? -7.787 23.091 8.518 1.00 90.31 373 LYS A CA 1
ATOM 2975 C C . LYS A 1 373 ? -8.411 23.173 9.916 1.00 90.31 373 LYS A C 1
ATOM 2977 O O . LYS A 1 373 ? -9.245 24.035 10.157 1.00 90.31 373 LYS A O 1
ATOM 2982 N N . LYS A 1 374 ? -8.009 22.287 10.831 1.00 90.94 374 LYS A N 1
ATOM 2983 C CA . LYS A 1 374 ? -8.462 22.242 12.230 1.00 90.94 374 LYS A CA 1
ATOM 2984 C C . LYS A 1 374 ? -7.476 22.908 13.203 1.00 90.94 374 LYS A C 1
ATOM 2986 O O . LYS A 1 374 ? -7.613 22.714 14.407 1.00 90.94 374 LYS A O 1
ATOM 2991 N N . GLY A 1 375 ? -6.455 23.620 12.711 1.00 89.94 375 GLY A N 1
ATOM 2992 C CA . GLY A 1 375 ? -5.408 24.214 13.554 1.00 89.94 375 GLY A CA 1
ATOM 2993 C C . GLY A 1 375 ? -4.540 23.183 14.289 1.00 89.94 375 GLY A C 1
ATOM 2994 O O . GLY A 1 375 ? -3.957 23.485 15.325 1.00 89.94 375 GLY A O 1
ATOM 2995 N N . LYS A 1 376 ? -4.477 21.947 13.785 1.00 91.50 376 LYS A N 1
ATOM 2996 C CA . LYS A 1 376 ? -3.717 20.834 14.365 1.00 91.50 376 LYS A CA 1
ATOM 2997 C C . LYS A 1 376 ? -2.554 20.441 13.457 1.00 91.50 376 LYS A C 1
ATOM 2999 O O . LYS A 1 376 ? -2.529 20.776 12.274 1.00 91.50 376 LYS A O 1
ATOM 3004 N N . LYS A 1 377 ? -1.609 19.671 14.003 1.00 90.19 377 LYS A N 1
ATOM 3005 C CA . LYS A 1 377 ? -0.445 19.158 13.270 1.00 90.19 377 LYS A CA 1
ATOM 3006 C C . LYS A 1 377 ? -0.266 17.656 13.421 1.00 90.19 377 LYS A C 1
ATOM 3008 O O . LYS A 1 377 ? -0.692 17.067 14.414 1.00 90.19 377 LYS A O 1
ATOM 3013 N N . LEU A 1 378 ? 0.368 17.053 12.416 1.00 91.38 378 LEU A N 1
ATOM 3014 C CA . LEU A 1 378 ? 0.758 15.648 12.445 1.00 91.38 378 LEU A CA 1
ATOM 3015 C C . LEU A 1 378 ? 1.880 15.467 13.476 1.00 91.38 378 LEU A C 1
ATOM 3017 O O . LEU A 1 378 ? 2.899 16.152 13.413 1.00 91.38 378 LEU A O 1
ATOM 3021 N N . LYS A 1 379 ? 1.670 14.563 14.432 1.00 91.50 379 LYS A N 1
ATOM 3022 C CA . LYS A 1 379 ? 2.553 14.314 15.578 1.00 91.50 379 LYS A CA 1
ATOM 3023 C C . LYS A 1 379 ? 3.464 13.113 15.374 1.00 91.50 379 LYS A C 1
ATOM 3025 O O . LYS A 1 379 ? 4.608 13.134 15.819 1.00 91.50 379 LYS A O 1
ATOM 3030 N N . SER A 1 380 ? 2.975 12.045 14.745 1.00 91.44 380 SER A N 1
ATOM 3031 C CA . SER A 1 380 ? 3.796 10.854 14.522 1.00 91.44 380 SER A CA 1
ATOM 3032 C C . SER A 1 380 ? 3.410 10.073 13.275 1.00 91.44 380 SER A C 1
ATOM 3034 O O . SER A 1 380 ? 2.241 10.006 12.893 1.00 91.44 380 SER A O 1
ATOM 3036 N N . ILE A 1 381 ? 4.424 9.456 12.671 1.00 93.75 381 ILE A N 1
ATOM 3037 C CA . ILE A 1 381 ? 4.296 8.504 11.573 1.00 93.75 381 ILE A CA 1
ATOM 3038 C C . ILE A 1 381 ? 4.984 7.213 12.011 1.00 93.75 381 ILE A C 1
ATOM 3040 O O . ILE A 1 381 ? 6.114 7.249 12.508 1.00 93.75 381 ILE A O 1
ATOM 3044 N N . ALA A 1 382 ? 4.335 6.068 11.814 1.00 94.44 382 ALA A N 1
ATOM 3045 C CA . ALA A 1 382 ? 5.011 4.787 11.970 1.00 94.44 382 ALA A CA 1
ATOM 3046 C C . ALA A 1 382 ? 4.580 3.743 10.945 1.00 94.44 382 ALA A C 1
ATOM 3048 O O . ALA A 1 382 ? 3.521 3.846 10.330 1.00 94.44 382 ALA A O 1
ATOM 3049 N N . PHE A 1 383 ? 5.397 2.706 10.817 1.00 96.00 383 PHE A N 1
ATOM 3050 C CA . PHE A 1 383 ? 5.234 1.652 9.826 1.00 96.00 383 PHE A CA 1
ATOM 3051 C C . PHE A 1 383 ? 5.166 0.284 10.501 1.00 96.00 383 PHE A C 1
ATOM 3053 O O . PHE A 1 383 ? 6.144 -0.174 11.086 1.00 96.00 383 PHE A O 1
ATOM 3060 N N . GLY A 1 384 ? 4.012 -0.367 10.404 1.00 94.75 384 GLY A N 1
ATOM 3061 C CA . GLY A 1 384 ? 3.800 -1.760 10.778 1.00 94.75 384 GLY A CA 1
ATOM 3062 C C . GLY A 1 384 ? 3.868 -2.688 9.577 1.00 94.75 384 GLY A C 1
ATOM 3063 O O . GLY A 1 384 ? 2.908 -3.399 9.300 1.00 94.75 384 GLY A O 1
ATOM 3064 N N . VAL A 1 385 ? 4.982 -2.629 8.847 1.00 94.12 385 VAL A N 1
ATOM 3065 C CA . VAL A 1 385 ? 5.286 -3.564 7.751 1.00 94.12 385 VAL A CA 1
ATOM 3066 C C . VAL A 1 385 ? 5.675 -4.941 8.294 1.00 94.12 385 VAL A C 1
ATOM 3068 O O . VAL A 1 385 ? 5.954 -5.069 9.490 1.00 94.12 385 VAL A O 1
ATOM 3071 N N . ASP A 1 386 ? 5.702 -5.961 7.441 1.00 92.19 386 ASP A N 1
ATOM 3072 C CA . ASP A 1 386 ? 6.049 -7.321 7.848 1.00 92.19 386 ASP A CA 1
ATOM 3073 C C . ASP A 1 386 ? 7.479 -7.362 8.398 1.00 92.19 386 ASP A C 1
ATOM 3075 O O . ASP A 1 386 ? 8.369 -6.605 7.987 1.00 92.19 386 ASP A O 1
ATOM 3079 N N . ASN A 1 387 ? 7.735 -8.268 9.342 1.00 89.25 387 ASN A N 1
ATOM 3080 C CA . ASN A 1 387 ? 9.084 -8.465 9.870 1.00 89.25 387 ASN A CA 1
ATOM 3081 C C . ASN A 1 387 ? 9.881 -9.476 9.028 1.00 89.25 387 ASN A C 1
ATOM 3083 O O . ASN A 1 387 ? 10.343 -10.511 9.520 1.00 89.25 387 ASN A O 1
ATOM 3087 N N . ASP A 1 388 ? 10.031 -9.173 7.738 1.00 87.94 388 ASP A N 1
ATOM 3088 C CA . ASP A 1 388 ? 10.811 -9.949 6.775 1.00 87.94 388 ASP A CA 1
ATOM 3089 C C . ASP A 1 388 ? 11.845 -9.100 6.024 1.00 87.94 388 ASP A C 1
ATOM 3091 O O . ASP A 1 388 ? 12.046 -7.918 6.301 1.00 87.94 388 ASP A O 1
ATOM 3095 N N . GLU A 1 389 ? 12.576 -9.722 5.098 1.00 87.69 389 GLU A N 1
ATOM 3096 C CA . GLU A 1 389 ? 13.625 -9.041 4.341 1.00 87.69 389 GLU A CA 1
ATOM 3097 C C . GLU A 1 389 ? 13.092 -7.848 3.528 1.00 87.69 389 GLU A C 1
ATOM 3099 O O . GLU A 1 389 ? 13.741 -6.800 3.477 1.00 87.69 389 GLU A O 1
ATOM 3104 N N . ALA A 1 390 ? 11.911 -7.978 2.917 1.00 84.62 390 ALA A N 1
ATOM 3105 C CA . ALA A 1 390 ? 11.322 -6.921 2.105 1.00 84.62 390 ALA A CA 1
ATOM 3106 C C . ALA A 1 390 ? 10.864 -5.745 2.980 1.00 84.62 390 ALA A C 1
ATOM 3108 O O . ALA A 1 390 ? 11.205 -4.596 2.679 1.00 84.62 390 ALA A O 1
ATOM 3109 N N . GLY A 1 391 ? 10.176 -6.031 4.089 1.00 87.56 391 GLY A N 1
ATOM 3110 C CA . GLY A 1 391 ? 9.759 -5.031 5.071 1.00 87.56 391 GLY A CA 1
ATOM 3111 C C . GLY A 1 391 ? 10.949 -4.296 5.693 1.00 87.56 391 GLY A C 1
ATOM 3112 O O . GLY A 1 391 ? 10.963 -3.065 5.744 1.00 87.56 391 GLY A O 1
ATOM 3113 N N . ASN A 1 392 ? 12.014 -5.015 6.061 1.00 88.19 392 ASN A N 1
ATOM 3114 C CA . ASN A 1 392 ? 13.229 -4.415 6.625 1.00 88.19 392 ASN A CA 1
ATOM 3115 C C . ASN A 1 392 ? 13.943 -3.489 5.626 1.00 88.19 392 ASN A C 1
ATOM 3117 O O . ASN A 1 392 ? 14.289 -2.357 5.972 1.00 88.19 392 ASN A O 1
ATOM 3121 N N . LYS A 1 393 ? 14.096 -3.913 4.363 1.00 88.88 393 LYS A N 1
ATOM 3122 C CA . LYS A 1 393 ? 14.649 -3.057 3.294 1.00 88.88 393 LYS A CA 1
ATOM 3123 C C . LYS A 1 393 ? 13.790 -1.817 3.049 1.00 88.88 393 LYS A C 1
ATOM 3125 O O . LYS A 1 393 ? 14.311 -0.753 2.716 1.00 88.88 393 LYS A O 1
ATOM 3130 N N . PHE A 1 394 ? 12.471 -1.939 3.172 1.00 87.44 394 PHE A N 1
ATOM 3131 C CA . PHE A 1 394 ? 11.570 -0.800 3.042 1.00 87.44 394 PHE A CA 1
ATOM 3132 C C . PHE A 1 394 ? 11.727 0.186 4.199 1.00 87.44 394 PHE A C 1
ATOM 3134 O O . PHE A 1 394 ? 11.822 1.387 3.949 1.00 87.44 394 PHE A O 1
ATOM 3141 N N . MET A 1 395 ? 11.837 -0.302 5.436 1.00 88.81 395 MET A N 1
ATOM 3142 C CA . MET A 1 395 ? 12.099 0.539 6.606 1.00 88.81 395 MET A CA 1
ATOM 3143 C C . MET A 1 395 ? 13.413 1.306 6.489 1.00 88.81 395 MET A C 1
ATOM 3145 O O . MET A 1 395 ? 13.428 2.502 6.761 1.00 88.81 395 MET A O 1
ATOM 3149 N N . GLU A 1 396 ? 14.484 0.665 6.015 1.00 86.44 396 GLU A N 1
ATOM 3150 C CA . GLU A 1 396 ? 15.780 1.322 5.794 1.00 86.44 396 GLU A CA 1
ATOM 3151 C C . GLU A 1 396 ? 15.702 2.433 4.731 1.00 86.44 396 GLU A C 1
ATOM 3153 O O . GLU A 1 396 ? 16.363 3.469 4.827 1.00 86.44 396 GLU A O 1
ATOM 3158 N N . LYS A 1 397 ? 14.878 2.242 3.694 1.00 85.12 397 LYS A N 1
ATOM 3159 C CA . LYS A 1 397 ? 14.618 3.283 2.689 1.00 85.12 397 LYS A CA 1
ATOM 3160 C C . LYS A 1 397 ? 13.796 4.424 3.278 1.00 85.12 397 LYS A C 1
ATOM 3162 O O . LYS A 1 397 ? 14.102 5.582 3.010 1.00 85.12 397 LYS A O 1
ATOM 3167 N N . MET A 1 398 ? 12.773 4.104 4.068 1.00 82.75 398 MET A N 1
ATOM 3168 C CA . MET A 1 398 ? 11.903 5.099 4.688 1.00 82.75 398 MET A CA 1
ATOM 3169 C C . MET A 1 398 ? 12.638 5.916 5.745 1.00 82.75 398 MET A C 1
ATOM 3171 O O . MET A 1 398 ? 12.469 7.124 5.763 1.00 82.75 398 MET A O 1
ATOM 3175 N N . SER A 1 399 ? 13.517 5.322 6.555 1.00 77.94 399 SER A N 1
ATOM 3176 C CA . SER A 1 399 ? 14.282 6.049 7.580 1.00 77.94 399 SER A CA 1
ATOM 3177 C C . SER A 1 399 ? 15.224 7.114 7.012 1.00 77.94 399 SER A C 1
ATOM 3179 O O . SER A 1 399 ? 15.638 8.008 7.741 1.00 77.94 399 SER A O 1
ATOM 3181 N N . LYS A 1 400 ? 15.566 7.027 5.720 1.00 76.12 400 LYS A N 1
ATOM 3182 C CA . LYS A 1 400 ? 16.356 8.039 4.998 1.00 76.12 400 LYS A CA 1
ATOM 3183 C C . LYS A 1 400 ? 15.509 9.224 4.518 1.00 76.12 400 LYS A C 1
ATOM 3185 O O . LYS A 1 400 ? 16.068 10.199 4.026 1.00 76.12 400 LYS A O 1
ATOM 3190 N N . LEU A 1 401 ? 14.181 9.140 4.608 1.00 71.12 401 LEU A N 1
ATOM 3191 C CA . LEU A 1 401 ? 13.278 10.221 4.230 1.00 71.12 401 LEU A CA 1
ATOM 3192 C C . LEU A 1 401 ? 13.023 11.138 5.427 1.00 71.12 401 LEU A C 1
ATOM 3194 O O . LEU A 1 401 ? 12.625 10.690 6.501 1.00 71.12 401 LEU A O 1
ATOM 3198 N N . GLU A 1 402 ? 13.184 12.439 5.212 1.00 65.38 402 GLU A N 1
ATOM 3199 C CA . GLU A 1 402 ? 12.751 13.454 6.167 1.00 65.38 402 GLU A CA 1
ATOM 3200 C C . GLU A 1 402 ? 11.291 13.822 5.891 1.00 65.38 402 GLU A C 1
ATOM 3202 O O . GLU A 1 402 ? 10.976 14.450 4.880 1.00 65.38 402 GLU A O 1
ATOM 3207 N N . ALA A 1 403 ? 10.388 13.453 6.798 1.00 65.94 403 ALA A N 1
ATOM 3208 C CA . ALA A 1 403 ? 9.062 14.056 6.842 1.00 65.94 403 ALA A CA 1
ATOM 3209 C C . ALA A 1 403 ? 9.149 15.340 7.674 1.00 65.94 403 ALA A C 1
ATOM 3211 O O . ALA A 1 403 ? 9.619 15.297 8.808 1.00 65.94 403 ALA A O 1
ATOM 3212 N N . LYS A 1 404 ? 8.697 16.474 7.135 1.00 67.12 404 LYS A N 1
ATOM 3213 C CA . LYS A 1 404 ? 8.611 17.746 7.870 1.00 67.12 404 LYS A CA 1
ATOM 3214 C C . LYS A 1 404 ? 7.154 18.140 8.022 1.00 67.12 404 LYS A C 1
ATOM 3216 O O . LYS A 1 404 ? 6.363 17.952 7.097 1.00 67.12 404 LYS A O 1
ATOM 3221 N N . ASN A 1 405 ? 6.787 18.652 9.190 1.00 64.75 405 ASN A N 1
ATOM 3222 C CA . ASN A 1 405 ? 5.485 19.279 9.361 1.00 64.75 405 ASN A CA 1
ATOM 3223 C C . ASN A 1 405 ? 5.493 20.705 8.780 1.00 64.75 405 ASN A C 1
ATOM 3225 O O . ASN A 1 405 ? 6.496 21.179 8.244 1.00 64.75 405 ASN A O 1
ATOM 3229 N N . ARG A 1 406 ? 4.350 21.390 8.877 1.00 61.62 406 ARG A N 1
ATOM 3230 C CA . ARG A 1 406 ? 4.175 22.748 8.343 1.00 61.62 406 ARG A CA 1
ATOM 3231 C C . ARG A 1 406 ? 5.102 23.785 8.993 1.00 61.62 406 ARG A C 1
ATOM 3233 O O . ARG A 1 406 ? 5.434 24.767 8.341 1.00 61.62 406 ARG A O 1
ATOM 3240 N N . ASP A 1 407 ? 5.543 23.532 10.222 1.00 60.84 407 ASP A N 1
ATOM 3241 C CA . ASP A 1 407 ? 6.439 24.402 10.991 1.00 60.84 407 ASP A CA 1
ATOM 3242 C C . ASP A 1 407 ? 7.924 24.113 10.677 1.00 60.84 407 ASP A C 1
ATOM 3244 O O . ASP A 1 407 ? 8.820 24.715 11.260 1.00 60.84 407 ASP A O 1
ATOM 3248 N N . GLY A 1 408 ? 8.203 23.174 9.762 1.00 64.69 408 GLY A N 1
ATOM 3249 C CA . GLY A 1 408 ? 9.555 22.732 9.425 1.00 64.69 408 GLY A CA 1
ATOM 3250 C C . GLY A 1 408 ? 10.148 21.722 10.412 1.00 64.69 408 GLY A C 1
ATOM 3251 O O . GLY A 1 408 ? 11.288 21.299 10.218 1.00 64.69 408 GLY A O 1
ATOM 3252 N N . GLU A 1 409 ? 9.396 21.294 11.433 1.00 68.69 409 GLU A N 1
ATOM 3253 C CA . GLU A 1 409 ? 9.859 20.300 12.404 1.00 68.69 409 GLU A CA 1
ATOM 3254 C C . GLU A 1 409 ? 9.893 18.909 11.759 1.00 68.69 409 GLU A C 1
ATOM 3256 O O . GLU A 1 409 ? 8.917 18.452 11.149 1.00 68.69 409 GLU A O 1
ATOM 3261 N N . SER A 1 410 ? 11.013 18.209 11.931 1.00 72.31 410 SER A N 1
ATOM 3262 C CA . SER A 1 410 ? 11.170 16.834 11.465 1.00 72.31 410 SER A CA 1
ATOM 3263 C C . SER A 1 410 ? 10.266 15.884 12.256 1.00 72.31 410 SER A C 1
ATOM 3265 O O . SER A 1 410 ? 10.394 15.732 13.471 1.00 72.31 410 SER A O 1
ATOM 3267 N N . ILE A 1 411 ? 9.373 15.189 11.556 1.00 74.81 411 ILE A N 1
ATOM 3268 C CA . ILE A 1 411 ? 8.569 14.101 12.104 1.00 74.81 411 ILE A CA 1
ATOM 3269 C C . ILE A 1 411 ? 9.382 12.814 11.987 1.00 74.81 411 ILE A C 1
ATOM 3271 O O . ILE A 1 411 ? 9.602 12.294 10.894 1.00 74.81 411 ILE A O 1
ATOM 3275 N N . SER A 1 412 ? 9.801 12.268 13.130 1.00 71.69 412 SER A N 1
ATOM 3276 C CA . SER A 1 412 ? 10.482 10.971 13.163 1.00 71.69 412 SER A CA 1
ATOM 3277 C C . SER A 1 412 ? 9.586 9.866 12.589 1.00 71.69 412 SER A C 1
ATOM 3279 O O . SER A 1 412 ? 8.450 9.683 13.043 1.00 71.69 412 SER A O 1
ATOM 3281 N N . LEU A 1 413 ? 10.115 9.115 11.626 1.00 84.56 413 LEU A N 1
ATOM 3282 C CA . LEU A 1 413 ? 9.494 7.913 11.083 1.00 84.56 413 LEU A CA 1
ATOM 3283 C C . LEU A 1 413 ? 9.852 6.729 11.984 1.00 84.56 413 LEU A C 1
ATOM 3285 O O . LEU A 1 413 ? 11.023 6.376 12.113 1.00 84.56 413 LEU A O 1
ATOM 3289 N N . LYS A 1 414 ? 8.856 6.128 12.639 1.00 88.56 414 LYS A N 1
ATOM 3290 C CA . LYS A 1 414 ? 9.084 5.043 13.605 1.00 88.56 414 LYS A CA 1
ATOM 3291 C C . LYS A 1 414 ? 8.801 3.673 12.997 1.00 88.56 414 LYS A C 1
ATOM 3293 O O . LYS A 1 414 ? 7.854 3.506 12.228 1.00 88.56 414 LYS A O 1
ATOM 3298 N N . SER A 1 415 ? 9.580 2.670 13.393 1.00 88.31 415 SER A N 1
ATOM 3299 C CA . SER A 1 415 ? 9.182 1.279 13.177 1.00 88.31 415 SER A CA 1
ATOM 3300 C C . SER A 1 415 ? 8.087 0.899 14.172 1.00 88.31 415 SER A C 1
ATOM 3302 O O . SER A 1 415 ? 8.127 1.274 15.343 1.00 88.31 415 SER A O 1
ATOM 3304 N N . ALA A 1 416 ? 7.098 0.170 13.682 1.00 90.25 416 ALA A N 1
ATOM 3305 C CA . ALA A 1 416 ? 6.090 -0.529 14.458 1.00 90.25 416 ALA A CA 1
ATOM 3306 C C . ALA A 1 416 ? 5.903 -1.932 13.861 1.00 90.25 416 ALA A C 1
ATOM 3308 O O . ALA A 1 416 ? 4.775 -2.380 13.695 1.00 90.25 416 ALA A O 1
ATOM 3309 N N . GLN A 1 417 ? 6.994 -2.589 13.456 1.00 91.44 417 GLN A N 1
ATOM 3310 C CA . GLN A 1 417 ? 6.951 -3.956 12.934 1.00 91.44 417 GLN A CA 1
ATOM 3311 C C . GLN A 1 417 ? 6.521 -4.951 14.028 1.00 91.44 417 GLN A C 1
ATOM 3313 O O . GLN A 1 417 ? 6.816 -4.732 15.209 1.00 91.44 417 GLN A O 1
ATOM 3318 N N . PRO A 1 418 ? 5.842 -6.053 13.664 1.00 90.50 418 PRO A N 1
ATOM 3319 C CA . PRO A 1 418 ? 5.485 -7.097 14.614 1.00 90.50 418 PRO A CA 1
ATOM 3320 C C . PRO A 1 418 ? 6.743 -7.783 15.163 1.00 90.50 418 PRO A C 1
ATOM 3322 O O . PRO A 1 418 ? 7.782 -7.879 14.503 1.00 90.50 418 PRO A O 1
ATOM 3325 N N . SER A 1 419 ? 6.657 -8.288 16.392 1.00 87.12 419 SER A N 1
ATOM 3326 C CA . SER A 1 419 ? 7.738 -9.086 16.972 1.00 87.12 419 SER A CA 1
ATOM 3327 C C . SER A 1 419 ? 7.785 -10.463 16.315 1.00 87.12 419 SER A C 1
ATOM 3329 O O . SER A 1 419 ? 6.798 -11.196 16.380 1.00 87.12 419 SER A O 1
ATOM 3331 N N . LYS A 1 420 ? 8.958 -10.862 15.797 1.00 83.19 420 LYS A N 1
ATOM 3332 C CA . LYS A 1 420 ? 9.176 -12.202 15.213 1.00 83.19 420 LYS A CA 1
ATOM 3333 C C . LYS A 1 420 ? 8.806 -13.344 16.161 1.00 83.19 420 LYS A C 1
ATOM 3335 O O . LYS A 1 420 ? 8.515 -14.440 15.703 1.00 83.19 420 LYS A O 1
ATOM 3340 N N . LYS A 1 421 ? 8.819 -13.093 17.476 1.00 85.69 421 LYS A N 1
ATOM 3341 C CA . LYS A 1 421 ? 8.410 -14.069 18.493 1.00 85.69 421 LYS A CA 1
ATOM 3342 C C . LYS A 1 421 ? 6.930 -14.449 18.375 1.00 85.69 421 LYS A C 1
ATOM 3344 O O . LYS A 1 421 ? 6.576 -15.577 18.694 1.00 85.69 421 LYS A O 1
ATOM 3349 N N . TYR A 1 422 ? 6.077 -13.509 17.973 1.00 85.44 422 TYR A N 1
ATOM 3350 C CA . TYR A 1 422 ? 4.620 -13.659 18.019 1.00 85.44 422 TYR A CA 1
ATOM 3351 C C . TYR A 1 422 ? 3.973 -13.769 16.634 1.00 85.44 422 TYR A C 1
ATOM 3353 O O . TYR A 1 422 ? 2.806 -14.137 16.553 1.00 85.44 422 TYR A O 1
ATOM 3361 N N . GLY A 1 423 ? 4.699 -13.457 15.558 1.00 86.94 423 GLY A N 1
ATOM 3362 C CA . GLY A 1 423 ? 4.172 -13.544 14.199 1.00 86.94 423 GLY A CA 1
ATOM 3363 C C . GLY A 1 423 ? 5.056 -12.868 13.158 1.00 86.94 423 GLY A C 1
ATOM 3364 O O . GLY A 1 423 ? 5.920 -12.057 13.503 1.00 86.94 423 GLY A O 1
ATOM 3365 N N . LYS A 1 424 ? 4.839 -13.198 11.878 1.00 87.50 424 LYS A N 1
ATOM 3366 C CA . LYS A 1 424 ? 5.500 -12.507 10.762 1.00 87.50 424 LYS A CA 1
ATOM 3367 C C . LYS A 1 424 ? 4.825 -11.159 10.482 1.00 87.50 424 LYS A C 1
ATOM 3369 O O . LYS A 1 424 ? 5.522 -10.169 10.246 1.00 87.50 424 LYS A O 1
ATOM 3374 N N . ASP A 1 425 ? 3.497 -11.152 10.505 1.00 93.06 425 ASP A N 1
ATOM 3375 C CA . ASP A 1 425 ? 2.641 -9.991 10.259 1.00 93.06 425 ASP A CA 1
ATOM 3376 C C . ASP A 1 425 ? 1.788 -9.649 11.501 1.00 93.06 425 ASP A C 1
ATOM 3378 O O . ASP A 1 425 ? 1.862 -10.311 12.543 1.00 93.06 425 ASP A O 1
ATOM 3382 N N . TRP A 1 426 ? 1.003 -8.571 11.439 1.00 95.88 426 TRP A N 1
ATOM 3383 C CA . TRP A 1 426 ? 0.185 -8.146 12.581 1.00 95.88 426 TRP A CA 1
ATOM 3384 C C . TRP A 1 426 ? -1.042 -9.039 12.800 1.00 95.88 426 TRP A C 1
ATOM 3386 O O . TRP A 1 426 ? -1.552 -9.098 13.925 1.00 95.88 426 TRP A O 1
ATOM 3396 N N . ASN A 1 427 ? -1.513 -9.753 11.771 1.00 95.94 427 ASN A N 1
ATOM 3397 C CA . ASN A 1 427 ? -2.591 -10.725 11.928 1.00 95.94 427 ASN A CA 1
ATOM 3398 C C . ASN A 1 427 ? -2.135 -11.972 12.696 1.00 95.94 427 ASN A C 1
ATOM 3400 O O . ASN A 1 427 ? -2.879 -12.455 13.552 1.00 95.94 427 ASN A O 1
ATOM 3404 N N . ASP A 1 428 ? -0.918 -12.450 12.450 1.00 94.25 428 ASP A N 1
ATOM 3405 C CA . ASP A 1 428 ? -0.294 -13.534 13.208 1.00 94.25 428 ASP A CA 1
ATOM 3406 C C . ASP A 1 428 ? -0.178 -13.166 14.691 1.00 94.25 428 ASP A C 1
ATOM 3408 O O . ASP A 1 428 ? -0.611 -13.931 15.555 1.00 94.25 428 ASP A O 1
ATOM 3412 N N . VAL A 1 429 ? 0.312 -11.954 14.992 1.00 95.25 429 VAL A N 1
ATOM 3413 C CA . VAL A 1 429 ? 0.418 -11.462 16.376 1.00 95.25 429 VAL A CA 1
ATOM 3414 C C . VAL A 1 429 ? -0.954 -11.423 17.051 1.00 95.25 429 VAL A C 1
ATOM 3416 O O . VAL A 1 429 ? -1.095 -11.861 18.194 1.00 95.25 429 VAL A O 1
ATOM 3419 N N . LEU A 1 430 ? -1.986 -10.933 16.356 1.00 94.81 430 LEU A N 1
ATOM 3420 C CA . LEU A 1 430 ? -3.347 -10.911 16.890 1.00 94.81 430 LEU A CA 1
ATOM 3421 C C . LEU A 1 430 ? -3.870 -12.320 17.194 1.00 94.81 430 LEU A C 1
ATOM 3423 O O . LEU A 1 430 ? -4.439 -12.546 18.266 1.00 94.81 430 LEU A O 1
ATOM 3427 N N . LYS A 1 431 ? -3.670 -13.268 16.276 1.00 93.19 431 LYS A N 1
ATOM 3428 C CA . LYS A 1 431 ? -4.067 -14.668 16.467 1.00 93.19 431 LYS A CA 1
ATOM 3429 C C . LYS A 1 431 ? -3.333 -15.308 17.636 1.00 93.19 431 LYS A C 1
ATOM 3431 O O . LYS A 1 431 ? -3.973 -15.974 18.444 1.00 93.19 431 LYS A O 1
ATOM 3436 N N . HIS A 1 432 ? -2.033 -15.053 17.764 1.00 92.06 432 HIS A N 1
ATOM 3437 C CA . HIS A 1 432 ? -1.233 -15.533 18.884 1.00 92.06 432 HIS A CA 1
ATOM 3438 C C . HIS A 1 432 ? -1.775 -15.013 20.222 1.00 92.06 432 HIS A C 1
ATOM 3440 O O . HIS A 1 432 ? -2.050 -15.795 21.129 1.00 92.06 432 HIS A O 1
ATOM 3446 N N . VAL A 1 433 ? -2.019 -13.701 20.331 1.00 88.56 433 VAL A N 1
ATOM 3447 C CA . VAL A 1 433 ? -2.589 -13.094 21.546 1.00 88.56 433 VAL A CA 1
ATOM 3448 C C . VAL A 1 433 ? -3.973 -13.669 21.861 1.00 88.56 433 VAL A C 1
ATOM 3450 O O . VAL A 1 433 ? -4.260 -13.950 23.024 1.00 88.56 433 VAL A O 1
ATOM 3453 N N . ARG A 1 434 ? -4.824 -13.892 20.851 1.00 85.38 434 ARG A N 1
ATOM 3454 C CA . ARG A 1 434 ? -6.132 -14.533 21.054 1.00 85.38 434 ARG A CA 1
ATOM 3455 C C . ARG A 1 434 ? -6.025 -15.976 21.533 1.00 85.38 434 ARG A C 1
ATOM 3457 O O . ARG A 1 434 ? -6.774 -16.338 22.436 1.00 85.38 434 ARG A O 1
ATOM 3464 N N . GLY A 1 435 ? -5.100 -16.761 20.982 1.00 84.31 435 GLY A N 1
ATOM 3465 C CA . GLY A 1 435 ? -4.836 -18.127 21.438 1.00 84.31 435 GLY A CA 1
ATOM 3466 C C . GLY A 1 435 ? -4.487 -18.165 22.925 1.00 84.31 435 GLY A C 1
ATOM 3467 O O . GLY A 1 435 ? -5.107 -18.903 23.683 1.00 84.31 435 GLY A O 1
ATOM 3468 N N . LEU A 1 436 ? -3.605 -17.266 23.376 1.00 81.44 436 LEU A N 1
ATOM 3469 C CA . LEU A 1 436 ? -3.234 -17.158 24.792 1.00 81.44 436 LEU A CA 1
ATOM 3470 C C . LEU A 1 436 ? -4.412 -16.785 25.705 1.00 81.44 436 LEU A C 1
ATOM 3472 O O . LEU A 1 436 ? -4.469 -17.235 26.848 1.00 81.44 436 LEU A O 1
ATOM 3476 N N . VAL A 1 437 ? -5.332 -15.931 25.245 1.00 76.56 437 VAL A N 1
ATOM 3477 C CA . VAL A 1 437 ? -6.533 -15.572 26.021 1.00 76.56 437 VAL A CA 1
ATOM 3478 C C . VAL A 1 437 ? -7.478 -16.768 26.116 1.00 76.56 437 VAL A C 1
ATOM 3480 O O . VAL A 1 437 ? -7.921 -17.091 27.212 1.00 76.56 437 VAL A O 1
ATOM 3483 N N . GLN A 1 438 ? -7.715 -17.475 25.008 1.00 73.19 438 GLN A N 1
ATOM 3484 C CA . GLN A 1 438 ? -8.570 -18.665 24.992 1.00 73.19 438 GLN A CA 1
ATOM 3485 C C . GLN A 1 438 ? -8.006 -19.791 25.866 1.00 73.19 438 GLN A C 1
ATOM 3487 O O . GLN A 1 438 ? -8.752 -20.392 26.632 1.00 73.19 438 GLN A O 1
ATOM 3492 N N . GLU A 1 439 ? -6.695 -20.042 25.829 1.00 68.75 439 GLU A N 1
ATOM 3493 C CA . GLU A 1 439 ? -6.029 -21.002 26.720 1.00 68.75 439 GLU A CA 1
ATOM 3494 C C . GLU A 1 439 ? -6.131 -20.592 28.194 1.00 68.75 439 GLU A C 1
ATOM 3496 O O . GLU A 1 439 ? -6.370 -21.435 29.058 1.00 68.75 439 GLU A O 1
ATOM 3501 N N . LYS A 1 440 ? -6.002 -19.297 28.511 1.00 63.47 440 LYS A N 1
ATOM 3502 C CA . LYS A 1 440 ? -6.201 -18.782 29.876 1.00 63.47 440 LYS A CA 1
ATOM 3503 C C . LYS A 1 440 ? -7.645 -18.917 30.350 1.00 63.47 440 LYS A C 1
ATOM 3505 O O . LYS A 1 440 ? -7.855 -19.270 31.506 1.00 63.47 440 LYS A O 1
ATOM 3510 N N . ASP A 1 441 ? -8.623 -18.678 29.485 1.00 59.94 441 ASP A N 1
ATOM 3511 C CA . ASP A 1 441 ? -10.037 -18.849 29.821 1.00 59.94 441 ASP A CA 1
ATOM 3512 C C . ASP A 1 441 ? -10.376 -20.336 29.993 1.00 59.94 441 ASP A C 1
ATOM 3514 O O . ASP A 1 441 ? -11.034 -20.714 30.962 1.00 59.94 441 ASP A O 1
ATOM 3518 N N . LEU A 1 442 ? -9.849 -21.210 29.129 1.00 56.06 442 LEU A N 1
ATOM 3519 C CA . LEU A 1 442 ? -9.990 -22.664 29.239 1.00 56.06 442 LEU A CA 1
ATOM 3520 C C . LEU A 1 442 ? -9.336 -23.203 30.518 1.00 56.06 442 LEU A C 1
ATOM 3522 O O . LEU A 1 442 ? -9.973 -23.974 31.233 1.00 56.06 442 LEU A O 1
ATOM 3526 N N . THR A 1 443 ? -8.116 -22.762 30.847 1.00 54.56 443 THR A N 1
ATOM 3527 C CA . THR A 1 443 ? -7.395 -23.168 32.071 1.00 54.56 443 THR A CA 1
ATOM 3528 C C . THR A 1 443 ? -8.018 -22.594 33.345 1.00 54.56 443 THR A C 1
ATOM 3530 O O . THR A 1 443 ? -8.060 -23.283 34.360 1.00 54.56 443 THR A O 1
ATOM 3533 N N . GLN A 1 444 ? -8.590 -21.384 33.320 1.00 51.12 444 GLN A N 1
ATOM 3534 C CA . GLN A 1 444 ? -9.396 -20.856 34.433 1.00 51.12 444 GLN A CA 1
ATOM 3535 C C . GLN A 1 444 ? -10.731 -21.596 34.595 1.00 51.12 444 GLN A C 1
ATOM 3537 O O . GLN A 1 444 ? -11.211 -21.763 35.719 1.00 51.12 444 GLN A O 1
ATOM 3542 N N . THR A 1 445 ? -11.318 -22.082 33.498 1.00 46.69 445 THR A N 1
ATOM 3543 C CA . THR A 1 445 ? -12.548 -22.885 33.525 1.00 46.69 445 THR A CA 1
ATOM 3544 C C . THR A 1 445 ? -12.281 -24.296 34.070 1.00 46.69 445 THR A C 1
ATOM 3546 O O . THR A 1 445 ? -13.075 -24.790 34.869 1.00 46.69 445 THR A O 1
ATOM 3549 N N . THR A 1 446 ? -11.132 -24.917 33.764 1.00 44.62 446 THR A N 1
ATOM 3550 C CA . THR A 1 446 ? -10.691 -26.178 34.401 1.00 44.62 446 THR A CA 1
ATOM 3551 C C . THR A 1 446 ? -10.183 -25.986 35.836 1.00 44.62 446 THR A C 1
ATOM 3553 O O . THR A 1 446 ? -10.419 -26.849 36.682 1.00 44.62 446 THR A O 1
ATOM 3556 N N . HIS A 1 447 ? -9.591 -24.837 36.183 1.00 41.44 447 HIS A N 1
ATOM 3557 C CA . HIS A 1 447 ? -9.189 -24.511 37.562 1.00 41.44 447 HIS A CA 1
ATOM 3558 C C . HIS A 1 447 ? -10.335 -24.075 38.488 1.00 41.44 447 HIS A C 1
ATOM 3560 O O . HIS A 1 447 ? -10.139 -24.001 39.700 1.00 41.44 447 HIS A O 1
ATOM 3566 N N . LYS A 1 448 ? -11.570 -23.926 37.991 1.00 38.84 448 LYS A N 1
ATOM 3567 C CA . LYS A 1 448 ? -12.766 -23.924 38.857 1.00 38.84 448 LYS A CA 1
ATOM 3568 C C . LYS A 1 448 ? -13.106 -25.304 39.445 1.00 38.84 448 LYS A C 1
ATOM 3570 O O . LYS A 1 448 ? -14.080 -25.409 40.187 1.00 38.84 448 LYS A O 1
ATOM 3575 N N . LYS A 1 449 ? -12.290 -26.337 39.187 1.00 40.97 449 LYS A N 1
ATOM 3576 C CA . LYS A 1 449 ? -12.406 -27.665 39.810 1.00 40.97 449 LYS A CA 1
ATOM 3577 C C . LYS A 1 449 ? -11.270 -28.075 40.752 1.00 40.97 449 LYS A C 1
ATOM 3579 O O . LYS A 1 449 ? -11.335 -29.188 41.248 1.00 40.97 449 LYS A O 1
ATOM 3584 N N . ASN A 1 450 ? -10.287 -27.224 41.065 1.00 33.81 450 ASN A N 1
ATOM 3585 C CA . ASN A 1 450 ? -9.441 -27.427 42.251 1.00 33.81 450 ASN A CA 1
ATOM 3586 C C . ASN A 1 450 ? -8.704 -26.147 42.669 1.00 33.81 450 ASN A C 1
ATOM 3588 O O . ASN A 1 450 ? -8.173 -25.406 41.848 1.00 33.81 450 ASN A O 1
ATOM 3592 N N . LYS A 1 451 ? -8.728 -25.895 43.978 1.00 37.47 451 LYS A N 1
ATOM 3593 C CA . LYS A 1 451 ? -8.281 -24.681 44.673 1.00 37.47 451 LYS A CA 1
ATOM 3594 C C . LYS A 1 451 ? -6.740 -24.607 44.738 1.00 37.47 451 LYS A C 1
ATOM 3596 O O . LYS A 1 451 ? -6.107 -25.636 44.935 1.00 37.47 451 LYS A O 1
ATOM 3601 N N . PHE A 1 452 ? -6.220 -23.367 44.746 1.00 29.83 452 PHE A N 1
ATOM 3602 C CA . PHE A 1 452 ? -4.936 -22.868 45.305 1.00 29.83 452 PHE A CA 1
ATOM 3603 C C . PHE A 1 452 ? -3.801 -22.428 44.332 1.00 29.83 452 PHE A C 1
ATOM 3605 O O . PHE A 1 452 ? -3.224 -23.246 43.633 1.00 29.83 452 PHE A O 1
ATOM 3612 N N . LEU A 1 453 ? -3.438 -21.125 44.445 1.00 32.16 453 LEU A N 1
ATOM 3613 C CA . LEU A 1 453 ? -2.179 -20.413 44.075 1.00 32.16 453 LEU A CA 1
ATOM 3614 C C . LEU A 1 453 ? -1.800 -20.280 42.572 1.00 32.16 453 LEU A C 1
ATOM 3616 O O . LEU A 1 453 ? -1.917 -21.226 41.822 1.00 32.16 453 LEU A O 1
ATOM 3620 N N . GLN A 1 454 ? -1.272 -19.173 42.021 1.00 33.34 454 GLN A N 1
ATOM 3621 C CA . GLN A 1 454 ? -0.903 -17.834 42.508 1.00 33.34 454 GLN A CA 1
ATOM 3622 C C . GLN A 1 454 ? -0.694 -16.870 41.304 1.00 33.34 454 GLN A C 1
ATOM 3624 O O . GLN A 1 454 ? -0.560 -17.288 40.158 1.00 33.34 454 GLN A O 1
ATOM 3629 N N . ARG A 1 455 ? -0.672 -15.559 41.583 1.00 37.34 455 ARG A N 1
ATOM 3630 C CA . ARG A 1 455 ? -0.592 -14.410 40.654 1.00 37.34 455 ARG A CA 1
ATOM 363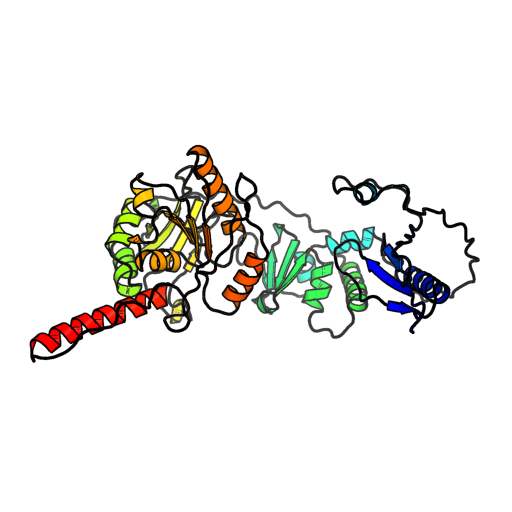1 C C . ARG A 1 455 ? 0.828 -14.116 40.127 1.00 37.34 455 ARG A C 1
ATOM 3633 O O . ARG A 1 455 ? 1.744 -14.083 40.938 1.00 37.34 455 ARG A O 1
ATOM 3640 N N . LYS A 1 456 ? 0.937 -13.689 38.852 1.00 34.28 456 LYS A N 1
ATOM 3641 C CA . LYS A 1 456 ? 1.697 -12.522 38.298 1.00 34.28 456 LYS A CA 1
ATOM 3642 C C . LYS A 1 456 ? 2.194 -12.809 36.869 1.00 34.28 456 LYS A C 1
ATOM 3644 O O . LYS A 1 456 ? 3.079 -13.633 36.723 1.00 34.28 456 LYS A O 1
ATOM 3649 N N . GLN A 1 457 ? 1.690 -12.083 35.857 1.00 32.19 457 GLN A N 1
ATOM 3650 C CA . GLN A 1 457 ? 2.430 -11.632 34.650 1.00 32.19 457 GLN A CA 1
ATOM 3651 C C . GLN A 1 457 ? 1.471 -10.994 33.621 1.00 32.19 457 GLN A C 1
ATOM 3653 O O . GLN A 1 457 ? 0.948 -11.664 32.735 1.00 32.19 457 GLN A O 1
ATOM 3658 N N . VAL A 1 458 ? 1.245 -9.680 33.730 1.00 34.44 458 VAL A N 1
ATOM 3659 C CA . VAL A 1 458 ? 0.762 -8.825 32.626 1.00 34.44 458 VAL A CA 1
ATOM 366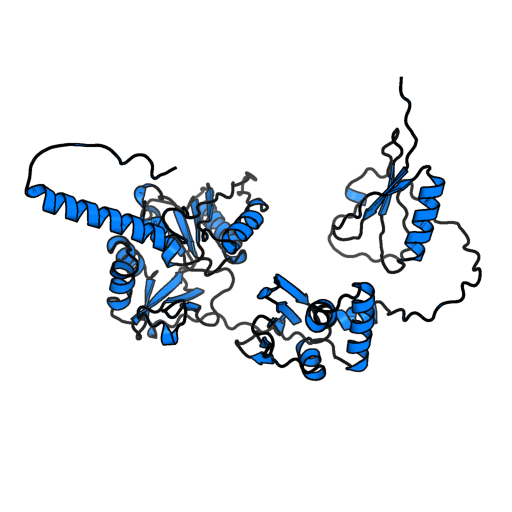0 C C . VAL A 1 458 ? 1.376 -7.434 32.818 1.00 34.44 458 VAL A C 1
ATOM 3662 O O . VAL A 1 458 ? 0.747 -6.548 33.385 1.00 34.44 458 VAL A O 1
ATOM 3665 N N . ALA A 1 459 ? 2.636 -7.246 32.418 1.00 33.84 459 ALA A N 1
ATOM 3666 C CA . ALA A 1 459 ? 3.251 -5.910 32.397 1.00 33.84 459 ALA A CA 1
ATOM 3667 C C . ALA A 1 459 ? 4.292 -5.680 31.282 1.00 33.84 459 ALA A C 1
ATOM 3669 O O . ALA A 1 459 ? 4.732 -4.551 31.114 1.00 33.84 459 ALA A O 1
ATOM 3670 N N . GLU A 1 460 ? 4.645 -6.677 30.463 1.00 32.28 460 GLU A N 1
ATOM 3671 C CA . GLU A 1 460 ? 5.814 -6.562 29.565 1.00 32.28 460 GLU A CA 1
ATOM 3672 C C . GLU A 1 460 ? 5.521 -6.591 28.054 1.00 32.28 460 GLU A C 1
ATOM 3674 O O . GLU A 1 460 ? 6.435 -6.723 27.252 1.00 32.28 460 GLU A O 1
ATOM 3679 N N . ILE A 1 461 ? 4.264 -6.433 27.621 1.00 39.09 461 ILE A N 1
ATOM 3680 C CA . ILE A 1 461 ? 3.894 -6.591 26.192 1.00 39.09 461 ILE A CA 1
ATOM 3681 C C . ILE A 1 461 ? 3.635 -5.253 25.458 1.00 39.09 461 ILE A C 1
ATOM 3683 O O . ILE A 1 461 ? 3.240 -5.248 24.302 1.00 39.09 461 ILE A O 1
ATOM 3687 N N . THR A 1 462 ? 3.892 -4.078 26.049 1.00 35.50 462 THR A N 1
ATOM 3688 C CA . THR A 1 462 ? 3.797 -2.808 25.280 1.00 35.50 462 THR A CA 1
ATOM 3689 C C . THR A 1 462 ? 4.879 -1.783 25.618 1.00 35.50 462 THR A C 1
ATOM 3691 O O . THR A 1 462 ? 4.593 -0.760 26.243 1.00 35.50 462 THR A O 1
ATOM 3694 N N . ARG A 1 463 ? 6.101 -2.025 25.136 1.00 30.64 463 ARG A N 1
ATOM 3695 C CA . ARG A 1 463 ? 7.018 -0.949 24.743 1.00 30.64 463 ARG A CA 1
ATOM 3696 C C . ARG A 1 463 ? 7.359 -1.080 23.273 1.00 30.64 463 ARG A C 1
ATOM 3698 O O . ARG A 1 463 ? 7.613 -2.229 22.854 1.00 30.64 463 ARG A O 1
#

Radius of gyration: 30.28 Å; chains: 1; bounding box: 86×63×82 Å